Protein AF-0000000082934297 (afdb_homodimer)

Foldseek 3Di:
DDQALLLVVLVVLQPPQDFDQDCQQVDPVLSVVCLPCVPQVVLVLLLLLQPPPDDRNLSSCLLVQVCVVQVHRQLVSLLPQDLVVQLVSCVVVVSDPPSSQSSVLNNQSSVCCCPVVVRRPCVLQPDQAALVSNLVVSCPGPNDDNLSSLVSSLCCCRRVVRHHPFQQPNWARDDPQLLQQCCQQVLDPVPDDPVRSRVSLCVSPRRHSRSSNVVSNCQSVPAVDPPDGNLVPRSRNVRGPRNDD/DDQALLLVVLVVLQPPQDFDQDCQQVDPVLSVVCLPCVPQVLLVLLLLLQPPPDDRNLSSCLLVQVCVVQVHRQLVSLLPQDLVVQLVSCVVVVSDPPSSQSSVLNNQSSVCCCPVVVRRPCVLQPDQAALVSNLVVSCPGPNDDNLSSLVSSLCCCRNVVRHHPFQQPNWARDDPQLLQQCCQQVLDPVPDDPVRSRVSLCVSPRRHSRSSNVVSNCQSVPAVDPPDGNLVPRSRNVRGPRNDD

Sequence (490 aa):
MAEHLLVSIGKARFSDPDRHLIPFVNDIEQDKFLNDIENTPHAFVLACLMDRQIKAERAWSIPYRIKDIVGSFNIDDLASVSLEEYKNIFNRNILHRFNDIMAEVFYSAVQDIKVKYNGDASLIWSNNPSSAKVVYEFLQFKGSGKKIATMAANILARQFKIPFSDYYSIDISPDVHILRVMRRTGLVDSNADLDSIIYKARELNPEFPGIIDFSCWETGRTWCRPNNPNCNECIIRDDCKKVIFMAEHLLVSIGKARFSDPDRHLIPFVNDIEQDKFLNDIENTPHAFVLACLMDRQIKAERAWSIPYRIKDIVGSFNIDDLASVSLEEYKNIFNRNILHRFNDIMAEVFYSAVQDIKVKYNGDASLIWSNNPSSAKVVYEFLQFKGSGKKIATMAANILARQFKIPFSDYYSIDISPDVHILRVMRRTGLVDSNADLDSIIYKARELNPEFPGIIDFSCWETGRTWCRPNNPNCNECIIRDDCKKVIF

Organism: NCBI:txid1450156

InterPro domains:
  IPR011257 DNA glycosylase [SSF48150] (35-241)
  IPR023170 Helix-hairpin-helix, base-excision DNA repair, C-terminal [G3DSA:1.10.1670.10] (145-244)

pLDDT: mean 96.96, std 4.61, range [54.41, 98.94]

Radius of gyration: 24.57 Å; Cα contacts (8 Å, |Δi|>4): 806; chains: 2; bounding box: 64×70×59 Å

Solvent-accessible surface area (backbone atoms only — not comparable to full-atom values): 25697 Å² total; per-residue (Å²): 131,81,79,52,50,45,48,55,53,19,49,57,55,54,67,49,86,71,71,63,89,61,71,62,52,78,38,72,71,60,20,52,53,48,63,32,49,87,82,39,26,50,41,41,55,51,16,48,64,45,55,62,97,56,58,56,40,55,21,49,41,40,50,58,54,47,26,65,74,72,71,46,76,47,56,69,62,53,51,68,54,50,64,69,55,38,30,47,52,22,55,76,65,56,61,48,94,52,22,62,62,49,21,50,32,53,46,50,42,44,46,44,29,42,68,79,39,70,50,37,46,49,64,60,59,46,87,47,32,45,30,20,49,39,28,36,58,40,42,70,35,65,84,35,44,68,47,47,15,19,41,51,45,38,44,38,42,58,47,66,58,47,60,50,69,43,35,54,57,24,41,45,44,76,45,76,34,30,49,50,42,43,22,26,32,52,80,41,56,83,79,56,52,70,66,50,52,43,28,47,37,24,51,75,34,55,67,36,15,27,45,29,35,61,47,35,35,49,40,15,70,72,21,53,36,97,68,84,46,42,58,91,76,30,93,44,48,92,66,41,66,60,48,75,134,132,83,81,52,49,45,48,54,52,19,49,57,56,54,67,49,86,71,69,62,89,59,72,63,53,78,38,72,68,59,20,53,53,48,63,32,48,88,82,41,26,50,42,41,56,52,15,48,63,45,54,61,99,54,60,56,40,56,21,49,42,40,49,57,54,47,25,65,72,70,71,47,77,47,57,67,63,54,50,68,53,49,64,69,54,38,28,47,53,22,55,75,65,58,61,49,96,52,21,62,63,49,23,50,32,52,47,50,43,42,46,45,31,42,66,78,38,71,50,37,47,48,64,58,60,46,85,46,32,45,30,20,48,37,29,35,57,40,42,70,36,66,83,32,45,68,47,48,14,18,41,51,46,39,44,38,43,57,47,66,57,48,60,51,70,44,36,53,56,23,40,44,43,75,44,73,34,31,49,50,42,43,22,26,32,51,79,41,56,85,78,56,52,70,67,51,52,45,28,46,36,24,50,76,34,55,66,35,16,26,45,30,35,60,47,34,35,48,40,15,71,73,22,54,37,96,69,84,47,42,57,90,77,30,92,44,46,92,67,41,64,59,50,73,136

Secondary structure (DSSP, 8-state):
-PPPHHHHHHHHHHH--SPPPP-SSS-HHHHHHHH-TTT-HHHHHHHHHH-SSS-HHHHHHHHHHHHHHHS---HHHHHTS-HHHHHHHHHHHT-STTHHHHHHHHHHHHHHHHHHTTT-GGGGS-SS--HHHHHHHHHTSTT--HHHHHHHHHIIIIIS----S--TT------HHHHHHHHHTTSS-TT--HHHHHHHHHHH-TT-GGGGHHHHHHHHHHTS-SSS--GGG-TTGGG------/-PPPHHHHHHHHHHH--SPPPP-SSS-HHHHHHHH-TTT-HHHHHHHHHH-SSS-HHHHHHHHHHHHHHHS---HHHHHHS-HHHHHHHHHHHT-STTHHHHHHHHHHHHHHHHHHSTT-GGGGS-SS--HHHHHHHHHTSTT--HHHHHHHHHIIIIIS----S--TT------HHHHHHHHHTTSS-TT--HHHHHHHHHHH-TT-GGGGHHHHHHHHHHTS-SSS--GGG-TTGGG------

Nearest PDB structures (foldseek):
  3ih7-assembly1_A  TM=6.290E-01  e=4.963E-05  Homo sapiens
  2noh-assembly1_A  TM=6.387E-01  e=3.831E-04  Homo sapiens
  2noe-assembly1_A  TM=5.980E-01  e=1.731E-04  Homo sapiens
  1lwy-assembly1_A  TM=6.396E-01  e=5.089E-04  Homo sapiens
  8z2m-assembly1_A-2  TM=4.020E-01  e=2.341E-01  Pseudomonas phage PaMx11

Structure (mmCIF, N/CA/C/O backbone):
data_AF-0000000082934297-model_v1
#
loop_
_entity.id
_entity.type
_entity.pdbx_description
1 polymer 'Iron-sulfur cluster loop'
#
loop_
_atom_site.group_PDB
_atom_site.id
_atom_site.type_symbol
_atom_site.label_atom_id
_atom_site.label_alt_id
_atom_site.label_comp_id
_atom_site.label_asym_id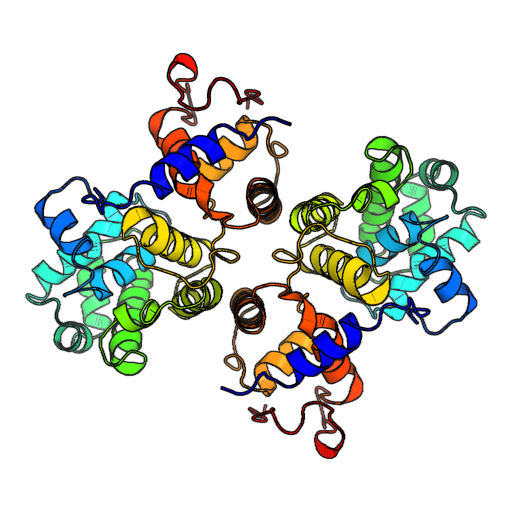
_atom_site.label_entity_id
_atom_site.label_seq_id
_atom_site.pdbx_PDB_ins_code
_atom_site.Cartn_x
_atom_site.Cartn_y
_atom_site.Cartn_z
_atom_site.occupancy
_atom_site.B_iso_or_equiv
_atom_site.auth_seq_id
_atom_site.auth_comp_id
_atom_site.auth_asym_id
_atom_site.auth_atom_id
_atom_site.pdbx_PDB_model_num
ATOM 1 N N . MET A 1 1 ? 16.812 14.477 -13.43 1 60.09 1 MET A N 1
ATOM 2 C CA . MET A 1 1 ? 17.75 13.445 -13.016 1 60.09 1 MET A CA 1
ATOM 3 C C . MET A 1 1 ? 17.625 12.211 -13.898 1 60.09 1 MET A C 1
ATOM 5 O O . MET A 1 1 ? 16.547 11.922 -14.43 1 60.09 1 MET A O 1
ATOM 9 N N . ALA A 1 2 ? 18.656 11.562 -14.273 1 76.75 2 ALA A N 1
ATOM 10 C CA . ALA A 1 2 ? 18.688 10.367 -15.109 1 76.75 2 ALA A CA 1
ATOM 11 C C . ALA A 1 2 ? 17.875 9.234 -14.5 1 76.75 2 ALA A C 1
ATOM 13 O O . ALA A 1 2 ? 17.812 9.094 -13.273 1 76.75 2 ALA A O 1
ATOM 14 N N . GLU A 1 3 ? 17.062 8.547 -15.258 1 94.44 3 GLU A N 1
ATOM 15 C CA . GLU A 1 3 ? 16.297 7.375 -14.852 1 94.44 3 GLU A CA 1
ATOM 16 C C . GLU A 1 3 ? 17.203 6.293 -14.273 1 94.44 3 GLU A C 1
ATOM 18 O O . GLU A 1 3 ? 18.266 5.996 -14.844 1 94.44 3 GLU A O 1
ATOM 23 N N . HIS A 1 4 ? 16.906 5.832 -13.164 1 97 4 HIS A N 1
ATOM 24 C CA . HIS A 1 4 ? 17.719 4.801 -12.516 1 97 4 HIS A CA 1
ATOM 25 C C . HIS A 1 4 ? 17.781 3.537 -13.367 1 97 4 HIS A C 1
ATOM 27 O O . HIS A 1 4 ? 16.797 3.148 -13.992 1 97 4 HIS A O 1
ATOM 33 N N . LEU A 1 5 ? 18.859 2.781 -13.32 1 97.88 5 LEU A N 1
ATOM 34 C CA . LEU A 1 5 ? 19.094 1.61 -14.164 1 97.88 5 LEU A CA 1
ATOM 35 C C . LEU A 1 5 ? 18.062 0.524 -13.875 1 97.88 5 LEU A C 1
ATOM 37 O O . LEU A 1 5 ? 17.672 -0.212 -14.781 1 97.88 5 LEU A O 1
ATOM 41 N N . LEU A 1 6 ? 17.609 0.399 -12.641 1 98.19 6 LEU A N 1
ATOM 42 C CA . LEU A 1 6 ? 16.562 -0.563 -12.312 1 98.19 6 LEU A CA 1
ATOM 43 C C . LEU A 1 6 ? 15.32 -0.33 -13.164 1 98.19 6 LEU A C 1
ATOM 45 O O . LEU A 1 6 ? 14.664 -1.285 -13.586 1 98.19 6 LEU A O 1
ATOM 49 N N . VAL A 1 7 ? 15 0.923 -13.375 1 98.44 7 VAL A N 1
ATOM 50 C CA . VAL A 1 7 ? 13.812 1.296 -14.141 1 98.44 7 VAL A CA 1
ATOM 51 C C . VAL A 1 7 ? 14.055 1.055 -15.625 1 98.44 7 VAL A C 1
ATOM 53 O O . VAL A 1 7 ? 13.234 0.433 -16.297 1 98.44 7 VAL A O 1
ATOM 56 N N . SER A 1 8 ? 15.25 1.498 -16.109 1 98.19 8 SER A N 1
ATOM 57 C CA . SER A 1 8 ? 15.57 1.349 -17.516 1 98.19 8 SER A CA 1
ATOM 58 C C . SER A 1 8 ? 15.602 -0.12 -17.922 1 98.19 8 SER A C 1
ATOM 60 O O . SER A 1 8 ? 15.086 -0.487 -18.984 1 98.19 8 SER A O 1
ATOM 62 N N . ILE A 1 9 ? 16.188 -0.926 -17.125 1 98 9 ILE A N 1
ATOM 63 C CA . ILE A 1 9 ? 16.266 -2.359 -17.375 1 98 9 ILE A CA 1
ATOM 64 C C . ILE A 1 9 ? 14.867 -2.963 -17.359 1 98 9 ILE A C 1
ATOM 66 O O . ILE A 1 9 ? 14.516 -3.748 -18.25 1 98 9 ILE A O 1
ATOM 70 N N . GLY A 1 10 ? 14.086 -2.621 -16.344 1 97.88 10 GLY A N 1
ATOM 71 C CA . GLY A 1 10 ? 12.711 -3.104 -16.234 1 97.88 10 GLY A CA 1
ATOM 72 C C . GLY A 1 10 ? 11.867 -2.73 -17.438 1 97.88 10 GLY A C 1
ATOM 73 O O . GLY A 1 10 ? 11.133 -3.568 -17.969 1 97.88 10 GLY A O 1
ATOM 74 N N . LYS A 1 11 ? 11.977 -1.476 -17.875 1 98 11 LYS A N 1
ATOM 75 C CA . LYS A 1 11 ? 11.211 -0.996 -19.016 1 98 11 LYS A CA 1
ATOM 76 C C . LYS A 1 11 ? 11.617 -1.725 -20.297 1 98 11 LYS A C 1
ATOM 78 O O . LYS A 1 11 ? 10.766 -2.08 -21.109 1 98 11 LYS A O 1
ATOM 83 N N . ALA A 1 12 ? 12.891 -1.892 -20.469 1 97.69 12 ALA A N 1
ATOM 84 C CA . ALA A 1 12 ? 13.383 -2.609 -21.641 1 97.69 12 ALA A CA 1
ATOM 85 C C . ALA A 1 12 ? 12.82 -4.027 -21.688 1 97.69 12 ALA A C 1
ATOM 87 O O . ALA A 1 12 ? 12.391 -4.496 -22.75 1 97.69 12 ALA A O 1
ATOM 88 N N . ARG A 1 13 ? 12.805 -4.656 -20.609 1 96.75 13 ARG A N 1
ATOM 89 C CA . ARG A 1 13 ? 12.289 -6.02 -20.531 1 96.75 13 ARG A CA 1
ATOM 90 C C . ARG A 1 13 ? 10.781 -6.051 -20.766 1 96.75 13 ARG A C 1
ATOM 92 O O . ARG A 1 13 ? 10.273 -6.949 -21.438 1 96.75 13 ARG A O 1
ATOM 99 N N . PHE A 1 14 ? 10.102 -5.113 -20.219 1 97.25 14 PHE A N 1
ATOM 100 C CA . PHE A 1 14 ? 8.648 -5.043 -20.344 1 97.25 14 PHE A CA 1
ATOM 101 C C . PHE A 1 14 ? 8.234 -4.758 -21.781 1 97.25 14 PHE A C 1
ATOM 103 O O . PHE A 1 14 ? 7.176 -5.203 -22.219 1 97.25 14 PHE A O 1
ATOM 110 N N . SER A 1 15 ? 9.07 -4.066 -22.516 1 96.56 15 SER A N 1
ATOM 111 C CA . SER A 1 15 ? 8.766 -3.666 -23.891 1 96.56 15 SER A CA 1
ATOM 112 C C . SER A 1 15 ? 8.844 -4.852 -24.844 1 96.56 15 SER A C 1
ATOM 114 O O . SER A 1 15 ? 8.328 -4.789 -25.953 1 96.56 15 SER A O 1
ATOM 116 N N . ASP A 1 16 ? 9.578 -5.883 -24.422 1 95.12 16 ASP A N 1
ATOM 117 C CA . ASP A 1 16 ? 9.578 -7.113 -25.203 1 95.12 16 ASP A CA 1
ATOM 118 C C . ASP A 1 16 ? 8.172 -7.703 -25.297 1 95.12 16 ASP A C 1
ATOM 120 O O . ASP A 1 16 ? 7.586 -8.094 -24.281 1 95.12 16 ASP A O 1
ATOM 124 N N . PRO A 1 17 ? 7.598 -7.82 -26.469 1 93.19 17 PRO A N 1
ATOM 125 C CA . PRO A 1 17 ? 6.207 -8.273 -26.594 1 93.19 17 PRO A CA 1
ATOM 126 C C . PRO A 1 17 ? 6.066 -9.789 -26.469 1 93.19 17 PRO A C 1
ATOM 128 O O . PRO A 1 17 ? 4.949 -10.297 -26.312 1 93.19 17 PRO A O 1
ATOM 131 N N . ASP A 1 18 ? 7.184 -10.484 -26.531 1 95.19 18 ASP A N 1
ATOM 132 C CA . ASP A 1 18 ? 7.129 -11.945 -26.562 1 95.19 18 ASP A CA 1
ATOM 133 C C . ASP A 1 18 ? 7.051 -12.539 -25.156 1 95.19 18 ASP A C 1
ATOM 135 O O . ASP A 1 18 ? 7.707 -12.039 -24.234 1 95.19 18 ASP A O 1
ATOM 139 N N . ARG A 1 19 ? 6.238 -13.531 -25.062 1 95.25 19 ARG A N 1
ATOM 140 C CA . ARG A 1 19 ? 6.203 -14.32 -23.828 1 95.25 19 ARG A CA 1
ATOM 141 C C . ARG A 1 19 ? 7.273 -15.414 -23.859 1 95.25 19 ARG A C 1
ATOM 143 O O . ARG A 1 19 ? 7.281 -16.266 -24.75 1 95.25 19 ARG A O 1
ATOM 150 N N . HIS A 1 20 ? 8.203 -15.414 -22.938 1 96.44 20 HIS A N 1
ATOM 151 C CA . HIS A 1 20 ? 9.234 -16.438 -22.781 1 96.44 20 HIS A CA 1
ATOM 152 C C . HIS A 1 20 ? 8.914 -17.391 -21.641 1 96.44 20 HIS A C 1
ATOM 154 O O . HIS A 1 20 ? 8.195 -17.016 -20.703 1 96.44 20 HIS A O 1
ATOM 160 N N . LEU A 1 21 ? 9.359 -18.609 -21.797 1 97.75 21 LEU A N 1
ATOM 161 C CA . LEU A 1 21 ? 9.18 -19.578 -20.703 1 97.75 21 LEU A CA 1
ATOM 162 C C . LEU A 1 21 ? 9.828 -19.062 -19.422 1 97.75 21 LEU A C 1
ATOM 164 O O . LEU A 1 21 ? 11.016 -18.734 -19.422 1 97.75 21 LEU A O 1
ATOM 168 N N . ILE A 1 22 ? 9.031 -18.938 -18.391 1 97.38 22 ILE A N 1
ATOM 169 C CA . ILE A 1 22 ? 9.555 -18.516 -17.094 1 97.38 22 ILE A CA 1
ATOM 170 C C . ILE A 1 22 ? 10.148 -19.719 -16.359 1 97.38 22 ILE A C 1
ATOM 172 O O . ILE A 1 22 ? 9.469 -20.734 -16.156 1 97.38 22 ILE A O 1
ATOM 176 N N . PRO A 1 23 ? 11.359 -19.703 -15.977 1 97.12 23 PRO A N 1
ATOM 177 C CA . PRO A 1 23 ? 11.984 -20.797 -15.242 1 97.12 23 PRO A CA 1
ATOM 178 C C . PRO A 1 23 ? 11.727 -20.719 -13.734 1 97.12 23 PRO A C 1
ATOM 180 O O . PRO A 1 23 ? 12.648 -20.422 -12.969 1 97.12 23 PRO A O 1
ATOM 183 N N . PHE A 1 24 ? 10.586 -21.109 -13.297 1 97.44 24 PHE A N 1
ATOM 184 C CA . PHE A 1 24 ? 10.188 -21 -11.898 1 97.44 24 PHE A CA 1
ATOM 185 C C . PHE A 1 24 ? 11.008 -21.953 -11.031 1 97.44 24 PHE A C 1
ATOM 187 O O . PHE A 1 24 ? 11.383 -21.594 -9.906 1 97.44 24 PHE A O 1
ATOM 194 N N . VAL A 1 25 ? 11.195 -23.156 -11.539 1 97.5 25 VAL A N 1
ATOM 195 C CA . VAL A 1 25 ? 11.789 -24.188 -10.688 1 97.5 25 VAL A CA 1
ATOM 196 C C . VAL A 1 25 ? 13.023 -24.766 -11.367 1 97.5 25 VAL A C 1
ATOM 198 O O . VAL A 1 25 ? 13.641 -25.703 -10.852 1 97.5 25 VAL A O 1
ATOM 201 N N . ASN A 1 26 ? 13.375 -24.328 -12.547 1 95.75 26 ASN A N 1
ATOM 202 C CA . ASN A 1 26 ? 14.523 -24.781 -13.328 1 95.75 26 ASN A CA 1
ATOM 203 C C . ASN A 1 26 ? 14.406 -26.266 -13.68 1 95.75 26 ASN A C 1
ATOM 205 O O . ASN A 1 26 ? 15.383 -27 -13.57 1 95.75 26 ASN A O 1
ATOM 209 N N . ASP A 1 27 ? 13.25 -26.75 -13.844 1 97.69 27 ASP A N 1
ATOM 210 C CA . ASP A 1 27 ? 12.859 -28.047 -14.398 1 97.69 27 ASP A CA 1
ATOM 211 C C . ASP A 1 27 ? 11.859 -27.859 -15.547 1 97.69 27 ASP A C 1
ATOM 213 O O . ASP A 1 27 ? 10.781 -27.297 -15.352 1 97.69 27 ASP A O 1
ATOM 217 N N . ILE A 1 28 ? 12.234 -28.312 -16.688 1 97.56 28 ILE A N 1
ATOM 218 C CA . ILE A 1 28 ? 11.523 -27.984 -17.922 1 97.56 28 ILE A CA 1
ATOM 219 C C . ILE A 1 28 ? 10.07 -28.453 -17.828 1 97.56 28 ILE A C 1
ATOM 221 O O . ILE A 1 28 ? 9.156 -27.734 -18.203 1 97.56 28 ILE A O 1
ATOM 225 N N . GLU A 1 29 ? 9.852 -29.641 -17.359 1 97.75 29 GLU A N 1
ATOM 226 C CA . GLU A 1 29 ? 8.5 -30.203 -17.281 1 97.75 29 GLU A CA 1
ATOM 227 C C . GLU A 1 29 ? 7.645 -29.406 -16.297 1 97.75 29 GLU A C 1
ATOM 229 O O . GLU A 1 29 ? 6.504 -29.047 -16.594 1 97.75 29 GLU A O 1
ATOM 234 N N . GLN A 1 30 ? 8.117 -29.109 -15.148 1 98.38 30 GLN A N 1
ATOM 235 C CA . GLN A 1 30 ? 7.398 -28.359 -14.125 1 98.38 30 GLN A CA 1
ATOM 236 C C . GLN A 1 30 ? 7.176 -26.922 -14.562 1 98.38 30 GLN A C 1
ATOM 238 O O . GLN A 1 30 ? 6.109 -26.344 -14.312 1 98.38 30 GLN A O 1
ATOM 243 N N . ASP A 1 31 ? 8.18 -26.359 -15.227 1 98.75 31 ASP A N 1
ATOM 244 C CA . ASP A 1 31 ? 8.062 -24.984 -15.711 1 98.75 31 ASP A CA 1
ATOM 245 C C . ASP A 1 31 ? 7.004 -24.875 -16.797 1 98.75 31 ASP A C 1
ATOM 247 O O . ASP A 1 31 ? 6.211 -23.922 -16.812 1 98.75 31 ASP A O 1
ATOM 251 N N . LYS A 1 32 ? 7.004 -25.828 -17.703 1 98.5 32 LYS A N 1
ATOM 252 C CA . LYS A 1 32 ? 5.969 -25.828 -18.734 1 98.5 32 LYS A CA 1
ATOM 253 C C . LYS A 1 32 ? 4.578 -25.906 -18.109 1 98.5 32 LYS A C 1
ATOM 255 O O . LYS A 1 32 ? 3.654 -25.219 -18.547 1 98.5 32 LYS A O 1
ATOM 260 N N . PHE A 1 33 ? 4.492 -26.75 -17.125 1 98.62 33 PHE A N 1
ATOM 261 C CA . PHE A 1 33 ? 3.24 -26.938 -16.406 1 98.62 33 PHE A CA 1
ATOM 262 C C . PHE A 1 33 ? 2.783 -25.625 -15.773 1 98.62 33 PHE A C 1
ATOM 264 O O . PHE A 1 33 ? 1.635 -25.203 -15.945 1 98.62 33 PHE A O 1
ATOM 271 N N . LEU A 1 34 ? 3.65 -24.875 -15.117 1 98.69 34 LEU A N 1
ATOM 272 C CA . LEU A 1 34 ? 3.344 -23.641 -14.414 1 98.69 34 LEU A CA 1
ATOM 273 C C . LEU A 1 34 ? 3.098 -22.5 -15.398 1 98.69 34 LEU A C 1
ATOM 275 O O . LEU A 1 34 ? 2.375 -21.547 -15.094 1 98.69 34 LEU A O 1
ATOM 279 N N . ASN A 1 35 ? 3.693 -22.594 -16.578 1 98.75 35 ASN A N 1
ATOM 280 C CA . ASN A 1 35 ? 3.562 -21.547 -17.594 1 98.75 35 ASN A CA 1
ATOM 281 C C . ASN A 1 35 ? 2.264 -21.688 -18.375 1 98.75 35 ASN A C 1
ATOM 283 O O . ASN A 1 35 ? 1.877 -20.781 -19.109 1 98.75 35 ASN A O 1
ATOM 287 N N . ASP A 1 36 ? 1.545 -22.828 -18.234 1 98.44 36 ASP A N 1
ATOM 288 C CA . ASP A 1 36 ? 0.333 -23.094 -19 1 98.44 36 ASP A CA 1
ATOM 289 C C . ASP A 1 36 ? -0.884 -22.438 -18.344 1 98.44 36 ASP A C 1
ATOM 291 O O . ASP A 1 36 ? -1.814 -23.141 -17.922 1 98.44 36 ASP A O 1
ATOM 295 N N . ILE A 1 37 ? -0.877 -21.094 -18.391 1 98.06 37 ILE A N 1
ATOM 296 C CA . ILE A 1 37 ? -1.932 -20.359 -17.703 1 98.06 37 ILE A CA 1
ATOM 297 C C . ILE A 1 37 ? -3.205 -20.359 -18.547 1 98.06 37 ILE A C 1
ATOM 299 O O . ILE A 1 37 ? -4.25 -19.875 -18.109 1 98.06 37 ILE A O 1
ATOM 303 N N . GLU A 1 38 ? -3.25 -20.906 -19.766 1 96.62 38 GLU A N 1
ATOM 304 C CA . GLU A 1 38 ? -4.43 -21.047 -20.609 1 96.62 38 GLU A CA 1
ATOM 305 C C . GLU A 1 38 ? -5.246 -22.281 -20.203 1 96.62 38 GLU A C 1
ATOM 307 O O . GLU A 1 38 ? -6.48 -22.234 -20.188 1 96.62 38 GLU A O 1
ATOM 312 N N . ASN A 1 39 ? -4.5 -23.344 -19.797 1 97.12 39 ASN A N 1
ATOM 313 C CA . ASN A 1 39 ? -5.207 -24.594 -19.531 1 97.12 39 ASN A CA 1
ATOM 314 C C . ASN A 1 39 ? -5.242 -24.891 -18.031 1 97.12 39 ASN A C 1
ATOM 316 O O . ASN A 1 39 ? -6.172 -25.547 -17.547 1 97.12 39 ASN A O 1
ATOM 320 N N . THR A 1 40 ? -4.219 -24.516 -17.328 1 97.88 40 THR A N 1
ATOM 321 C CA . THR A 1 40 ? -4.164 -24.781 -15.891 1 97.88 40 THR A CA 1
ATOM 322 C C . THR A 1 40 ? -3.783 -23.516 -15.125 1 97.88 40 THR A C 1
ATOM 324 O O . THR A 1 40 ? -2.816 -23.5 -14.359 1 97.88 40 THR A O 1
ATOM 327 N N . PRO A 1 41 ? -4.59 -22.453 -15.297 1 98.75 41 PRO A N 1
ATOM 328 C CA . PRO A 1 41 ? -4.254 -21.188 -14.648 1 98.75 41 PRO A CA 1
ATOM 329 C C . PRO A 1 41 ? -4.188 -21.297 -13.125 1 98.75 41 PRO A C 1
ATOM 331 O O . PRO A 1 41 ? -3.457 -20.547 -12.477 1 98.75 41 PRO A O 1
ATOM 334 N N . HIS A 1 42 ? -4.938 -22.281 -12.539 1 98.88 42 HIS A N 1
ATOM 335 C CA . HIS A 1 42 ? -4.941 -22.422 -11.094 1 98.88 42 HIS A CA 1
ATOM 336 C C . HIS A 1 42 ? -3.594 -22.938 -10.586 1 98.88 42 HIS A C 1
ATOM 338 O O . HIS A 1 42 ? -3.275 -22.797 -9.406 1 98.88 42 HIS A O 1
ATOM 344 N N . ALA A 1 43 ? -2.775 -23.547 -11.445 1 98.88 43 ALA A N 1
ATOM 345 C CA . ALA A 1 43 ? -1.432 -23.953 -11.047 1 98.88 43 ALA A CA 1
ATOM 346 C C . ALA A 1 43 ? -0.592 -22.734 -10.641 1 98.88 43 ALA A C 1
ATOM 348 O O . ALA A 1 43 ? 0.092 -22.766 -9.609 1 98.88 43 ALA A O 1
ATOM 349 N N . PHE A 1 44 ? -0.667 -21.703 -11.469 1 98.88 44 PHE A N 1
ATOM 350 C CA . PHE A 1 44 ? 0.056 -20.453 -11.195 1 98.88 44 PHE A CA 1
ATOM 351 C C . PHE A 1 44 ? -0.41 -19.844 -9.883 1 98.88 44 PHE A C 1
ATOM 353 O O . PHE A 1 44 ? 0.41 -19.469 -9.031 1 98.88 44 PHE A O 1
ATOM 360 N N . VAL A 1 45 ? -1.717 -19.734 -9.633 1 98.94 45 VAL A N 1
ATOM 361 C CA . VAL A 1 45 ? -2.291 -19.125 -8.438 1 98.94 45 VAL A CA 1
ATOM 362 C C . VAL A 1 45 ? -1.854 -19.906 -7.199 1 98.94 45 VAL A C 1
ATOM 364 O O . VAL A 1 45 ? -1.382 -19.328 -6.219 1 98.94 45 VAL A O 1
ATOM 367 N N . LEU A 1 46 ? -1.965 -21.219 -7.285 1 98.94 46 LEU A N 1
ATOM 368 C CA . LEU A 1 46 ? -1.623 -22.078 -6.152 1 98.94 46 LEU A CA 1
ATOM 369 C C . LEU A 1 46 ? -0.132 -22 -5.84 1 98.94 46 LEU A C 1
ATOM 371 O O . LEU A 1 46 ? 0.263 -21.984 -4.672 1 98.94 46 LEU A O 1
ATOM 375 N N . ALA A 1 47 ? 0.681 -21.953 -6.875 1 98.88 47 ALA A N 1
ATOM 376 C CA . ALA A 1 47 ? 2.121 -21.812 -6.672 1 98.88 47 ALA A CA 1
ATOM 377 C C . ALA A 1 47 ? 2.453 -20.5 -5.961 1 98.88 47 ALA A C 1
ATOM 379 O O . ALA A 1 47 ? 3.277 -20.484 -5.043 1 98.88 47 ALA A O 1
ATOM 380 N N . CYS A 1 48 ? 1.835 -19.406 -6.352 1 98.69 48 CYS A N 1
ATOM 381 C CA . CYS A 1 48 ? 2.023 -18.109 -5.688 1 98.69 48 CYS A CA 1
ATOM 382 C C . CYS A 1 48 ? 1.731 -18.219 -4.195 1 98.69 48 CYS A C 1
ATOM 384 O O . CYS A 1 48 ? 2.508 -17.734 -3.371 1 98.69 48 CYS A O 1
ATOM 386 N N . LEU A 1 49 ? 0.653 -18.891 -3.838 1 98.69 49 LEU A N 1
ATOM 387 C CA . LEU A 1 49 ? 0.181 -18.969 -2.459 1 98.69 49 LEU A CA 1
ATOM 388 C C . LEU A 1 49 ? 1.098 -19.844 -1.62 1 98.69 49 LEU A C 1
ATOM 390 O O . LEU A 1 49 ? 1.113 -19.75 -0.391 1 98.69 49 LEU A O 1
ATOM 394 N N . MET A 1 50 ? 1.879 -20.719 -2.285 1 98.56 50 MET A N 1
ATOM 395 C CA . MET A 1 50 ? 2.793 -21.609 -1.579 1 98.56 50 MET A CA 1
ATOM 396 C C . MET A 1 50 ? 4.113 -20.906 -1.278 1 98.56 50 MET A C 1
ATOM 398 O O . MET A 1 50 ? 4.918 -21.406 -0.49 1 98.56 50 MET A O 1
ATOM 402 N N . ASP A 1 51 ? 4.336 -19.734 -1.938 1 96.38 51 ASP A N 1
ATOM 403 C CA . ASP A 1 51 ? 5.629 -19.062 -1.86 1 96.38 51 ASP A CA 1
ATOM 404 C C . ASP A 1 51 ? 5.734 -18.219 -0.589 1 96.38 51 ASP A C 1
ATOM 406 O O . ASP A 1 51 ? 5.707 -17 -0.647 1 96.38 51 ASP A O 1
ATOM 410 N N . ARG A 1 52 ? 5.91 -18.922 0.528 1 92.62 52 ARG A N 1
ATOM 411 C CA . ARG A 1 52 ? 6 -18.281 1.839 1 92.62 52 ARG A CA 1
ATOM 412 C C . ARG A 1 52 ? 7.172 -18.844 2.639 1 92.62 52 ARG A C 1
ATOM 414 O O . ARG A 1 52 ? 7.121 -19.984 3.102 1 92.62 52 ARG A O 1
ATOM 421 N N . GLN A 1 53 ? 8.109 -18.062 2.84 1 91.94 53 GLN A N 1
ATOM 422 C CA . GLN A 1 53 ? 9.195 -18.281 3.791 1 91.94 53 GLN A CA 1
ATOM 423 C C . GLN A 1 53 ? 9.977 -19.547 3.453 1 91.94 53 GLN A C 1
ATOM 425 O O . GLN A 1 53 ? 10.453 -20.25 4.348 1 91.94 53 GLN A O 1
ATOM 430 N N . ILE A 1 54 ? 9.977 -20.016 2.264 1 94.12 54 ILE A N 1
ATOM 431 C CA . ILE A 1 54 ? 10.836 -21.078 1.747 1 94.12 54 ILE A CA 1
ATOM 432 C C . ILE A 1 54 ? 11.398 -20.672 0.389 1 94.12 54 ILE A C 1
ATOM 434 O O . ILE A 1 54 ? 11 -19.656 -0.172 1 94.12 54 ILE A O 1
ATOM 438 N N . LYS A 1 55 ? 12.359 -21.391 -0.052 1 91.56 55 LYS A N 1
ATOM 439 C CA . LYS A 1 55 ? 12.922 -21.094 -1.366 1 91.56 55 LYS A CA 1
ATOM 440 C C . LYS A 1 55 ? 11.844 -21.141 -2.445 1 91.56 55 LYS A C 1
ATOM 442 O O . LYS A 1 55 ? 10.992 -22.031 -2.451 1 91.56 55 LYS A O 1
ATOM 447 N N . ALA A 1 56 ? 11.922 -20.188 -3.354 1 92.5 56 ALA A N 1
ATOM 448 C CA . ALA A 1 56 ? 10.906 -20.031 -4.387 1 92.5 56 ALA A CA 1
ATOM 449 C C . ALA A 1 56 ? 10.758 -21.312 -5.207 1 92.5 56 ALA A C 1
ATOM 451 O O . ALA A 1 56 ? 9.648 -21.781 -5.457 1 92.5 56 ALA A O 1
ATOM 452 N N . GLU A 1 57 ? 11.875 -21.922 -5.566 1 95.94 57 GLU A N 1
ATOM 453 C CA . GLU A 1 57 ? 11.836 -23.109 -6.414 1 95.94 57 GLU A CA 1
ATOM 454 C C . GLU A 1 57 ? 11.078 -24.25 -5.738 1 95.94 57 GLU A C 1
ATOM 456 O O . GLU A 1 57 ? 10.328 -24.969 -6.395 1 95.94 57 GLU A O 1
ATOM 461 N N . ARG A 1 58 ? 11.266 -24.344 -4.477 1 96.69 58 ARG A N 1
ATOM 462 C CA . ARG A 1 58 ? 10.57 -25.391 -3.727 1 96.69 58 ARG A CA 1
ATOM 463 C C . ARG A 1 58 ? 9.078 -25.094 -3.646 1 96.69 58 ARG A C 1
ATOM 465 O O . ARG A 1 58 ? 8.258 -25.984 -3.875 1 96.69 58 ARG A O 1
ATOM 472 N N . ALA A 1 59 ? 8.75 -23.891 -3.328 1 97.88 59 ALA A N 1
ATOM 473 C CA . ALA A 1 59 ? 7.344 -23.5 -3.205 1 97.88 59 ALA A CA 1
ATOM 474 C C . ALA A 1 59 ? 6.602 -23.703 -4.523 1 97.88 59 ALA A C 1
ATOM 476 O O . ALA A 1 59 ? 5.504 -24.266 -4.551 1 97.88 59 ALA A O 1
ATOM 477 N N . TRP A 1 60 ? 7.254 -23.266 -5.617 1 98.44 60 TRP A N 1
ATOM 478 C CA . TRP A 1 60 ? 6.617 -23.25 -6.926 1 98.44 60 TRP A CA 1
ATOM 479 C C . TRP A 1 60 ? 6.496 -24.656 -7.496 1 98.44 60 TRP A C 1
ATOM 481 O O . TRP A 1 60 ? 5.742 -24.891 -8.445 1 98.44 60 TRP A O 1
ATOM 491 N N . SER A 1 61 ? 7.137 -25.656 -6.914 1 98.56 61 SER A N 1
ATOM 492 C CA . SER A 1 61 ? 7.066 -27.031 -7.363 1 98.56 61 SER A CA 1
ATOM 493 C C . SER A 1 61 ? 5.871 -27.75 -6.746 1 98.56 61 SER A C 1
ATOM 495 O O . SER A 1 61 ? 5.484 -28.828 -7.207 1 98.56 61 SER A O 1
ATOM 497 N N . ILE A 1 62 ? 5.301 -27.203 -5.797 1 98.81 62 ILE A N 1
ATOM 498 C CA . ILE A 1 62 ? 4.324 -27.891 -4.961 1 98.81 62 ILE A CA 1
ATOM 499 C C . ILE A 1 62 ? 3.102 -28.266 -5.797 1 98.81 62 ILE A C 1
ATOM 501 O O . ILE A 1 62 ? 2.627 -29.406 -5.734 1 98.81 62 ILE A O 1
ATOM 505 N N . PRO A 1 63 ? 2.527 -27.406 -6.609 1 98.81 63 PRO A N 1
ATOM 506 C CA . PRO A 1 63 ? 1.366 -27.812 -7.402 1 98.81 63 PRO A CA 1
ATOM 507 C C . PRO A 1 63 ? 1.653 -29.016 -8.289 1 98.81 63 PRO A C 1
ATOM 509 O O . PRO A 1 63 ? 0.815 -29.906 -8.414 1 98.81 63 PRO A O 1
ATOM 512 N N . TYR A 1 64 ? 2.809 -29.031 -8.875 1 98.62 64 TYR A N 1
ATOM 513 C CA . TYR A 1 64 ? 3.174 -30.156 -9.719 1 98.62 64 TYR A CA 1
ATOM 514 C C . TYR A 1 64 ? 3.271 -31.438 -8.906 1 98.62 64 TYR A C 1
ATOM 516 O O . TYR A 1 64 ? 2.818 -32.5 -9.344 1 98.62 64 TYR A O 1
ATOM 524 N N . ARG A 1 65 ? 3.891 -31.391 -7.73 1 98.5 65 ARG A N 1
ATOM 525 C CA . ARG A 1 65 ? 3.998 -32.531 -6.844 1 98.5 65 ARG A CA 1
ATOM 526 C C . ARG A 1 65 ? 2.621 -33.062 -6.449 1 98.5 65 ARG A C 1
ATOM 528 O O . ARG A 1 65 ? 2.391 -34.281 -6.418 1 98.5 65 ARG A O 1
ATOM 535 N N . ILE A 1 66 ? 1.784 -32.156 -6.184 1 98.75 66 ILE A N 1
ATOM 536 C CA . ILE A 1 66 ? 0.428 -32.531 -5.805 1 98.75 66 ILE A CA 1
ATOM 537 C C . ILE A 1 66 ? -0.272 -33.219 -6.988 1 98.75 66 ILE A C 1
ATOM 539 O O . ILE A 1 66 ? -0.994 -34.188 -6.816 1 98.75 66 ILE A O 1
ATOM 543 N N . LYS A 1 67 ? -0.119 -32.625 -8.133 1 98.56 67 LYS A N 1
ATOM 544 C CA . LYS A 1 67 ? -0.659 -33.25 -9.352 1 98.56 67 LYS A CA 1
ATOM 545 C C . LYS A 1 67 ? -0.237 -34.688 -9.469 1 98.56 67 LYS A C 1
ATOM 547 O O . LYS A 1 67 ? -1.062 -35.562 -9.766 1 98.56 67 LYS A O 1
ATOM 552 N N . ASP A 1 68 ? 1.037 -34.969 -9.188 1 98 68 ASP A N 1
ATOM 553 C CA . ASP A 1 68 ? 1.583 -36.312 -9.289 1 98 68 ASP A CA 1
ATOM 554 C C . ASP A 1 68 ? 0.956 -37.25 -8.242 1 98 68 ASP A C 1
ATOM 556 O O . ASP A 1 68 ? 0.657 -38.406 -8.539 1 98 68 ASP A O 1
ATOM 560 N N . ILE A 1 69 ? 0.779 -36.75 -7.113 1 98 69 ILE A N 1
ATOM 561 C CA . ILE A 1 69 ? 0.283 -37.562 -5.996 1 98 69 ILE A CA 1
ATOM 562 C C . ILE A 1 69 ? -1.202 -37.844 -6.191 1 98 69 ILE A C 1
ATOM 564 O O . ILE A 1 69 ? -1.645 -39 -6.016 1 98 69 ILE A O 1
ATOM 568 N N . VAL A 1 70 ? -1.991 -36.812 -6.574 1 97.5 70 VAL A N 1
ATOM 569 C CA . VAL A 1 70 ? -3.439 -36.906 -6.719 1 97.5 70 VAL A CA 1
ATOM 570 C C . VAL A 1 70 ? -3.775 -37.625 -8.039 1 97.5 70 VAL A C 1
ATOM 572 O O . VAL A 1 70 ? -4.82 -38.25 -8.164 1 97.5 70 VAL A O 1
ATOM 575 N N . GLY A 1 71 ? -2.945 -37.5 -9.023 1 97.31 71 GLY A N 1
ATOM 576 C CA . GLY A 1 71 ? -3.146 -38.125 -10.328 1 97.31 71 GLY A CA 1
ATOM 577 C C . GLY A 1 71 ? -3.934 -37.25 -11.289 1 97.31 71 GLY A C 1
ATOM 578 O O . GLY A 1 71 ? -4.25 -37.688 -12.398 1 97.31 71 GLY A O 1
ATOM 579 N N . SER A 1 72 ? -4.266 -36.062 -10.852 1 97.5 72 SER A N 1
ATOM 580 C CA . SER A 1 72 ? -5.023 -35.094 -11.641 1 97.5 72 SER A CA 1
ATOM 581 C C . SER A 1 72 ? -4.812 -33.688 -11.125 1 97.5 72 SER A C 1
ATOM 583 O O . SER A 1 72 ? -4.508 -33.469 -9.953 1 97.5 72 SER A O 1
ATOM 585 N N . PHE A 1 73 ? -4.922 -32.719 -12.055 1 97.81 73 PHE A N 1
ATOM 586 C CA . PHE A 1 73 ? -4.871 -31.328 -11.594 1 97.81 73 PHE A CA 1
ATOM 587 C C . PHE A 1 73 ? -6.094 -30.547 -12.07 1 97.81 73 PHE A C 1
ATOM 589 O O . PHE A 1 73 ? -6.082 -29.328 -12.086 1 97.81 73 PHE A O 1
ATOM 596 N N . ASN A 1 74 ? -7.035 -31.312 -12.43 1 97.44 74 ASN A N 1
ATOM 597 C CA . ASN A 1 74 ? -8.344 -30.703 -12.672 1 97.44 74 ASN A CA 1
ATOM 598 C C . ASN A 1 74 ? -8.93 -30.125 -11.391 1 97.44 74 ASN A C 1
ATOM 600 O O . ASN A 1 74 ? -8.836 -30.719 -10.32 1 97.44 74 ASN A O 1
ATOM 604 N N . ILE A 1 75 ? -9.516 -28.984 -11.562 1 98.5 75 ILE A N 1
ATOM 605 C CA . ILE A 1 75 ? -9.945 -28.25 -10.3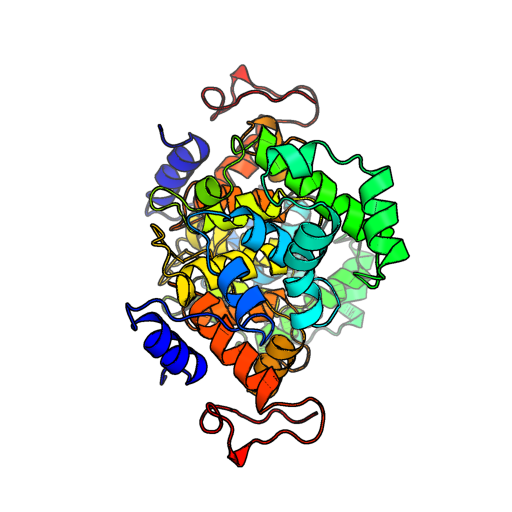75 1 98.5 75 ILE A CA 1
ATOM 606 C C . ILE A 1 75 ? -10.977 -29.078 -9.602 1 98.5 75 ILE A C 1
ATOM 608 O O . ILE A 1 75 ? -11 -29.047 -8.367 1 98.5 75 ILE A O 1
ATOM 612 N N . ASP A 1 76 ? -11.875 -29.828 -10.297 1 98.25 76 ASP A N 1
ATOM 613 C CA . ASP A 1 76 ? -12.891 -30.625 -9.633 1 98.25 76 ASP A CA 1
ATOM 614 C C . ASP A 1 76 ? -12.25 -31.781 -8.852 1 98.25 76 ASP A C 1
ATOM 616 O O . ASP A 1 76 ? -12.695 -32.125 -7.754 1 98.25 76 ASP A O 1
ATOM 620 N N . ASP A 1 77 ? -11.281 -32.438 -9.43 1 98.5 77 ASP A N 1
ATOM 621 C CA . ASP A 1 77 ? -10.57 -33.5 -8.758 1 98.5 77 ASP A CA 1
ATOM 622 C C . ASP A 1 77 ? -9.828 -33 -7.523 1 98.5 77 ASP A C 1
ATOM 624 O O . ASP A 1 77 ? -9.852 -33.625 -6.469 1 98.5 77 ASP A O 1
ATOM 628 N N . LEU A 1 78 ? -9.164 -31.875 -7.684 1 98.81 78 LEU A N 1
ATOM 629 C CA . LEU A 1 78 ? -8.469 -31.266 -6.551 1 98.81 78 LEU A CA 1
ATOM 630 C C . LEU A 1 78 ? -9.453 -30.906 -5.438 1 98.81 78 LEU A C 1
ATOM 632 O O . LEU A 1 78 ? -9.148 -31.078 -4.258 1 98.81 78 LEU A O 1
ATOM 636 N N . ALA A 1 79 ? -10.633 -30.359 -5.855 1 98.62 79 ALA A N 1
ATOM 637 C CA . ALA A 1 79 ? -11.633 -29.906 -4.895 1 98.62 79 ALA A CA 1
ATOM 638 C C . ALA A 1 79 ? -12.25 -31.078 -4.148 1 98.62 79 ALA A C 1
ATOM 640 O O . ALA A 1 79 ? -12.82 -30.906 -3.066 1 98.62 79 ALA A O 1
ATOM 641 N N . SER A 1 80 ? -12.18 -32.281 -4.676 1 98.31 80 SER A N 1
ATOM 642 C CA . SER A 1 80 ? -12.773 -33.469 -4.074 1 98.31 80 SER A CA 1
ATOM 643 C C . SER A 1 80 ? -11.883 -34.031 -2.98 1 98.31 80 SER A C 1
ATOM 645 O O . SER A 1 80 ? -12.312 -34.875 -2.189 1 98.31 80 SER A O 1
ATOM 647 N N . VAL A 1 81 ? -10.625 -33.594 -2.979 1 98.56 81 VAL A N 1
ATOM 648 C CA . VAL A 1 81 ? -9.703 -34.062 -1.934 1 98.56 81 VAL A CA 1
ATOM 649 C C . VAL A 1 81 ? -10.039 -33.344 -0.622 1 98.56 81 VAL A C 1
ATOM 651 O O . VAL A 1 81 ? -10.203 -32.125 -0.592 1 98.56 81 VAL A O 1
ATOM 654 N N . SER A 1 82 ? -10.125 -34.062 0.505 1 98.62 82 SER A N 1
ATOM 655 C CA . SER A 1 82 ? -10.477 -33.469 1.794 1 98.62 82 SER A CA 1
ATOM 656 C C . SER A 1 82 ? -9.305 -32.719 2.387 1 98.62 82 SER A C 1
ATOM 658 O O . SER A 1 82 ? -8.148 -32.938 2.014 1 98.62 82 SER A O 1
ATOM 660 N N . LEU A 1 83 ? -9.609 -31.781 3.271 1 98.75 83 LEU A N 1
ATOM 661 C CA . LEU A 1 83 ? -8.555 -31.047 3.963 1 98.75 83 LEU A CA 1
ATOM 662 C C . LEU A 1 83 ? -7.617 -32 4.695 1 98.75 83 LEU A C 1
ATOM 664 O O . LEU A 1 83 ? -6.398 -31.812 4.672 1 98.75 83 LEU A O 1
ATOM 668 N N . GLU A 1 84 ? -8.18 -33 5.359 1 98.69 84 GLU A N 1
ATOM 669 C CA . GLU A 1 84 ? -7.375 -33.969 6.082 1 98.69 84 GLU A CA 1
ATOM 670 C C . GLU A 1 84 ? -6.395 -34.688 5.145 1 98.69 84 GLU A C 1
ATOM 672 O O . GLU A 1 84 ? -5.234 -34.875 5.5 1 98.69 84 GLU A O 1
ATOM 677 N N . GLU A 1 85 ? -6.859 -35.031 4.012 1 98.69 85 GLU A N 1
ATOM 678 C CA . GLU A 1 85 ? -5.988 -35.719 3.049 1 98.69 85 GLU A CA 1
ATOM 679 C C . GLU A 1 85 ? -4.895 -34.75 2.557 1 98.69 85 GLU A C 1
ATOM 681 O O . GLU A 1 85 ? -3.752 -35.188 2.348 1 98.69 85 GLU A O 1
ATOM 686 N N . TYR A 1 86 ? -5.172 -33.469 2.291 1 98.81 86 TYR A N 1
ATOM 687 C CA . TYR A 1 86 ? -4.137 -32.531 1.922 1 98.81 86 TYR A CA 1
ATOM 688 C C . TYR A 1 86 ? -3.084 -32.406 3.018 1 98.81 86 TYR A C 1
ATOM 690 O O . TYR A 1 86 ? -1.886 -32.344 2.732 1 98.81 86 TYR A O 1
ATOM 698 N N . LYS A 1 87 ? -3.592 -32.312 4.234 1 98.81 87 LYS A N 1
ATOM 699 C CA . LYS A 1 87 ? -2.645 -32.281 5.344 1 98.81 87 LYS A CA 1
ATOM 700 C C . LYS A 1 87 ? -1.729 -33.5 5.332 1 98.81 87 LYS A C 1
ATOM 702 O O . LYS A 1 87 ? -0.519 -33.375 5.535 1 98.81 87 LYS A O 1
ATOM 707 N N . ASN A 1 88 ? -2.32 -34.656 5.105 1 98.75 88 ASN A N 1
ATOM 708 C CA . ASN A 1 88 ? -1.53 -35.875 5.008 1 98.75 88 ASN A CA 1
ATOM 709 C C . ASN A 1 88 ? -0.518 -35.781 3.867 1 98.75 88 ASN A C 1
ATOM 711 O O . ASN A 1 88 ? 0.638 -36.188 4.031 1 98.75 88 ASN A O 1
ATOM 715 N N . ILE A 1 89 ? -0.925 -35.344 2.721 1 98.62 89 ILE A N 1
ATOM 716 C CA . ILE A 1 89 ? -0.065 -35.219 1.549 1 98.62 89 ILE A CA 1
ATOM 717 C C . ILE A 1 89 ? 1.106 -34.312 1.86 1 98.62 89 ILE A C 1
ATOM 719 O O . ILE A 1 89 ? 2.264 -34.656 1.611 1 98.62 89 ILE A O 1
ATOM 723 N N . PHE A 1 90 ? 0.839 -33.094 2.445 1 98.81 90 PHE A N 1
ATOM 724 C CA . PHE A 1 90 ? 1.879 -32.125 2.748 1 98.81 90 PHE A CA 1
ATOM 725 C C . PHE A 1 90 ? 2.865 -32.688 3.768 1 98.81 90 PHE A C 1
ATOM 727 O O . PHE A 1 90 ? 4.078 -32.562 3.592 1 98.81 90 PHE A O 1
ATOM 734 N N . ASN A 1 91 ? 2.336 -33.344 4.828 1 98.62 91 ASN A N 1
ATOM 735 C CA . ASN A 1 91 ? 3.18 -33.875 5.902 1 98.62 91 ASN A CA 1
ATOM 736 C C . ASN A 1 91 ? 3.998 -35.062 5.449 1 98.62 91 ASN A C 1
ATOM 738 O O . ASN A 1 91 ? 5.203 -35.156 5.707 1 98.62 91 ASN A O 1
ATOM 742 N N . ARG A 1 92 ? 3.379 -35.969 4.777 1 98.31 92 ARG A N 1
ATOM 743 C CA . ARG A 1 92 ? 4.047 -37.219 4.348 1 98.31 92 ARG A CA 1
ATOM 744 C C . ARG A 1 92 ? 5.16 -36.906 3.352 1 98.31 92 ARG A C 1
ATOM 746 O O . ARG A 1 92 ? 6.184 -37.594 3.328 1 98.31 92 ARG A O 1
ATOM 753 N N . ASN A 1 93 ? 4.949 -35.938 2.506 1 98.19 93 ASN A N 1
ATOM 754 C CA . ASN A 1 93 ? 5.906 -35.625 1.446 1 98.19 93 ASN A CA 1
ATOM 755 C C . ASN A 1 93 ? 6.766 -34.406 1.798 1 98.19 93 ASN A C 1
ATOM 757 O O . ASN A 1 93 ? 7.594 -33.969 0.995 1 98.19 93 ASN A O 1
ATOM 761 N N . ILE A 1 94 ? 6.539 -33.781 2.943 1 98.06 94 ILE A N 1
ATOM 762 C CA . ILE A 1 94 ? 7.297 -32.625 3.443 1 98.06 94 ILE A CA 1
ATOM 763 C C . ILE A 1 94 ? 7.355 -31.531 2.373 1 98.06 94 ILE A C 1
ATOM 765 O O . ILE A 1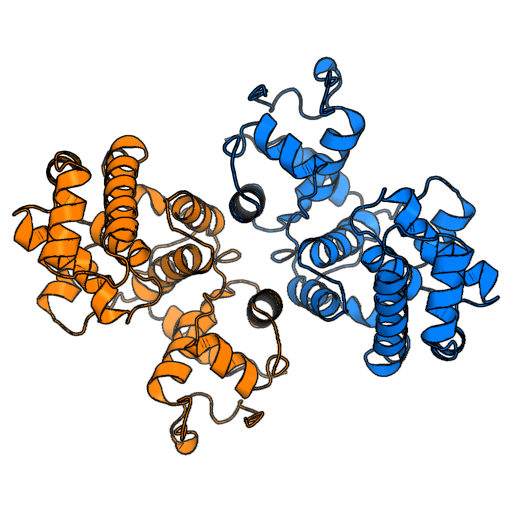 94 ? 8.438 -31.047 2.029 1 98.06 94 ILE A O 1
ATOM 769 N N . LEU A 1 95 ? 6.23 -31.172 1.865 1 98.12 95 LEU A N 1
ATOM 770 C CA . LEU A 1 95 ? 6.141 -30.25 0.731 1 98.12 95 LEU A CA 1
ATOM 771 C C . LEU A 1 95 ? 6.531 -28.844 1.141 1 98.12 95 LEU A C 1
ATOM 773 O O . LEU A 1 95 ? 6.973 -28.047 0.305 1 98.12 95 LEU A O 1
ATOM 777 N N . HIS A 1 96 ? 6.367 -28.469 2.402 1 98.12 96 HIS A N 1
ATOM 778 C CA . HIS A 1 96 ? 6.648 -27.141 2.934 1 98.12 96 HIS A CA 1
ATOM 779 C C . HIS A 1 96 ? 7.133 -27.219 4.379 1 98.12 96 HIS A C 1
ATOM 781 O O . HIS A 1 96 ? 7.023 -28.266 5.02 1 98.12 96 HIS A O 1
ATOM 787 N N . ARG A 1 97 ? 7.715 -26.109 4.867 1 96.69 97 ARG A N 1
ATOM 788 C CA . ARG A 1 97 ? 8.117 -26.047 6.27 1 96.69 97 ARG A CA 1
ATOM 789 C C . ARG A 1 97 ? 6.898 -25.953 7.184 1 96.69 97 ARG A C 1
ATOM 791 O O . ARG A 1 97 ? 6.922 -26.453 8.305 1 96.69 97 ARG A O 1
ATOM 798 N N . PHE A 1 98 ? 5.816 -25.328 6.719 1 97.81 98 PHE A N 1
ATOM 799 C CA . PHE A 1 98 ? 4.555 -25.188 7.438 1 97.81 98 PHE A CA 1
ATOM 800 C C . PHE A 1 98 ? 3.479 -26.062 6.812 1 97.81 98 PHE A C 1
ATOM 802 O O . PHE A 1 98 ? 2.449 -25.562 6.359 1 97.81 98 PHE A O 1
ATOM 809 N N . ASN A 1 99 ? 3.648 -27.344 6.953 1 98.31 99 ASN A N 1
ATOM 810 C CA . ASN A 1 99 ? 2.867 -28.312 6.18 1 98.31 99 ASN A CA 1
ATOM 811 C C . ASN A 1 99 ? 1.376 -28.188 6.484 1 98.31 99 ASN A C 1
ATOM 813 O O . ASN A 1 99 ? 0.559 -28.078 5.57 1 98.31 99 ASN A O 1
ATOM 817 N N . ASP A 1 100 ? 0.987 -28.109 7.746 1 98.44 100 ASP A N 1
ATOM 818 C CA . ASP A 1 100 ? -0.426 -28.062 8.109 1 98.44 100 ASP A CA 1
ATOM 819 C C . ASP A 1 100 ? -1.075 -26.766 7.629 1 98.44 100 ASP A C 1
ATOM 821 O O . ASP A 1 100 ? -2.152 -26.797 7.031 1 98.44 100 ASP A O 1
ATOM 825 N N . ILE A 1 101 ? -0.396 -25.672 7.844 1 98.5 101 ILE A N 1
ATOM 826 C CA . ILE A 1 101 ? -0.904 -24.359 7.48 1 98.5 101 ILE A CA 1
ATOM 827 C C . ILE A 1 101 ? -1.015 -24.25 5.961 1 98.5 101 ILE A C 1
ATOM 829 O O . ILE A 1 101 ? -2.033 -23.797 5.438 1 98.5 101 ILE A O 1
ATOM 833 N N . MET A 1 102 ? -0.017 -24.719 5.285 1 98.69 102 MET A N 1
ATOM 834 C CA . MET A 1 102 ? 0.012 -24.562 3.836 1 98.69 102 MET A CA 1
ATOM 835 C C . MET A 1 102 ? -0.966 -25.516 3.162 1 98.69 102 MET A C 1
ATOM 837 O O . MET A 1 102 ? -1.521 -25.203 2.107 1 98.69 102 MET A O 1
ATOM 841 N N . ALA A 1 103 ? -1.216 -26.672 3.777 1 98.88 103 ALA A N 1
ATOM 842 C CA . ALA A 1 103 ? -2.273 -27.547 3.295 1 98.88 103 ALA A CA 1
ATOM 843 C C . ALA A 1 103 ? -3.635 -26.859 3.359 1 98.88 103 ALA A C 1
ATOM 845 O O . ALA A 1 103 ? -4.445 -27 2.441 1 98.88 103 ALA A O 1
ATOM 846 N N . GLU A 1 104 ? -3.807 -26.172 4.426 1 98.88 104 GLU A N 1
ATOM 847 C CA . GLU A 1 104 ? -5.055 -25.438 4.574 1 98.88 104 GLU A CA 1
ATOM 848 C C . GLU A 1 104 ? -5.176 -24.344 3.523 1 98.88 104 GLU A C 1
ATOM 850 O O . GLU A 1 104 ? -6.254 -24.109 2.969 1 98.88 104 GLU A O 1
ATOM 855 N N . VAL A 1 105 ? -4.105 -23.625 3.312 1 98.81 105 VAL A N 1
ATOM 856 C CA . VAL A 1 105 ? -4.066 -22.562 2.307 1 98.81 105 VAL A CA 1
ATOM 857 C C . VAL A 1 105 ? -4.367 -23.156 0.929 1 98.81 105 VAL A C 1
ATOM 859 O O . VAL A 1 105 ? -5.188 -22.609 0.184 1 98.81 105 VAL A O 1
ATOM 862 N N . PHE A 1 106 ? -3.727 -24.234 0.617 1 98.88 106 PHE A N 1
ATOM 863 C CA . PHE A 1 106 ? -3.922 -24.891 -0.668 1 98.88 106 PHE A CA 1
ATOM 864 C C . PHE A 1 106 ? -5.375 -25.328 -0.837 1 98.88 106 PHE A C 1
ATOM 866 O O . PHE A 1 106 ? -6 -25.031 -1.856 1 98.88 106 PHE A O 1
ATOM 873 N N . TYR A 1 107 ? -5.902 -26 0.163 1 98.88 107 TYR A N 1
ATOM 874 C CA . TYR A 1 107 ? -7.277 -26.484 0.157 1 98.88 107 TYR A CA 1
ATOM 875 C C . TYR A 1 107 ? -8.258 -25.344 -0.045 1 98.88 107 TYR A C 1
ATOM 877 O O . TYR A 1 107 ? -9.141 -25.422 -0.908 1 98.88 107 TYR A O 1
ATOM 885 N N . SER A 1 108 ? -8.07 -24.328 0.749 1 98.88 108 SER A N 1
ATOM 886 C CA . SER A 1 108 ? -8.969 -23.188 0.687 1 98.88 108 SER A CA 1
ATOM 887 C C . SER A 1 108 ? -8.93 -22.516 -0.688 1 98.88 108 SER A C 1
ATOM 889 O O . SER A 1 108 ? -9.961 -22.094 -1.209 1 98.88 108 SER A O 1
ATOM 891 N N . ALA A 1 109 ? -7.754 -22.406 -1.248 1 98.88 109 ALA A N 1
ATO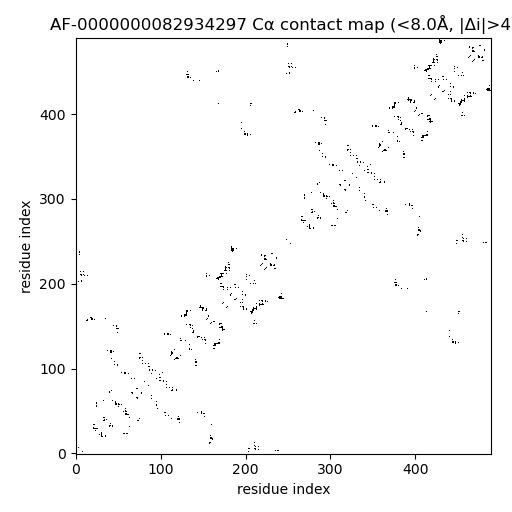M 892 C CA . ALA A 1 109 ? -7.594 -21.781 -2.562 1 98.88 109 ALA A CA 1
ATOM 893 C C . ALA A 1 109 ? -8.32 -22.594 -3.637 1 98.88 109 ALA A C 1
ATOM 895 O O . ALA A 1 109 ? -8.984 -22.016 -4.508 1 98.88 109 ALA A O 1
ATOM 896 N N . VAL A 1 110 ? -8.195 -23.891 -3.58 1 98.88 110 VAL A N 1
ATOM 897 C CA . VAL A 1 110 ? -8.867 -24.766 -4.535 1 98.88 110 VAL A CA 1
ATOM 898 C C . VAL A 1 110 ? -10.375 -24.578 -4.445 1 98.88 110 VAL A C 1
ATOM 900 O O . VAL A 1 110 ? -11.055 -24.438 -5.465 1 98.88 110 VAL A O 1
ATOM 903 N N . GLN A 1 111 ? -10.859 -24.578 -3.215 1 98.81 111 GLN A N 1
ATOM 904 C CA . GLN A 1 111 ? -12.289 -24.391 -3.006 1 98.81 111 GLN A CA 1
ATOM 905 C C . GLN A 1 111 ? -12.742 -23.031 -3.521 1 98.81 111 GLN A C 1
ATOM 907 O O . GLN A 1 111 ? -13.781 -22.922 -4.176 1 98.81 111 GLN A O 1
ATOM 912 N N . ASP A 1 112 ? -11.992 -21.969 -3.225 1 98.62 112 ASP A N 1
ATOM 913 C CA . ASP A 1 112 ? -12.312 -20.625 -3.67 1 98.62 112 ASP A CA 1
ATOM 914 C C . ASP A 1 112 ? -12.359 -20.547 -5.195 1 98.62 112 ASP A C 1
ATOM 916 O O . ASP A 1 112 ? -13.273 -19.953 -5.762 1 98.62 112 ASP A O 1
ATOM 920 N N . ILE A 1 113 ? -11.367 -21.141 -5.852 1 98.75 113 ILE A N 1
ATOM 921 C CA . ILE A 1 113 ? -11.297 -21.109 -7.309 1 98.75 113 ILE A CA 1
ATOM 922 C C . ILE A 1 113 ? -12.516 -21.812 -7.902 1 98.75 113 ILE A C 1
ATOM 924 O O . ILE A 1 113 ? -13.117 -21.328 -8.859 1 98.75 113 ILE A O 1
ATOM 928 N N . LYS A 1 114 ? -12.844 -22.953 -7.359 1 98.62 114 LYS A N 1
ATOM 929 C CA . LYS A 1 114 ? -14 -23.719 -7.84 1 98.62 114 LYS A CA 1
ATOM 930 C C . LYS A 1 114 ? -15.281 -22.906 -7.703 1 98.62 114 LYS A C 1
ATOM 932 O O . LYS A 1 114 ? -16.078 -22.828 -8.648 1 98.62 114 LYS A O 1
ATOM 937 N N . VAL A 1 115 ? -15.477 -22.219 -6.598 1 98.19 115 VAL A N 1
ATOM 938 C CA . VAL A 1 115 ? -16.75 -21.609 -6.258 1 98.19 115 VAL A CA 1
ATOM 939 C C . VAL A 1 115 ? -16.797 -20.172 -6.805 1 98.19 115 VAL A C 1
ATOM 941 O O . VAL A 1 115 ? -17.734 -19.812 -7.516 1 98.19 115 VAL A O 1
ATOM 944 N N . LYS A 1 116 ? -15.773 -19.375 -6.57 1 97 116 LYS A N 1
ATOM 945 C CA . LYS A 1 116 ? -15.797 -17.953 -6.863 1 97 116 LYS A CA 1
ATOM 946 C C . LYS A 1 116 ? -15.453 -17.688 -8.328 1 97 116 LYS A C 1
ATOM 948 O O . LYS A 1 116 ? -15.883 -16.672 -8.898 1 97 116 LYS A O 1
ATOM 953 N N . TYR A 1 117 ? -14.703 -18.562 -8.914 1 97.75 117 TYR A N 1
ATOM 954 C CA . TYR A 1 117 ? -14.25 -18.328 -10.281 1 97.75 117 TYR A CA 1
ATOM 955 C C . TYR A 1 117 ? -14.727 -19.438 -11.211 1 97.75 117 TYR A C 1
ATOM 957 O O . TYR A 1 117 ? -14.117 -19.688 -12.258 1 97.75 117 TYR A O 1
ATOM 965 N N . ASN A 1 118 ? -15.688 -20.203 -10.734 1 97.5 118 ASN A N 1
ATOM 966 C CA . ASN A 1 118 ? -16.297 -21.266 -11.523 1 97.5 118 ASN A CA 1
ATOM 967 C C . ASN A 1 118 ? -15.266 -22.25 -12.023 1 97.5 118 ASN A C 1
ATOM 969 O O . ASN A 1 118 ? -15.297 -22.656 -13.188 1 97.5 118 ASN A O 1
ATOM 973 N N . GLY A 1 119 ? -14.258 -22.422 -11.273 1 98.31 119 GLY A N 1
ATOM 974 C CA . GLY A 1 119 ? -13.234 -23.422 -11.562 1 98.31 119 GLY A CA 1
ATOM 975 C C . GLY A 1 119 ? -12.148 -22.906 -12.492 1 98.31 119 GLY A C 1
ATOM 976 O O . GLY A 1 119 ? -11.242 -23.641 -12.867 1 98.31 119 GLY A O 1
ATOM 977 N N . ASP A 1 120 ? -12.258 -21.656 -12.914 1 98.5 120 ASP A N 1
ATOM 978 C CA . ASP A 1 120 ? -11.312 -21.078 -13.859 1 98.5 120 ASP A CA 1
ATOM 979 C C . ASP A 1 120 ? -10.602 -19.875 -13.266 1 98.5 120 ASP A C 1
ATOM 981 O O . ASP A 1 120 ? -11.086 -18.734 -13.375 1 98.5 120 ASP A O 1
ATOM 985 N N . ALA A 1 121 ? -9.383 -20.062 -12.812 1 98.69 121 ALA A N 1
ATOM 986 C CA . ALA A 1 121 ? -8.609 -19.031 -12.125 1 98.69 121 ALA A CA 1
ATOM 987 C C . ALA A 1 121 ? -8.234 -17.906 -13.086 1 98.69 121 ALA A C 1
ATOM 989 O O . ALA A 1 121 ? -7.887 -16.812 -12.656 1 98.69 121 ALA A O 1
ATOM 990 N N . SER A 1 122 ? -8.25 -18.125 -14.414 1 98.62 122 SER A N 1
ATOM 991 C CA . SER A 1 122 ? -7.883 -17.094 -15.383 1 98.62 122 SER A CA 1
ATOM 992 C C . SER A 1 122 ? -8.867 -15.938 -15.352 1 98.62 122 SER A C 1
ATOM 994 O O . SER A 1 122 ? -8.57 -14.844 -15.844 1 98.62 122 SER A O 1
ATOM 996 N N . LEU A 1 123 ? -10.023 -16.125 -14.766 1 98.5 123 LEU A N 1
ATOM 997 C CA . LEU A 1 123 ? -11.023 -15.062 -14.641 1 98.5 123 LEU A CA 1
ATOM 998 C C . LEU A 1 123 ? -10.516 -13.93 -13.758 1 98.5 123 LEU A C 1
ATOM 1000 O O . LEU A 1 123 ? -11.031 -12.812 -13.812 1 98.5 123 LEU A O 1
ATOM 1004 N N . ILE A 1 124 ? -9.523 -14.211 -12.977 1 98.62 124 ILE A N 1
ATOM 1005 C CA . ILE A 1 124 ? -8.914 -13.203 -12.109 1 98.62 124 ILE A CA 1
ATOM 1006 C C . ILE A 1 124 ? -8.266 -12.117 -12.961 1 98.62 124 ILE A C 1
ATOM 1008 O O . ILE A 1 124 ? -8.258 -10.945 -12.578 1 98.62 124 ILE A O 1
ATOM 1012 N N . TRP A 1 125 ? -7.758 -12.484 -14.109 1 98.69 125 TRP A N 1
ATOM 1013 C CA . TRP A 1 125 ? -7.008 -11.523 -14.914 1 98.69 125 TRP A CA 1
ATOM 1014 C C . TRP A 1 125 ? -7.555 -11.453 -16.328 1 98.69 125 TRP A C 1
ATOM 1016 O O . TRP A 1 125 ? -6.848 -11.039 -17.25 1 98.69 125 TRP A O 1
ATOM 1026 N N . SER A 1 126 ? -8.805 -11.859 -16.562 1 97.94 126 SER A N 1
ATOM 1027 C CA . SER A 1 126 ? -9.414 -11.836 -17.891 1 97.94 126 SER A CA 1
ATOM 1028 C C . SER A 1 126 ? -10.031 -10.477 -18.188 1 97.94 126 SER A C 1
ATOM 1030 O O . SER A 1 126 ? -10.32 -9.703 -17.266 1 97.94 126 SER A O 1
ATOM 1032 N N . ASN A 1 127 ? -10.148 -10.102 -19.469 1 97.38 127 ASN A N 1
ATOM 1033 C CA . ASN A 1 127 ? -10.891 -8.953 -19.969 1 97.38 127 ASN A CA 1
ATOM 1034 C C . ASN A 1 127 ? -10.227 -7.637 -19.562 1 97.38 127 ASN A C 1
ATOM 1036 O O . ASN A 1 127 ? -10.898 -6.715 -19.109 1 97.38 127 ASN A O 1
ATOM 1040 N N . ASN A 1 128 ? -8.961 -7.527 -19.641 1 97.88 128 ASN A N 1
ATOM 1041 C CA . ASN A 1 128 ? -8.172 -6.32 -19.406 1 97.88 128 ASN A CA 1
ATOM 1042 C C . ASN A 1 128 ? -8.539 -5.656 -18.094 1 97.88 128 ASN A C 1
ATOM 1044 O O . ASN A 1 128 ? -8.914 -4.484 -18.062 1 97.88 128 ASN A O 1
ATOM 1048 N N . PRO A 1 129 ? -8.398 -6.441 -17 1 98.12 129 PRO A N 1
ATOM 1049 C CA . PRO A 1 129 ? -8.773 -5.883 -15.695 1 98.12 129 PRO A CA 1
ATOM 1050 C C . PRO A 1 129 ? -7.859 -4.742 -15.258 1 98.12 129 PRO A C 1
ATOM 1052 O O . PRO A 1 129 ? -6.754 -4.598 -15.781 1 98.12 129 PRO A O 1
ATOM 1055 N N . SER A 1 130 ? -8.367 -3.904 -14.312 1 98.38 130 SER A N 1
ATOM 1056 C CA . SER A 1 130 ? -7.453 -2.967 -13.664 1 98.38 130 SER A CA 1
ATOM 1057 C C . SER A 1 130 ? -6.426 -3.697 -12.805 1 98.38 130 SER A C 1
ATOM 1059 O O . SER A 1 130 ? -6.684 -4.801 -12.328 1 98.38 130 SER A O 1
ATOM 1061 N N . SER A 1 131 ? -5.27 -3.102 -12.695 1 98.75 131 SER A N 1
ATOM 1062 C CA . SER A 1 131 ? -4.23 -3.688 -11.852 1 98.75 131 SER A CA 1
ATOM 1063 C C . SER A 1 131 ? -4.711 -3.859 -10.414 1 98.75 131 SER A C 1
ATOM 1065 O O . SER A 1 131 ? -4.406 -4.863 -9.766 1 98.75 131 SER A O 1
ATOM 1067 N N . ALA A 1 132 ? -5.523 -2.949 -9.93 1 98.75 132 ALA A N 1
ATOM 1068 C CA . ALA A 1 132 ? -6.047 -3.012 -8.57 1 98.75 132 ALA A CA 1
ATOM 1069 C C . ALA A 1 132 ? -6.973 -4.211 -8.391 1 98.75 132 ALA A C 1
ATOM 1071 O O . ALA A 1 132 ? -6.961 -4.867 -7.348 1 98.75 132 ALA A O 1
ATOM 1072 N N . LYS A 1 133 ? -7.742 -4.504 -9.414 1 98.31 133 LYS A N 1
ATOM 1073 C CA . LYS A 1 133 ? -8.664 -5.629 -9.328 1 98.31 133 LYS A CA 1
ATOM 1074 C C . LYS A 1 133 ? -7.918 -6.953 -9.18 1 98.31 133 LYS A C 1
ATOM 1076 O O . LYS A 1 133 ? -8.281 -7.789 -8.352 1 98.31 133 LYS A O 1
ATOM 1081 N N . VAL A 1 134 ? -6.914 -7.109 -9.953 1 98.81 134 VAL A N 1
ATOM 1082 C CA . VAL A 1 134 ? -6.152 -8.352 -9.922 1 98.81 134 VAL A CA 1
ATOM 1083 C C . VAL A 1 134 ? -5.492 -8.523 -8.555 1 98.81 134 VAL A C 1
ATOM 1085 O O . VAL A 1 134 ? -5.582 -9.586 -7.941 1 98.81 134 VAL A O 1
ATOM 1088 N N . VAL A 1 135 ? -4.836 -7.441 -8.055 1 98.81 135 VAL A N 1
ATOM 1089 C CA . VAL A 1 135 ? -4.199 -7.516 -6.742 1 98.81 135 VAL A CA 1
ATOM 1090 C C . VAL A 1 135 ? -5.254 -7.809 -5.676 1 98.81 135 VAL A C 1
ATOM 1092 O O . VAL A 1 135 ? -5.039 -8.648 -4.801 1 98.81 135 VAL A O 1
ATOM 1095 N N . TYR A 1 136 ? -6.375 -7.156 -5.773 1 98.5 136 TYR A N 1
ATOM 1096 C CA . TYR A 1 136 ? -7.461 -7.352 -4.824 1 98.5 136 TYR A CA 1
ATOM 1097 C C . TYR A 1 136 ? -7.914 -8.805 -4.805 1 98.5 136 TYR A C 1
ATOM 1099 O O . TYR A 1 136 ? -8.094 -9.391 -3.734 1 98.5 136 TYR A O 1
ATOM 1107 N N . GLU A 1 137 ? -8.102 -9.391 -5.977 1 98.44 137 GLU A N 1
ATOM 1108 C CA . GLU A 1 137 ? -8.555 -10.781 -6.059 1 98.44 137 GLU A CA 1
ATOM 1109 C C . GLU A 1 137 ? -7.555 -11.719 -5.391 1 98.44 137 GLU A C 1
ATOM 1111 O O . GLU A 1 137 ? -7.949 -12.633 -4.66 1 98.44 137 GLU A O 1
ATOM 1116 N N . PHE A 1 138 ? -6.297 -11.508 -5.602 1 98.69 138 PHE A N 1
ATOM 1117 C CA . PHE A 1 138 ? -5.289 -12.352 -4.977 1 98.69 138 PHE A CA 1
ATOM 1118 C C . PHE A 1 138 ? -5.293 -12.172 -3.463 1 98.69 138 PHE A C 1
ATOM 1120 O O . PHE A 1 138 ? -5.051 -13.133 -2.721 1 98.69 138 PHE A O 1
ATOM 1127 N N . LEU A 1 139 ? -5.578 -10.961 -2.984 1 98.19 139 LEU A N 1
ATOM 1128 C CA . LEU A 1 139 ? -5.617 -10.672 -1.554 1 98.19 139 LEU A CA 1
ATOM 1129 C C . LEU A 1 139 ? -6.727 -11.469 -0.871 1 98.19 139 LEU A C 1
ATOM 1131 O O . LEU A 1 139 ? -6.691 -11.672 0.344 1 98.19 139 LEU A O 1
ATOM 1135 N N . GLN A 1 140 ? -7.699 -11.93 -1.659 1 97.25 140 GLN A N 1
ATOM 1136 C CA . GLN A 1 140 ? -8.867 -12.586 -1.076 1 97.25 140 GLN A CA 1
ATOM 1137 C C . GLN A 1 140 ? -8.562 -14.047 -0.737 1 97.25 140 GLN A C 1
ATOM 1139 O O . GLN A 1 140 ? -9.336 -14.695 -0.027 1 97.25 140 GLN A O 1
ATOM 1144 N N . PHE A 1 141 ? -7.453 -14.562 -1.263 1 98.19 141 PHE A N 1
ATOM 1145 C CA . PHE A 1 141 ? -7.094 -15.938 -0.942 1 98.19 141 PHE A CA 1
ATOM 1146 C C . PHE A 1 141 ? -6.508 -16.031 0.462 1 98.19 141 PHE A C 1
ATOM 1148 O O . PHE A 1 141 ? -5.73 -15.164 0.874 1 98.19 141 PHE A O 1
ATOM 1155 N N . LYS A 1 142 ? -6.891 -17.078 1.184 1 97.5 142 LYS A N 1
ATOM 1156 C CA . LYS A 1 142 ? -6.273 -17.359 2.475 1 97.5 142 LYS A CA 1
ATOM 1157 C C . LYS A 1 142 ? -4.758 -17.469 2.346 1 97.5 142 LYS A C 1
ATOM 1159 O O . LYS A 1 142 ? -4.246 -18.125 1.438 1 97.5 142 LYS A O 1
ATOM 1164 N N . GLY A 1 143 ? -4.113 -16.719 3.211 1 96.38 143 GLY A N 1
ATOM 1165 C CA . GLY A 1 143 ? -2.662 -16.812 3.221 1 96.38 143 GLY A CA 1
ATOM 1166 C C . GLY A 1 143 ? -1.992 -15.805 2.316 1 96.38 143 GLY A C 1
ATOM 1167 O O . GLY A 1 143 ? -0.768 -15.664 2.33 1 96.38 143 GLY A O 1
ATOM 1168 N N . SER A 1 144 ? -2.809 -15.133 1.55 1 97.5 144 SER A N 1
ATOM 1169 C CA . SER A 1 144 ? -2.256 -14.141 0.637 1 97.5 144 SER A CA 1
ATOM 1170 C C . SER A 1 144 ? -2.131 -12.781 1.312 1 97.5 144 SER A C 1
ATOM 1172 O O . SER A 1 144 ? -3.117 -12.242 1.819 1 97.5 144 SER A O 1
ATOM 1174 N N . GLY A 1 145 ? -0.962 -12.258 1.399 1 96.62 145 GLY A N 1
ATOM 1175 C CA . GLY A 1 145 ? -0.712 -10.875 1.771 1 96.62 145 GLY A CA 1
ATOM 1176 C C . GLY A 1 145 ? -0.316 -10 0.595 1 96.62 145 GLY A C 1
ATOM 1177 O O . GLY A 1 145 ? -0.334 -10.453 -0.553 1 96.62 145 GLY A O 1
ATOM 1178 N N . LYS A 1 146 ? 0.055 -8.844 0.872 1 96.06 146 LYS A N 1
ATOM 1179 C CA . LYS A 1 146 ? 0.396 -7.871 -0.159 1 96.06 146 LYS A CA 1
ATOM 1180 C C . LYS A 1 146 ? 1.552 -8.367 -1.023 1 96.06 146 LYS A C 1
ATOM 1182 O O . LYS A 1 146 ? 1.547 -8.172 -2.242 1 96.06 146 LYS A O 1
ATOM 1187 N N . LYS A 1 147 ? 2.52 -8.938 -0.44 1 96.19 147 LYS A N 1
ATOM 1188 C CA . LYS A 1 147 ? 3.693 -9.398 -1.175 1 96.19 147 LYS A CA 1
ATOM 1189 C C . LYS A 1 147 ? 3.305 -10.414 -2.248 1 96.19 147 LYS A C 1
ATOM 1191 O O . LYS A 1 147 ? 3.682 -10.266 -3.412 1 96.19 147 LYS A O 1
ATOM 1196 N N . ILE A 1 148 ? 2.562 -11.422 -1.843 1 97.94 148 ILE A N 1
ATOM 1197 C CA . ILE A 1 148 ? 2.162 -12.477 -2.766 1 97.94 148 ILE A CA 1
ATOM 1198 C C . ILE A 1 148 ? 1.251 -11.898 -3.846 1 97.94 148 ILE A C 1
ATOM 1200 O O . ILE A 1 148 ? 1.402 -12.219 -5.027 1 97.94 148 ILE A O 1
ATOM 1204 N N . ALA A 1 149 ? 0.322 -11.039 -3.438 1 98.62 149 ALA A N 1
ATOM 1205 C CA . ALA A 1 149 ? -0.649 -10.484 -4.375 1 98.62 149 ALA A CA 1
ATOM 1206 C C . ALA A 1 149 ? 0.04 -9.625 -5.434 1 98.62 149 ALA A C 1
ATOM 1208 O O . ALA A 1 149 ? -0.257 -9.742 -6.625 1 98.62 149 ALA A O 1
ATOM 1209 N N . THR A 1 150 ? 0.958 -8.781 -4.996 1 98.62 150 THR A N 1
ATOM 1210 C CA . THR A 1 150 ? 1.646 -7.922 -5.953 1 98.62 150 THR A CA 1
ATOM 1211 C C . THR A 1 150 ? 2.648 -8.719 -6.777 1 98.62 150 THR A C 1
ATOM 1213 O O . THR A 1 150 ? 2.861 -8.43 -7.957 1 98.62 150 THR A O 1
ATOM 1216 N N . MET A 1 151 ? 3.271 -9.727 -6.184 1 98.25 151 MET A N 1
ATOM 1217 C CA . MET A 1 151 ? 4.156 -10.609 -6.934 1 98.25 151 MET A CA 1
ATOM 1218 C C . MET A 1 151 ? 3.402 -11.289 -8.07 1 98.25 151 MET A C 1
ATOM 1220 O O . MET A 1 151 ? 3.883 -11.328 -9.203 1 98.25 151 MET A O 1
ATOM 1224 N N . ALA A 1 152 ? 2.24 -11.797 -7.758 1 98.75 152 ALA A N 1
ATOM 1225 C CA . ALA A 1 152 ? 1.419 -12.453 -8.773 1 98.75 152 ALA A CA 1
ATOM 1226 C C . ALA A 1 152 ? 1.087 -11.492 -9.914 1 98.75 152 ALA A C 1
ATOM 1228 O O . ALA A 1 152 ? 1.245 -11.836 -11.086 1 98.75 152 ALA A O 1
ATOM 1229 N N . ALA A 1 153 ? 0.654 -10.289 -9.562 1 98.88 153 ALA A N 1
ATOM 1230 C CA . ALA A 1 153 ? 0.297 -9.297 -10.57 1 98.88 153 ALA A CA 1
ATOM 1231 C C . ALA A 1 153 ? 1.507 -8.914 -11.422 1 98.88 153 ALA A C 1
ATOM 1233 O O . ALA A 1 153 ? 1.39 -8.719 -12.633 1 98.88 153 ALA A O 1
ATOM 1234 N N . ASN A 1 154 ? 2.652 -8.773 -10.797 1 98.75 154 ASN A N 1
ATOM 1235 C CA . ASN A 1 154 ? 3.887 -8.469 -11.516 1 98.75 154 ASN A CA 1
ATOM 1236 C C . ASN A 1 154 ? 4.203 -9.539 -12.555 1 98.75 154 ASN A C 1
ATOM 1238 O O . ASN A 1 154 ? 4.48 -9.227 -13.711 1 98.75 154 ASN A O 1
ATOM 1242 N N . ILE A 1 155 ? 4.16 -10.758 -12.148 1 98.56 155 ILE A N 1
ATOM 1243 C CA . ILE A 1 155 ? 4.5 -11.867 -13.031 1 98.56 155 ILE A CA 1
ATOM 1244 C C . ILE A 1 155 ? 3.494 -11.938 -14.18 1 98.56 155 ILE A C 1
ATOM 1246 O O . ILE A 1 155 ? 3.877 -12.109 -15.344 1 98.56 155 ILE A O 1
ATOM 1250 N N . LEU A 1 156 ? 2.23 -11.773 -13.914 1 98.75 156 LEU A N 1
ATOM 1251 C CA . LEU A 1 156 ? 1.191 -11.789 -14.938 1 98.75 156 LEU A CA 1
ATOM 1252 C C . LEU A 1 156 ? 1.425 -10.688 -15.961 1 98.75 156 LEU A C 1
ATOM 1254 O O . LEU A 1 156 ? 1.358 -10.93 -17.172 1 98.75 156 LEU A O 1
ATOM 1258 N N . ALA A 1 157 ? 1.755 -9.5 -15.461 1 98.38 157 ALA A N 1
ATOM 1259 C CA . ALA A 1 157 ? 1.919 -8.344 -16.344 1 98.38 157 ALA A CA 1
ATOM 1260 C C . ALA A 1 157 ? 3.221 -8.438 -17.125 1 98.38 157 ALA A C 1
ATOM 1262 O O . ALA A 1 157 ? 3.219 -8.32 -18.359 1 98.38 157 ALA A O 1
ATOM 1263 N N . ARG A 1 158 ? 4.273 -8.742 -16.5 1 97.44 158 ARG A N 1
ATOM 1264 C CA . ARG A 1 158 ? 5.602 -8.562 -17.078 1 97.44 158 ARG A CA 1
ATOM 1265 C C . ARG A 1 158 ? 6.035 -9.805 -17.844 1 97.44 158 ARG A C 1
ATOM 1267 O O . ARG A 1 158 ? 6.633 -9.703 -18.922 1 97.44 158 ARG A O 1
ATOM 1274 N N . GLN A 1 159 ? 5.781 -10.922 -17.281 1 97.31 159 GLN A N 1
ATOM 1275 C CA . GLN A 1 159 ? 6.309 -12.148 -17.859 1 97.31 159 GLN A CA 1
ATOM 1276 C C . GLN A 1 159 ? 5.242 -12.875 -18.672 1 97.31 159 GLN A C 1
ATOM 1278 O O . GLN A 1 159 ? 5.496 -13.297 -19.812 1 97.31 159 GLN A O 1
ATOM 1283 N N . PHE A 1 160 ? 4.031 -13.031 -18.141 1 98.25 160 PHE A N 1
ATOM 1284 C CA . PHE A 1 160 ? 2.961 -13.703 -18.859 1 98.25 160 PHE A CA 1
ATOM 1285 C C . PHE A 1 160 ? 2.332 -12.773 -19.891 1 98.25 160 PHE A C 1
ATOM 1287 O O . PHE A 1 160 ? 1.519 -13.203 -20.719 1 98.25 160 PHE A O 1
ATOM 1294 N N . LYS A 1 161 ? 2.609 -11.453 -19.844 1 97.69 161 LYS A N 1
ATOM 1295 C CA . LYS A 1 161 ? 2.195 -10.438 -20.812 1 97.69 161 LYS A CA 1
ATOM 1296 C C . LYS A 1 161 ? 0.676 -10.297 -20.844 1 97.69 161 LYS A C 1
ATOM 1298 O O . LYS A 1 161 ? 0.089 -10.062 -21.891 1 97.69 161 LYS A O 1
ATOM 1303 N N . ILE A 1 162 ? 0.05 -10.531 -19.672 1 97.94 162 ILE A N 1
ATOM 1304 C CA . ILE A 1 162 ? -1.383 -10.289 -19.562 1 97.94 162 ILE A CA 1
ATOM 1305 C C . ILE A 1 162 ? -1.658 -8.789 -19.672 1 97.94 162 ILE A C 1
ATOM 1307 O O . ILE A 1 162 ? -1.048 -7.98 -18.969 1 97.94 162 ILE A O 1
ATOM 1311 N N . PRO A 1 163 ? -2.555 -8.383 -20.531 1 97 163 PRO A N 1
ATOM 1312 C CA . PRO A 1 163 ? -2.857 -6.957 -20.656 1 97 163 PRO A CA 1
ATOM 1313 C C . PRO A 1 163 ? -3.754 -6.445 -19.531 1 97 163 PRO A C 1
ATOM 1315 O O . PRO A 1 163 ? -4.812 -7.023 -19.281 1 97 163 PRO A O 1
ATOM 1318 N N . PHE A 1 164 ? -3.342 -5.43 -18.875 1 98.19 164 PHE A N 1
ATOM 1319 C CA . PHE A 1 164 ? -4.117 -4.727 -17.859 1 98.19 164 PHE A CA 1
ATOM 1320 C C . PHE A 1 164 ? -4.574 -3.367 -18.375 1 98.19 164 PHE A C 1
ATOM 1322 O O . PHE A 1 164 ? -3.99 -2.828 -19.312 1 98.19 164 PHE A O 1
ATOM 1329 N N . SER A 1 165 ? -5.695 -2.828 -17.828 1 98.44 165 SER A N 1
ATOM 1330 C CA . SER A 1 165 ? -6.156 -1.507 -18.25 1 98.44 165 SER A CA 1
ATOM 1331 C C . SER A 1 165 ? -5.273 -0.406 -17.672 1 98.44 165 SER A C 1
ATOM 1333 O O . SER A 1 165 ? -5.262 0.717 -18.172 1 98.44 165 SER A O 1
ATOM 1335 N N . ASP A 1 166 ? -4.535 -0.671 -16.641 1 98.5 166 ASP A N 1
ATOM 1336 C CA . ASP A 1 166 ? -3.541 0.195 -16.016 1 98.5 166 ASP A CA 1
ATOM 1337 C C . ASP A 1 166 ? -2.529 -0.621 -15.219 1 98.5 166 ASP A C 1
ATOM 1339 O O . ASP A 1 166 ? -2.695 -1.83 -15.047 1 98.5 166 ASP A O 1
ATOM 1343 N N . TYR A 1 167 ? -1.505 -0.044 -14.727 1 98.62 167 TYR A N 1
ATOM 1344 C CA . TYR A 1 1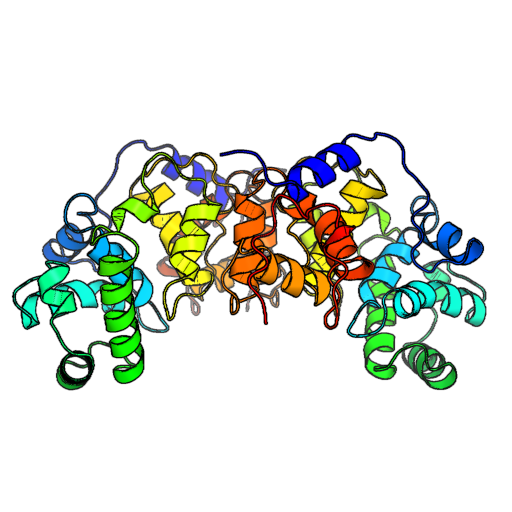67 ? -0.493 -0.764 -13.961 1 98.62 167 TYR A CA 1
ATOM 1345 C C . TYR A 1 167 ? -0.162 -0.03 -12.672 1 98.62 167 TYR A C 1
ATOM 1347 O O . TYR A 1 167 ? 0.799 -0.378 -11.977 1 98.62 167 TYR A O 1
ATOM 1355 N N . TYR A 1 168 ? -0.984 0.971 -12.266 1 98.38 168 TYR A N 1
ATOM 1356 C CA . TYR A 1 168 ? -0.699 1.88 -11.156 1 98.38 168 TYR A CA 1
ATOM 1357 C C . TYR A 1 168 ? -0.608 1.123 -9.836 1 98.38 168 TYR A C 1
ATOM 1359 O O . TYR A 1 168 ? 0.104 1.542 -8.922 1 98.38 168 TYR A O 1
ATOM 1367 N N . SER A 1 169 ? -1.342 0.016 -9.766 1 98.56 169 SER A N 1
ATOM 1368 C CA . SER A 1 169 ? -1.531 -0.63 -8.469 1 98.56 169 SER A CA 1
ATOM 1369 C C . SER A 1 169 ? -0.644 -1.862 -8.328 1 98.56 169 SER A C 1
ATOM 1371 O O . SER A 1 169 ? -0.755 -2.607 -7.352 1 98.56 169 SER A O 1
ATOM 1373 N N . ILE A 1 170 ? 0.223 -2.094 -9.289 1 98.75 170 ILE A N 1
ATOM 1374 C CA . ILE A 1 170 ? 1.179 -3.193 -9.195 1 98.75 170 ILE A CA 1
ATOM 1375 C C . ILE A 1 170 ? 2.469 -2.699 -8.547 1 98.75 170 ILE A C 1
ATOM 1377 O O . ILE A 1 170 ? 3.375 -2.225 -9.234 1 98.75 170 ILE A O 1
ATOM 1381 N N . ASP A 1 171 ? 2.545 -2.859 -7.277 1 98.69 171 ASP A N 1
ATOM 1382 C CA . ASP A 1 171 ? 3.707 -2.438 -6.5 1 98.69 171 ASP A CA 1
ATOM 1383 C C . ASP A 1 171 ? 4.848 -3.445 -6.625 1 98.69 171 ASP A C 1
ATOM 1385 O O . ASP A 1 171 ? 4.633 -4.582 -7.051 1 98.69 171 ASP A O 1
ATOM 1389 N N . ILE A 1 172 ? 6.016 -3.045 -6.289 1 98.5 172 ILE A N 1
ATOM 1390 C CA . ILE A 1 172 ? 7.07 -4.023 -6.059 1 98.5 172 ILE A CA 1
ATOM 1391 C C . ILE A 1 172 ? 6.672 -4.957 -4.918 1 98.5 172 ILE A C 1
ATOM 1393 O O . ILE A 1 172 ? 5.832 -4.605 -4.086 1 98.5 172 ILE A O 1
ATOM 1397 N N . SER A 1 173 ? 7.199 -6.105 -4.906 1 97.5 173 SER A N 1
ATOM 1398 C CA . SER A 1 173 ? 6.941 -7.125 -3.896 1 97.5 173 SER A CA 1
ATOM 1399 C C . SER A 1 173 ? 8.18 -7.387 -3.047 1 97.5 173 SER A C 1
ATOM 1401 O O . SER A 1 173 ? 8.891 -8.367 -3.268 1 97.5 173 SER A O 1
ATOM 1403 N N . PRO A 1 174 ? 8.359 -6.551 -2.035 1 95.31 174 PRO A N 1
ATOM 1404 C CA . PRO A 1 174 ? 9.648 -6.578 -1.345 1 95.31 174 PRO A CA 1
ATOM 1405 C C . PRO A 1 174 ? 9.883 -7.875 -0.576 1 95.31 174 PRO A C 1
ATOM 1407 O O . PRO A 1 174 ? 9.18 -8.156 0.398 1 95.31 174 PRO A O 1
ATOM 1410 N N . ASP A 1 175 ? 10.75 -8.672 -1.016 1 93.94 175 ASP A N 1
ATOM 1411 C CA . ASP A 1 175 ? 11.328 -9.773 -0.249 1 93.94 175 ASP A CA 1
ATOM 1412 C C . ASP A 1 175 ? 12.734 -9.43 0.236 1 93.94 175 ASP A C 1
ATOM 1414 O O . ASP A 1 175 ? 13.133 -8.266 0.211 1 93.94 175 ASP A O 1
ATOM 1418 N N . VAL A 1 176 ? 13.453 -10.391 0.687 1 93.81 176 VAL A N 1
ATOM 1419 C CA . VAL A 1 176 ? 14.75 -10.133 1.308 1 93.81 176 VAL A CA 1
ATOM 1420 C C . VAL A 1 176 ? 15.719 -9.562 0.272 1 93.81 176 VAL A C 1
ATOM 1422 O O . VAL A 1 176 ? 16.531 -8.688 0.589 1 93.81 176 VAL A O 1
ATOM 1425 N N . HIS A 1 177 ? 15.617 -10 -0.984 1 95.5 177 HIS A N 1
ATOM 1426 C CA . HIS A 1 177 ? 16.5 -9.523 -2.051 1 95.5 177 HIS A CA 1
ATOM 1427 C C . HIS A 1 177 ? 16.188 -8.07 -2.398 1 95.5 177 HIS A C 1
ATOM 1429 O O . HIS A 1 177 ? 17.109 -7.25 -2.484 1 95.5 177 HIS A O 1
ATOM 1435 N N . ILE A 1 178 ? 14.977 -7.773 -2.541 1 97.12 178 ILE A N 1
ATOM 1436 C CA . ILE A 1 178 ? 14.555 -6.43 -2.93 1 97.12 178 ILE A CA 1
ATOM 1437 C C . ILE A 1 178 ? 14.859 -5.445 -1.802 1 97.12 178 ILE A C 1
ATOM 1439 O O . ILE A 1 178 ? 15.367 -4.352 -2.047 1 97.12 178 ILE A O 1
ATOM 1443 N N . LEU A 1 179 ? 14.594 -5.863 -0.573 1 97 179 LEU A N 1
ATOM 1444 C CA . LEU A 1 179 ? 14.898 -5.016 0.574 1 97 179 LEU A CA 1
ATOM 1445 C C . LEU A 1 179 ? 16.375 -4.656 0.608 1 97 179 LEU A C 1
ATOM 1447 O O . LEU A 1 179 ? 16.734 -3.484 0.755 1 97 179 LEU A O 1
ATOM 1451 N N . ARG A 1 180 ? 17.188 -5.648 0.426 1 96.94 180 ARG A N 1
ATOM 1452 C CA . ARG A 1 180 ? 18.625 -5.453 0.478 1 96.94 180 ARG A CA 1
ATOM 1453 C C . ARG A 1 180 ? 19.094 -4.535 -0.643 1 96.94 180 ARG A C 1
ATOM 1455 O O . ARG A 1 180 ? 19.875 -3.605 -0.406 1 96.94 180 ARG A O 1
ATOM 1462 N N . VAL A 1 181 ? 18.625 -4.746 -1.839 1 97.94 181 VAL A N 1
ATOM 1463 C CA . VAL A 1 181 ? 19.062 -3.975 -3 1 97.94 181 VAL A CA 1
ATOM 1464 C C . VAL A 1 181 ? 18.609 -2.525 -2.855 1 97.94 181 VAL A C 1
ATOM 1466 O O . VAL A 1 181 ? 19.391 -1.596 -3.064 1 97.94 181 VAL A O 1
ATOM 1469 N N . MET A 1 182 ? 17.375 -2.324 -2.434 1 98 182 MET A N 1
ATOM 1470 C CA . MET A 1 182 ? 16.828 -0.977 -2.299 1 98 182 MET A CA 1
ATOM 1471 C C . MET A 1 182 ? 17.609 -0.181 -1.25 1 98 182 MET A C 1
ATOM 1473 O O . MET A 1 182 ? 17.859 1.012 -1.431 1 98 182 MET A O 1
ATOM 1477 N N . ARG A 1 183 ? 17.969 -0.799 -0.185 1 97.44 183 ARG A N 1
ATOM 1478 C CA . ARG A 1 183 ? 18.703 -0.134 0.89 1 97.44 183 ARG A CA 1
ATOM 1479 C C . ARG A 1 183 ? 20.156 0.108 0.498 1 97.44 183 ARG A C 1
ATOM 1481 O O . ARG A 1 183 ? 20.672 1.211 0.675 1 97.44 183 ARG A O 1
ATOM 1488 N N . ARG A 1 184 ? 20.781 -0.864 -0.165 1 97.44 184 ARG A N 1
ATOM 1489 C CA . ARG A 1 184 ? 22.203 -0.776 -0.482 1 97.44 184 ARG A CA 1
ATOM 1490 C C . ARG A 1 184 ? 22.453 0.196 -1.632 1 97.44 184 ARG A C 1
ATOM 1492 O O . ARG A 1 184 ? 23.516 0.82 -1.708 1 97.44 184 ARG A O 1
ATOM 1499 N N . THR A 1 185 ? 21.5 0.343 -2.57 1 97.44 185 THR A N 1
ATOM 1500 C CA . THR A 1 185 ? 21.641 1.274 -3.686 1 97.44 185 THR A CA 1
ATOM 1501 C C . THR A 1 185 ? 21.609 2.717 -3.191 1 97.44 185 THR A C 1
ATOM 1503 O O . THR A 1 185 ? 21.984 3.637 -3.918 1 97.44 185 THR A O 1
ATOM 1506 N N . GLY A 1 186 ? 20.984 2.936 -1.948 1 97 186 GLY A N 1
ATOM 1507 C CA . GLY A 1 186 ? 20.844 4.281 -1.418 1 97 186 GLY A CA 1
ATOM 1508 C C . GLY A 1 186 ? 19.562 4.965 -1.868 1 97 186 GLY A C 1
ATOM 1509 O O . GLY A 1 186 ? 19.359 6.148 -1.594 1 97 186 GLY A O 1
ATOM 1510 N N . LEU A 1 187 ? 18.734 4.18 -2.58 1 96.94 187 LEU A N 1
ATOM 1511 C CA . LEU A 1 187 ? 17.438 4.727 -2.984 1 96.94 187 LEU A CA 1
ATOM 1512 C C . LEU A 1 187 ? 16.594 5.062 -1.765 1 96.94 187 LEU A C 1
ATOM 1514 O O . LEU A 1 187 ? 15.773 5.988 -1.805 1 96.94 187 LEU A O 1
ATOM 1518 N N . VAL A 1 188 ? 16.734 4.281 -0.704 1 96.81 188 VAL A N 1
ATOM 1519 C CA . VAL A 1 188 ? 16.094 4.512 0.586 1 96.81 188 VAL A CA 1
ATOM 1520 C C . VAL A 1 188 ? 17.141 4.434 1.702 1 96.81 188 VAL A C 1
ATOM 1522 O O . VAL A 1 188 ? 18.281 4.008 1.473 1 96.81 188 VAL A O 1
ATOM 1525 N N . ASP A 1 189 ? 16.734 4.863 2.879 1 94 189 ASP A N 1
ATOM 1526 C CA . ASP A 1 189 ? 17.609 4.742 4.043 1 94 189 ASP A CA 1
ATOM 1527 C C . ASP A 1 189 ? 17.875 3.275 4.371 1 94 189 ASP A C 1
ATOM 1529 O O . ASP A 1 189 ? 17.078 2.398 4.047 1 94 189 ASP A O 1
ATOM 1533 N N . SER A 1 190 ? 19 2.979 5.113 1 93.88 190 SER A N 1
ATOM 1534 C CA . SER A 1 190 ? 19.438 1.623 5.438 1 93.88 190 SER A CA 1
ATOM 1535 C C . SER A 1 190 ? 18.422 0.924 6.348 1 93.88 190 SER A C 1
ATOM 1537 O O . SER A 1 190 ? 18.375 -0.307 6.395 1 93.88 190 SER A O 1
ATOM 1539 N N . ASN A 1 191 ? 17.641 1.696 7.004 1 93.38 191 ASN A N 1
ATOM 1540 C CA . ASN A 1 191 ? 16.656 1.116 7.918 1 93.38 191 ASN A CA 1
ATOM 1541 C C . ASN A 1 191 ? 15.227 1.364 7.441 1 93.38 191 ASN A C 1
ATOM 1543 O O . ASN A 1 191 ? 14.281 1.267 8.227 1 93.38 191 ASN A O 1
ATOM 1547 N N . ALA A 1 192 ? 15.102 1.643 6.145 1 95.12 192 ALA A N 1
ATOM 1548 C CA . ALA A 1 192 ? 13.789 1.957 5.602 1 95.12 192 ALA A CA 1
ATOM 1549 C C . ALA A 1 192 ? 12.828 0.782 5.773 1 95.12 192 ALA A C 1
ATOM 1551 O O . ALA A 1 192 ? 13.211 -0.373 5.566 1 95.12 192 ALA A O 1
ATOM 1552 N N . ASP A 1 193 ? 11.617 1.091 6.176 1 95.25 193 ASP A N 1
ATOM 1553 C CA . ASP A 1 193 ? 10.609 0.05 6.344 1 95.25 193 ASP A CA 1
ATOM 1554 C C . ASP A 1 193 ? 9.961 -0.311 5.012 1 95.25 193 ASP A C 1
ATOM 1556 O O . ASP A 1 193 ? 10.312 0.248 3.971 1 95.25 193 ASP A O 1
ATOM 1560 N N . LEU A 1 194 ? 9.062 -1.218 4.973 1 96.19 194 LEU A N 1
ATOM 1561 C CA . LEU A 1 194 ? 8.445 -1.784 3.779 1 96.19 194 LEU A CA 1
ATOM 1562 C C . LEU A 1 194 ? 7.676 -0.717 3.008 1 96.19 194 LEU A C 1
ATOM 1564 O O . LEU A 1 194 ? 7.785 -0.63 1.782 1 96.19 194 LEU A O 1
ATOM 1568 N N . ASP A 1 195 ? 6.879 0.1 3.674 1 97 195 ASP A N 1
ATOM 1569 C CA . ASP A 1 195 ? 6.086 1.134 3.018 1 97 195 ASP A CA 1
ATOM 1570 C C . ASP A 1 195 ? 6.98 2.15 2.314 1 97 195 ASP A C 1
ATOM 1572 O O . ASP A 1 195 ? 6.699 2.557 1.185 1 97 195 ASP A O 1
ATOM 1576 N N . SER A 1 196 ? 8.062 2.533 3.01 1 97.5 196 SER A N 1
ATOM 1577 C CA . SER A 1 196 ? 8.992 3.473 2.4 1 97.5 196 SER A CA 1
ATOM 1578 C C . SER A 1 196 ? 9.578 2.914 1.106 1 97.5 196 SER A C 1
ATOM 1580 O O . SER A 1 196 ? 9.711 3.639 0.117 1 97.5 196 SER A O 1
ATOM 1582 N N . ILE A 1 197 ? 9.898 1.663 1.127 1 98.06 197 ILE A N 1
ATOM 1583 C CA . ILE A 1 197 ? 10.484 1.015 -0.042 1 98.06 197 ILE A CA 1
ATOM 1584 C C . ILE A 1 197 ? 9.461 0.982 -1.177 1 98.06 197 ILE A C 1
ATOM 1586 O O . ILE A 1 197 ? 9.789 1.297 -2.324 1 98.06 197 ILE A O 1
ATOM 1590 N N . ILE A 1 198 ? 8.227 0.646 -0.888 1 98.44 198 ILE A N 1
ATOM 1591 C CA . ILE A 1 198 ? 7.16 0.568 -1.876 1 98.44 198 ILE A CA 1
ATOM 1592 C C . ILE A 1 198 ? 6.91 1.95 -2.477 1 98.44 198 ILE A C 1
ATOM 1594 O O . ILE A 1 198 ? 6.848 2.1 -3.699 1 98.44 198 ILE A O 1
ATOM 1598 N N . TYR A 1 199 ? 6.836 2.982 -1.658 1 98.5 199 TYR A N 1
ATOM 1599 C CA . TYR A 1 199 ? 6.535 4.316 -2.164 1 98.5 199 TYR A CA 1
ATOM 1600 C C . TYR A 1 199 ? 7.73 4.902 -2.906 1 98.5 199 TYR A C 1
ATOM 1602 O O . TYR A 1 199 ? 7.562 5.727 -3.811 1 98.5 199 TYR A O 1
ATOM 1610 N N . LYS A 1 200 ? 8.953 4.484 -2.521 1 98.38 200 LYS A N 1
ATOM 1611 C CA . LYS A 1 200 ? 10.094 4.895 -3.332 1 98.38 200 LYS A CA 1
ATOM 1612 C C . LYS A 1 200 ? 10.016 4.297 -4.734 1 98.38 200 LYS A C 1
ATOM 1614 O O . LYS A 1 200 ? 10.297 4.977 -5.723 1 98.38 200 LYS A O 1
ATOM 1619 N N . ALA A 1 201 ? 9.648 3.023 -4.805 1 98.62 201 ALA A N 1
ATOM 1620 C CA . ALA A 1 201 ? 9.477 2.391 -6.109 1 98.62 201 ALA A CA 1
ATOM 1621 C C . ALA A 1 201 ? 8.391 3.1 -6.922 1 98.62 201 ALA A C 1
ATOM 1623 O O . ALA A 1 201 ? 8.539 3.293 -8.133 1 98.62 201 ALA A O 1
ATOM 1624 N N . ARG A 1 202 ? 7.301 3.482 -6.258 1 98.62 202 ARG A N 1
ATOM 1625 C CA . ARG A 1 202 ? 6.238 4.242 -6.906 1 98.62 202 ARG A CA 1
ATOM 1626 C C . ARG A 1 202 ? 6.766 5.566 -7.449 1 98.62 202 ARG A C 1
ATOM 1628 O O . ARG A 1 202 ? 6.375 5.996 -8.539 1 98.62 202 ARG A O 1
ATOM 1635 N N . GLU A 1 203 ? 7.629 6.191 -6.688 1 98.12 203 GLU A N 1
ATOM 1636 C CA . GLU A 1 203 ? 8.219 7.461 -7.105 1 98.12 203 GLU A CA 1
ATOM 1637 C C . GLU A 1 203 ? 9.102 7.277 -8.336 1 98.12 203 GLU A C 1
ATOM 1639 O O . GLU A 1 203 ? 9.117 8.133 -9.227 1 98.12 203 GLU A O 1
ATOM 1644 N N . LEU A 1 204 ? 9.828 6.172 -8.398 1 98 204 LEU A N 1
ATOM 1645 C CA . LEU A 1 204 ? 10.758 5.902 -9.492 1 98 204 LEU A CA 1
ATOM 1646 C C . LEU A 1 204 ? 10.008 5.73 -10.805 1 98 204 LEU A C 1
ATOM 1648 O O . LEU A 1 204 ? 10.492 6.141 -11.859 1 98 204 LEU A O 1
ATOM 1652 N N . ASN A 1 205 ? 8.852 5.121 -10.742 1 98.12 205 ASN A N 1
ATOM 1653 C CA . ASN A 1 205 ? 8.023 4.918 -11.922 1 98.12 205 ASN A CA 1
ATOM 1654 C C . ASN A 1 205 ? 6.539 4.855 -11.555 1 98.12 205 ASN A C 1
ATOM 1656 O O . ASN A 1 205 ? 5.965 3.77 -11.453 1 98.12 205 ASN A O 1
ATOM 1660 N N . PRO A 1 206 ? 5.898 5.965 -11.453 1 97.88 206 PRO A N 1
ATOM 1661 C CA . PRO A 1 206 ? 4.531 6.066 -10.938 1 97.88 206 PRO A CA 1
ATOM 1662 C C . PRO A 1 206 ? 3.52 5.289 -11.773 1 97.88 206 PRO A C 1
ATOM 1664 O O . PRO A 1 206 ? 2.553 4.746 -11.234 1 97.88 206 PRO A O 1
ATOM 1667 N N . GLU A 1 207 ? 3.727 5.117 -13.07 1 97.81 207 GLU A N 1
ATOM 1668 C CA . GLU A 1 207 ? 2.754 4.508 -13.969 1 97.81 207 GLU A CA 1
ATOM 1669 C C . GLU A 1 207 ? 2.76 2.986 -13.844 1 97.81 207 GLU A C 1
ATOM 1671 O O . GLU A 1 207 ? 1.784 2.326 -14.211 1 97.81 207 GLU A O 1
ATOM 1676 N N . PHE A 1 208 ? 3.83 2.494 -13.406 1 98.5 208 PHE A N 1
ATOM 1677 C CA . PHE A 1 208 ? 4.004 1.064 -13.188 1 98.5 208 PHE A CA 1
ATOM 1678 C C . PHE A 1 208 ? 5.07 0.806 -12.125 1 98.5 208 PHE A C 1
ATOM 1680 O O . PHE A 1 208 ? 6.191 0.406 -12.453 1 98.5 208 PHE A O 1
ATOM 1687 N N . PRO A 1 209 ? 4.695 0.896 -10.844 1 98.56 209 PRO A N 1
ATOM 1688 C CA . PRO A 1 209 ? 5.664 0.79 -9.75 1 98.56 209 PRO A CA 1
ATOM 1689 C C . PRO A 1 209 ? 6.398 -0.548 -9.742 1 98.56 209 PRO A C 1
ATOM 1691 O O . PRO A 1 209 ? 7.562 -0.616 -9.328 1 98.56 209 PRO A O 1
ATOM 1694 N N . GLY A 1 210 ? 5.77 -1.563 -10.219 1 98.69 210 GLY A N 1
ATOM 1695 C CA . GLY A 1 210 ? 6.336 -2.902 -10.211 1 98.69 210 GLY A CA 1
ATOM 1696 C C . GLY A 1 210 ? 7.344 -3.129 -11.32 1 98.69 210 GLY A C 1
ATOM 1697 O O . GLY A 1 210 ? 7.938 -4.203 -11.422 1 98.69 210 GLY A O 1
ATOM 1698 N N . ILE A 1 211 ? 7.641 -2.121 -12.133 1 98.5 211 ILE A N 1
ATOM 1699 C CA . ILE A 1 211 ? 8.5 -2.264 -13.305 1 98.5 211 ILE A CA 1
ATOM 1700 C C . ILE A 1 211 ? 9.898 -2.689 -12.867 1 98.5 211 ILE A C 1
ATOM 1702 O O . ILE A 1 211 ? 10.602 -3.381 -13.609 1 98.5 211 ILE A O 1
ATOM 1706 N N . ILE A 1 212 ? 10.281 -2.34 -11.633 1 98.38 212 ILE A N 1
ATOM 1707 C CA . ILE A 1 212 ? 11.641 -2.621 -11.188 1 98.38 212 ILE A CA 1
ATOM 1708 C C . ILE A 1 212 ? 11.656 -3.91 -10.367 1 98.38 212 ILE A C 1
ATOM 1710 O O . ILE A 1 212 ? 12.711 -4.32 -9.867 1 98.38 212 ILE A O 1
ATOM 1714 N N . ASP A 1 213 ? 10.484 -4.559 -10.148 1 98.31 213 ASP A N 1
ATOM 1715 C CA . ASP A 1 213 ? 10.391 -5.707 -9.258 1 98.31 213 ASP A CA 1
ATOM 1716 C C . ASP A 1 213 ? 11.383 -6.797 -9.656 1 98.31 213 ASP A C 1
ATOM 1718 O O . ASP A 1 213 ? 12.25 -7.18 -8.867 1 98.31 213 ASP A O 1
ATOM 1722 N N . PHE A 1 214 ? 11.352 -7.219 -10.914 1 96.5 214 PHE A N 1
ATOM 1723 C CA . PHE A 1 214 ? 12.195 -8.32 -11.352 1 96.5 214 PHE A CA 1
ATOM 1724 C C . PHE A 1 214 ? 13.656 -7.898 -11.414 1 96.5 214 PHE A C 1
ATOM 1726 O O . PHE A 1 214 ? 14.539 -8.648 -11.008 1 96.5 214 PHE A O 1
ATOM 1733 N N . SER A 1 215 ? 13.938 -6.742 -11.953 1 96.75 215 SER A N 1
ATOM 1734 C CA . SER A 1 215 ? 15.32 -6.273 -12.031 1 96.75 215 SER A CA 1
ATOM 1735 C C . SER A 1 215 ? 15.938 -6.148 -10.641 1 96.75 215 SER A C 1
ATOM 1737 O O . SER A 1 215 ? 17.109 -6.496 -10.445 1 96.75 215 SER A O 1
ATOM 1739 N N . CYS A 1 216 ? 15.172 -5.688 -9.711 1 97.88 216 CYS A N 1
ATOM 1740 C CA . CYS A 1 216 ? 15.641 -5.551 -8.336 1 97.88 216 CYS A CA 1
ATOM 1741 C C . CYS A 1 216 ? 15.867 -6.914 -7.699 1 97.88 216 CYS A C 1
ATOM 1743 O O . CYS A 1 216 ? 16.906 -7.156 -7.082 1 97.88 216 CYS A O 1
ATOM 1745 N N . TRP A 1 217 ? 14.898 -7.801 -7.867 1 96.69 217 TRP A N 1
ATOM 1746 C CA . TRP A 1 217 ? 14.977 -9.148 -7.316 1 96.69 217 TRP A CA 1
ATOM 1747 C C . TRP A 1 217 ? 16.172 -9.898 -7.891 1 96.69 217 TRP A C 1
ATOM 1749 O O . TRP A 1 217 ? 16.953 -10.5 -7.145 1 96.69 217 TRP A O 1
ATOM 1759 N N . GLU A 1 218 ? 16.297 -9.844 -9.227 1 96.19 218 GLU A N 1
ATOM 1760 C CA . GLU A 1 218 ? 17.406 -10.516 -9.898 1 96.19 218 GLU A CA 1
ATOM 1761 C C . GLU A 1 218 ? 18.75 -9.984 -9.422 1 96.19 218 GLU A C 1
ATOM 1763 O O . GLU A 1 218 ? 19.703 -10.758 -9.227 1 96.19 218 GLU A O 1
ATOM 1768 N N . THR A 1 219 ? 18.859 -8.68 -9.297 1 98 219 THR A N 1
ATOM 1769 C CA . THR A 1 219 ? 20.078 -8.055 -8.789 1 98 219 THR A CA 1
ATOM 1770 C C . THR A 1 219 ? 20.438 -8.617 -7.418 1 98 219 THR A C 1
ATOM 1772 O O . THR A 1 219 ? 21.594 -9.008 -7.184 1 98 219 THR A O 1
ATOM 1775 N N . GLY A 1 220 ? 19.469 -8.68 -6.551 1 96.81 220 GLY A N 1
ATOM 1776 C CA . GLY A 1 220 ? 19.703 -9.203 -5.215 1 96.81 220 GLY A CA 1
ATOM 1777 C C . GLY A 1 220 ? 20.062 -10.68 -5.207 1 96.81 220 GLY A C 1
ATOM 1778 O O . GLY A 1 220 ? 20.875 -11.125 -4.406 1 96.81 220 GLY A O 1
ATOM 1779 N N . ARG A 1 221 ? 19.438 -11.398 -6.09 1 93.94 221 ARG A N 1
ATOM 1780 C CA . ARG A 1 221 ? 19.578 -12.852 -6.141 1 93.94 221 ARG A CA 1
ATOM 1781 C C . ARG A 1 221 ? 20.922 -13.234 -6.75 1 93.94 221 ARG A C 1
ATOM 1783 O O . ARG A 1 221 ? 21.562 -14.203 -6.32 1 93.94 221 ARG A O 1
ATOM 1790 N N . THR A 1 222 ? 21.359 -12.477 -7.703 1 96 222 THR A N 1
ATOM 1791 C CA . THR A 1 222 ? 22.469 -12.922 -8.539 1 96 222 THR A CA 1
ATOM 1792 C C . THR A 1 222 ? 23.75 -12.211 -8.148 1 96 222 THR A C 1
ATOM 1794 O O . THR A 1 222 ? 24.812 -12.844 -8.047 1 96 222 THR A O 1
ATOM 1797 N N . TRP A 1 223 ? 23.688 -10.93 -7.883 1 97.81 223 TRP A N 1
ATOM 1798 C CA . TRP A 1 223 ? 24.922 -10.164 -7.738 1 97.81 223 TRP A CA 1
ATOM 1799 C C . TRP A 1 223 ? 25.047 -9.586 -6.332 1 97.81 223 TRP A C 1
ATOM 1801 O O . TRP A 1 223 ? 26.109 -9.656 -5.719 1 97.81 223 TRP A O 1
ATOM 1811 N N . CYS A 1 224 ? 23.984 -9.008 -5.801 1 97.5 224 CYS A N 1
ATOM 1812 C CA . CYS A 1 224 ? 24.016 -8.297 -4.527 1 97.5 224 CYS A CA 1
ATOM 1813 C C . CYS A 1 224 ? 23.734 -9.25 -3.371 1 97.5 224 CYS A C 1
ATOM 1815 O O . CYS A 1 224 ? 22.797 -9.031 -2.602 1 97.5 224 CYS A O 1
ATOM 1817 N N . ARG A 1 225 ? 24.625 -10.148 -3.156 1 95.81 225 ARG A N 1
ATOM 1818 C CA . ARG A 1 225 ? 24.469 -11.164 -2.125 1 95.81 225 ARG A CA 1
ATOM 1819 C C . ARG A 1 225 ? 24.719 -10.586 -0.739 1 95.81 225 ARG A C 1
ATOM 1821 O O . ARG A 1 225 ? 25.422 -9.578 -0.602 1 95.81 225 ARG A O 1
ATOM 1828 N N . PRO A 1 226 ? 24.062 -11.242 0.277 1 94.81 226 PRO A N 1
ATOM 1829 C CA . PRO A 1 226 ? 24.234 -10.711 1.633 1 94.81 226 PRO A CA 1
ATOM 1830 C C . PRO A 1 226 ? 25.703 -10.586 2.039 1 94.81 226 PRO A C 1
ATOM 1832 O O . PRO A 1 226 ? 26.094 -9.586 2.641 1 94.81 226 PRO A O 1
ATOM 1835 N N . ASN A 1 227 ? 26.406 -11.648 1.662 1 93.94 227 ASN A N 1
ATOM 1836 C CA . ASN A 1 227 ? 27.844 -11.641 1.936 1 93.94 227 ASN A CA 1
ATOM 1837 C C . ASN A 1 227 ? 28.656 -11.656 0.646 1 93.94 227 ASN A C 1
ATOM 1839 O O . ASN A 1 227 ? 28.328 -12.391 -0.292 1 93.94 227 ASN A O 1
ATOM 1843 N N . ASN A 1 2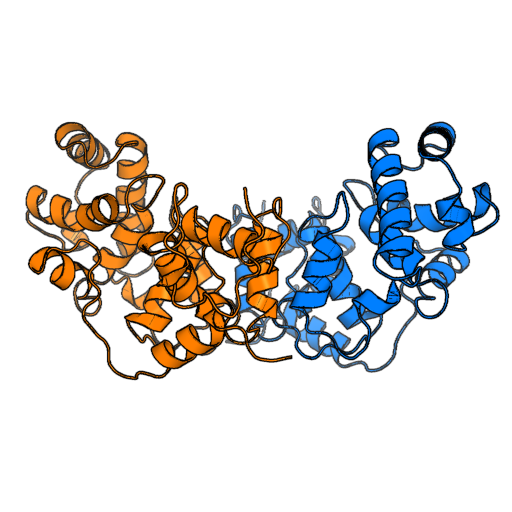28 ? 29.609 -10.844 0.533 1 93.12 228 ASN A N 1
ATOM 1844 C CA . ASN A 1 228 ? 30.516 -10.789 -0.608 1 93.12 228 ASN A CA 1
ATOM 1845 C C . ASN A 1 228 ? 29.75 -10.57 -1.915 1 93.12 228 ASN A C 1
ATOM 1847 O O . ASN A 1 228 ? 29.828 -11.398 -2.824 1 93.12 228 ASN A O 1
ATOM 1851 N N . PRO A 1 229 ? 29.094 -9.477 -2.041 1 96.19 229 PRO A N 1
ATOM 1852 C CA . PRO A 1 229 ? 28.375 -9.18 -3.283 1 96.19 229 PRO A CA 1
ATOM 1853 C C . PRO A 1 229 ? 29.312 -9.023 -4.48 1 96.19 229 PRO A C 1
ATOM 1855 O O . PRO A 1 229 ? 30.484 -8.68 -4.312 1 96.19 229 PRO A O 1
ATOM 1858 N N . ASN A 1 230 ? 28.828 -9.398 -5.617 1 96.56 230 ASN A N 1
ATOM 1859 C CA . ASN A 1 230 ? 29.594 -9.234 -6.855 1 96.56 230 ASN A CA 1
ATOM 1860 C C . ASN A 1 230 ? 29.266 -7.914 -7.543 1 96.56 230 ASN A C 1
ATOM 1862 O O . ASN A 1 230 ? 28.719 -7.902 -8.648 1 96.56 230 ASN A O 1
ATOM 1866 N N . CYS A 1 231 ? 29.75 -6.867 -7.051 1 96.12 231 CYS A N 1
ATOM 1867 C CA . CYS A 1 231 ? 29.406 -5.52 -7.484 1 96.12 231 CYS A CA 1
ATOM 1868 C C . CYS A 1 231 ? 29.969 -5.23 -8.867 1 96.12 231 CYS A C 1
ATOM 1870 O O . CYS A 1 231 ? 29.375 -4.465 -9.633 1 96.12 231 CYS A O 1
ATOM 1872 N N . ASN A 1 232 ? 31.078 -5.805 -9.219 1 96 232 ASN A N 1
ATOM 1873 C CA . ASN A 1 232 ? 31.734 -5.531 -10.492 1 96 232 ASN A CA 1
ATOM 1874 C C . ASN A 1 232 ? 30.891 -6.008 -11.672 1 96 232 ASN A C 1
ATOM 1876 O O . ASN A 1 232 ? 30.938 -5.414 -12.75 1 96 232 ASN A O 1
ATOM 1880 N N . GLU A 1 233 ? 30.141 -7.035 -11.461 1 97.5 233 GLU A N 1
ATOM 1881 C CA . GLU A 1 233 ? 29.344 -7.613 -12.539 1 97.5 233 GLU A CA 1
ATOM 1882 C C . GLU A 1 233 ? 27.891 -7.195 -12.43 1 97.5 233 GLU A C 1
ATOM 1884 O O . GLU A 1 233 ? 27.062 -7.559 -13.273 1 97.5 233 GLU A O 1
ATOM 1889 N N . CYS A 1 234 ? 27.578 -6.453 -11.461 1 97.56 234 CYS A N 1
ATOM 1890 C CA . CYS A 1 234 ? 26.203 -6.086 -11.164 1 97.56 234 CYS A CA 1
ATOM 1891 C C . CYS A 1 234 ? 25.609 -5.207 -12.266 1 97.56 234 CYS A C 1
ATOM 1893 O O . CYS A 1 234 ? 26.25 -4.246 -12.695 1 97.56 234 CYS A O 1
ATOM 1895 N N . ILE A 1 235 ? 24.391 -5.422 -12.68 1 96.94 235 ILE A N 1
ATOM 1896 C CA . ILE A 1 235 ? 23.766 -4.789 -13.836 1 96.94 235 ILE A CA 1
ATOM 1897 C C . ILE A 1 235 ? 23.375 -3.352 -13.492 1 96.94 235 ILE A C 1
ATOM 1899 O O . ILE A 1 235 ? 23.062 -2.557 -14.383 1 96.94 235 ILE A O 1
ATOM 1903 N N . ILE A 1 236 ? 23.438 -3.025 -12.172 1 97.75 236 ILE A N 1
ATOM 1904 C CA . ILE A 1 236 ? 23.062 -1.661 -11.805 1 97.75 236 ILE A CA 1
ATOM 1905 C C . ILE A 1 236 ? 24.25 -0.981 -11.109 1 97.75 236 ILE A C 1
ATOM 1907 O O . ILE A 1 236 ? 24.047 -0.033 -10.344 1 97.75 236 ILE A O 1
ATOM 1911 N N . ARG A 1 237 ? 25.406 -1.451 -11.328 1 96.5 237 ARG A N 1
ATOM 1912 C CA . ARG A 1 237 ? 26.625 -1.008 -10.648 1 96.5 237 ARG A CA 1
ATOM 1913 C C . ARG A 1 237 ? 26.766 0.508 -10.727 1 96.5 237 ARG A C 1
ATOM 1915 O O . ARG A 1 237 ? 27.109 1.156 -9.734 1 96.5 237 ARG A O 1
ATOM 1922 N N . ASP A 1 238 ? 26.438 1.129 -11.828 1 96.31 238 ASP A N 1
ATOM 1923 C CA . ASP A 1 238 ? 26.719 2.535 -12.094 1 96.31 238 ASP A CA 1
ATOM 1924 C C . ASP A 1 238 ? 25.766 3.445 -11.336 1 96.31 238 ASP A C 1
ATOM 1926 O O . ASP A 1 238 ? 26.031 4.641 -11.172 1 96.31 238 ASP A O 1
ATOM 1930 N N . ASP A 1 239 ? 24.641 2.867 -10.852 1 96.62 239 ASP A N 1
ATOM 1931 C CA . ASP A 1 239 ? 23.656 3.689 -10.156 1 96.62 239 ASP A CA 1
ATOM 1932 C C . ASP A 1 239 ? 23.562 3.305 -8.68 1 96.62 239 ASP A C 1
ATOM 1934 O O . ASP A 1 239 ? 22.609 3.688 -7.988 1 96.62 239 ASP A O 1
ATOM 1938 N N . CYS A 1 240 ? 24.484 2.527 -8.219 1 97 240 CYS A N 1
ATOM 1939 C CA . CYS A 1 240 ? 24.438 2.051 -6.844 1 97 240 CYS A CA 1
ATOM 1940 C C . CYS A 1 240 ? 25.422 2.826 -5.969 1 97 240 CYS A C 1
ATOM 1942 O O . CYS A 1 240 ? 26.609 2.896 -6.273 1 97 240 CYS A O 1
ATOM 1944 N N . LYS A 1 241 ? 24.969 3.393 -4.848 1 95.31 241 LYS A N 1
ATOM 1945 C CA . LYS A 1 241 ? 25.812 4.145 -3.92 1 95.31 241 LYS A CA 1
ATOM 1946 C C . LYS A 1 241 ? 26.547 3.211 -2.969 1 95.31 241 LYS A C 1
ATOM 1948 O O . LYS A 1 241 ? 27.438 3.648 -2.221 1 95.31 241 LYS A O 1
ATOM 1953 N N . LYS A 1 242 ? 26.234 1.968 -3.084 1 93.75 242 LYS A N 1
ATOM 1954 C CA . LYS A 1 242 ? 26.891 0.953 -2.264 1 93.75 242 LYS A CA 1
ATOM 1955 C C . LYS A 1 242 ? 26.875 1.347 -0.789 1 93.75 242 LYS A C 1
ATOM 1957 O O . LYS A 1 242 ? 27.906 1.345 -0.131 1 93.75 242 LYS A O 1
ATOM 1962 N N . VAL A 1 243 ? 25.609 1.79 -0.347 1 83.56 243 VAL A N 1
ATOM 1963 C CA . VAL A 1 243 ? 25.469 2.172 1.055 1 83.56 243 VAL A CA 1
ATOM 1964 C C . VAL A 1 243 ? 25.797 0.977 1.949 1 83.56 243 VAL A C 1
ATOM 1966 O O . VAL A 1 243 ? 25.234 -0.11 1.767 1 83.56 243 VAL A O 1
ATOM 1969 N N . ILE A 1 244 ? 27.031 0.555 2.244 1 67.12 244 ILE A N 1
ATOM 1970 C CA . ILE A 1 244 ? 27.656 -0.615 2.859 1 67.12 244 ILE A CA 1
ATOM 1971 C C . ILE A 1 244 ? 27 -0.895 4.211 1 67.12 244 ILE A C 1
ATOM 1973 O O . ILE A 1 244 ? 26.578 0.031 4.906 1 67.12 244 ILE A O 1
ATOM 1977 N N . PHE A 1 245 ? 26.547 -2.301 4.52 1 55.22 245 PHE A N 1
ATOM 1978 C CA . PHE A 1 245 ? 26.344 -2.871 5.848 1 55.22 245 PHE A CA 1
ATOM 1979 C C . PHE A 1 245 ? 27.672 -3.059 6.562 1 55.22 245 PHE A C 1
ATOM 1981 O O . PHE A 1 245 ? 28.719 -3.191 5.918 1 55.22 245 PHE A O 1
ATOM 1988 N N . MET B 1 1 ? -20.75 -0.74 -15.406 1 60.22 1 MET B N 1
ATOM 1989 C CA . MET B 1 1 ? -21.438 -0.524 -14.141 1 60.22 1 MET B CA 1
ATOM 1990 C C . MET B 1 1 ? -21.391 0.945 -13.734 1 60.22 1 MET B C 1
ATOM 1992 O O . MET B 1 1 ? -20.438 1.655 -14.078 1 60.22 1 MET B O 1
ATOM 1996 N N . ALA B 1 2 ? -22.391 1.539 -13.211 1 77.56 2 ALA B N 1
ATOM 1997 C CA . ALA B 1 2 ? -22.484 2.932 -12.773 1 77.56 2 ALA B CA 1
ATOM 1998 C C . ALA B 1 2 ? -21.422 3.256 -11.727 1 77.56 2 ALA B C 1
ATOM 2000 O O . ALA B 1 2 ? -21.062 2.402 -10.914 1 77.56 2 ALA B O 1
ATOM 2001 N N . GLU B 1 3 ? -20.734 4.367 -11.844 1 94.38 3 GLU B N 1
ATOM 2002 C CA . GLU B 1 3 ? -19.766 4.871 -10.875 1 94.38 3 GLU B CA 1
ATOM 2003 C C . GLU B 1 3 ? -20.391 5 -9.484 1 94.38 3 GLU B C 1
ATOM 2005 O O . GLU B 1 3 ? -21.516 5.508 -9.352 1 94.38 3 GLU B O 1
ATOM 2010 N N . HIS B 1 4 ? -19.797 4.461 -8.539 1 97 4 HIS B N 1
ATOM 2011 C CA . HIS B 1 4 ? -20.312 4.52 -7.168 1 97 4 HIS B CA 1
ATOM 2012 C C . HIS B 1 4 ? -20.422 5.961 -6.684 1 97 4 HIS B C 1
ATOM 2014 O O . HIS B 1 4 ? -19.562 6.793 -6.98 1 97 4 HIS B O 1
ATOM 2020 N N . LEU B 1 5 ? -21.375 6.277 -5.824 1 97.88 5 LEU B N 1
ATOM 2021 C CA . LEU B 1 5 ? -21.672 7.633 -5.367 1 97.88 5 LEU B CA 1
ATOM 2022 C C . LEU B 1 5 ? -20.484 8.211 -4.594 1 97.88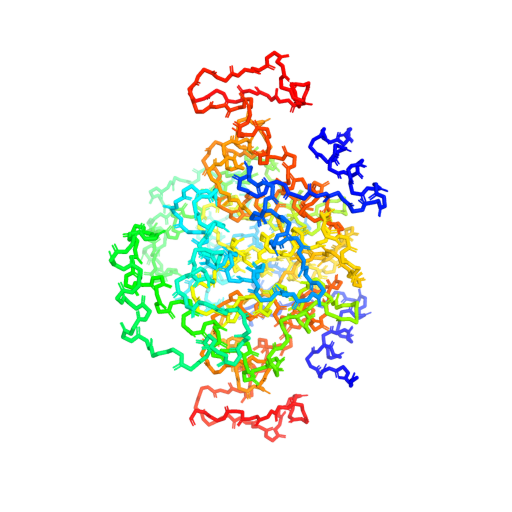 5 LEU B C 1
ATOM 2024 O O . LEU B 1 5 ? -20.219 9.414 -4.652 1 97.88 5 LEU B O 1
ATOM 2028 N N . LEU B 1 6 ? -19.734 7.383 -3.881 1 98.19 6 LEU B N 1
ATOM 2029 C CA . LEU B 1 6 ? -18.547 7.848 -3.184 1 98.19 6 LEU B CA 1
ATOM 2030 C C . LEU B 1 6 ? -17.562 8.5 -4.156 1 98.19 6 LEU B C 1
ATOM 2032 O O . LEU B 1 6 ? -16.922 9.492 -3.818 1 98.19 6 LEU B O 1
ATOM 2036 N N . VAL B 1 7 ? -17.453 7.91 -5.32 1 98.44 7 VAL B N 1
ATOM 2037 C CA . VAL B 1 7 ? -16.516 8.398 -6.332 1 98.44 7 VAL B CA 1
ATOM 2038 C C . VAL B 1 7 ? -17.062 9.672 -6.973 1 98.44 7 VAL B C 1
ATOM 2040 O O . VAL B 1 7 ? -16.359 10.672 -7.086 1 98.44 7 VAL B O 1
ATOM 2043 N N . SER B 1 8 ? -18.375 9.633 -7.328 1 98.12 8 SER B N 1
ATOM 2044 C CA . SER B 1 8 ? -19 10.781 -7.977 1 98.12 8 SER B CA 1
ATOM 2045 C C . SER B 1 8 ? -18.953 12.016 -7.078 1 98.12 8 SER B C 1
ATOM 2047 O O . SER B 1 8 ? -18.656 13.117 -7.543 1 98.12 8 SER B O 1
ATOM 2049 N N . ILE B 1 9 ? -19.25 11.836 -5.84 1 98 9 ILE B N 1
ATOM 2050 C CA . ILE B 1 9 ? -19.219 12.922 -4.871 1 98 9 ILE B CA 1
ATOM 2051 C C . ILE B 1 9 ? -17.797 13.445 -4.719 1 98 9 ILE B C 1
ATOM 2053 O O . ILE B 1 9 ? -17.562 14.656 -4.719 1 98 9 ILE B O 1
ATOM 2057 N N . GLY B 1 10 ? -16.828 12.516 -4.562 1 97.88 10 GLY B N 1
ATOM 2058 C CA . GLY B 1 10 ? -15.438 12.891 -4.449 1 97.88 10 GLY B CA 1
ATOM 2059 C C . GLY B 1 10 ? -14.93 13.68 -5.645 1 97.88 10 GLY B C 1
ATOM 2060 O O . GLY B 1 10 ? -14.25 14.695 -5.48 1 97.88 10 GLY B O 1
ATOM 2061 N N . LYS B 1 11 ? -15.281 13.219 -6.844 1 98 11 LYS B N 1
ATOM 2062 C CA . LYS B 1 11 ? -14.859 13.891 -8.07 1 98 11 LYS B CA 1
ATOM 2063 C C . LYS B 1 11 ? -15.461 15.289 -8.164 1 98 11 LYS B C 1
ATOM 2065 O O . LYS B 1 11 ? -14.789 16.234 -8.57 1 98 11 LYS B O 1
ATOM 2070 N N . ALA B 1 12 ? -16.703 15.383 -7.836 1 97.69 12 ALA B N 1
ATOM 2071 C CA . ALA B 1 12 ? -17.375 16.688 -7.859 1 97.69 12 ALA B CA 1
ATOM 2072 C C . ALA B 1 12 ? -16.688 17.672 -6.922 1 97.69 12 ALA B C 1
ATOM 2074 O O . ALA B 1 12 ? -16.453 18.828 -7.281 1 97.69 12 ALA B O 1
ATOM 2075 N N . ARG B 1 13 ? -16.344 17.234 -5.805 1 96.75 13 ARG B N 1
ATOM 2076 C CA . ARG B 1 13 ? -15.68 18.078 -4.824 1 96.75 13 ARG B CA 1
ATOM 2077 C C . ARG B 1 13 ? -14.273 18.453 -5.281 1 96.75 13 ARG B C 1
ATOM 2079 O O . ARG B 1 13 ? -13.828 19.578 -5.102 1 96.75 13 ARG B O 1
ATOM 2086 N N . PHE B 1 14 ? -13.586 17.516 -5.848 1 97.19 14 PHE B N 1
ATOM 2087 C CA . PHE B 1 14 ? -12.219 17.719 -6.305 1 97.19 14 PHE B CA 1
ATOM 2088 C C . PHE B 1 14 ? -12.188 18.703 -7.473 1 97.19 14 PHE B C 1
ATOM 2090 O O . PHE B 1 14 ? -11.211 19.438 -7.641 1 97.19 14 PHE B O 1
ATOM 2097 N N . SER B 1 15 ? -13.25 18.75 -8.25 1 96.56 15 SER B N 1
ATOM 2098 C CA . SER B 1 15 ? -13.305 19.594 -9.445 1 96.56 15 SER B CA 1
ATOM 2099 C C . SER B 1 15 ? -13.461 21.062 -9.078 1 96.56 15 SER B C 1
ATOM 2101 O O . SER B 1 15 ? -13.234 21.938 -9.906 1 96.56 15 SER B O 1
ATOM 2103 N N . ASP B 1 16 ? -13.953 21.297 -7.863 1 95.06 16 ASP B N 1
ATOM 2104 C CA . ASP B 1 16 ? -13.984 22.672 -7.383 1 95.06 16 ASP B CA 1
ATOM 2105 C C . ASP B 1 16 ? -12.586 23.266 -7.305 1 95.06 16 ASP B C 1
ATOM 2107 O O . ASP B 1 16 ? -11.742 22.797 -6.535 1 95.06 16 ASP B O 1
ATOM 2111 N N . PRO B 1 17 ? -12.273 24.297 -8.039 1 93.25 17 PRO B N 1
ATOM 2112 C CA . PRO B 1 17 ? -10.906 24.828 -8.086 1 93.25 17 PRO B CA 1
ATOM 2113 C C . PRO B 1 17 ? -10.57 25.703 -6.879 1 93.25 17 PRO B C 1
ATOM 2115 O O . PRO B 1 17 ? -9.398 26.016 -6.648 1 93.25 17 PRO B O 1
ATOM 2118 N N . ASP B 1 18 ? -11.586 26.062 -6.117 1 95.31 18 ASP B N 1
ATOM 2119 C CA . ASP B 1 18 ? -11.375 27.016 -5.031 1 95.31 18 ASP B CA 1
ATOM 2120 C C . ASP B 1 18 ? -10.922 26.312 -3.758 1 95.31 18 ASP B C 1
ATOM 2122 O O . ASP B 1 18 ? -11.398 25.219 -3.441 1 95.31 18 ASP B O 1
ATOM 2126 N N . ARG B 1 19 ? -10 26.938 -3.113 1 95.5 19 ARG B N 1
ATOM 2127 C CA . ARG B 1 19 ? -9.602 26.484 -1.781 1 95.5 19 ARG B CA 1
ATOM 2128 C C . ARG B 1 19 ? -10.516 27.062 -0.711 1 95.5 19 ARG B C 1
ATOM 2130 O O . ARG B 1 19 ? -10.625 28.297 -0.581 1 95.5 19 ARG B O 1
ATOM 2137 N N . HIS B 1 20 ? -11.219 26.266 0.047 1 96.56 20 HIS B N 1
ATOM 2138 C CA . HIS B 1 20 ? -12.07 26.688 1.156 1 96.56 20 HIS B CA 1
ATOM 2139 C C . HIS B 1 20 ? -11.391 26.438 2.496 1 96.56 20 HIS B C 1
ATOM 2141 O O . HIS B 1 20 ? -10.523 25.578 2.605 1 96.56 20 HIS B O 1
ATOM 2147 N N . LEU B 1 21 ? -11.727 27.281 3.463 1 97.81 21 LEU B N 1
ATOM 2148 C CA . LEU B 1 21 ? -11.195 27.047 4.805 1 97.81 21 LEU B CA 1
ATOM 2149 C C . LEU B 1 21 ? -11.602 25.672 5.324 1 97.81 21 LEU B C 1
ATOM 2151 O O . LEU B 1 21 ? -12.781 25.328 5.336 1 97.81 21 LEU B O 1
ATOM 2155 N N . ILE B 1 22 ? -10.602 24.891 5.664 1 97.5 22 ILE B N 1
ATOM 2156 C CA . ILE B 1 22 ? -10.859 23.562 6.23 1 97.5 22 ILE B CA 1
ATOM 2157 C C . ILE B 1 22 ? -11.133 23.688 7.727 1 97.5 22 ILE B C 1
ATOM 2159 O O . ILE B 1 22 ? -10.312 24.234 8.469 1 97.5 22 ILE B O 1
ATOM 2163 N N . PRO B 1 23 ? -12.219 23.25 8.211 1 97.19 23 PRO B N 1
ATOM 2164 C CA . PRO B 1 23 ? -12.531 23.297 9.641 1 97.19 23 PRO B CA 1
ATOM 2165 C C . PRO B 1 23 ? -11.953 22.109 10.414 1 97.19 23 PRO B C 1
ATOM 2167 O O . PRO B 1 23 ? -12.703 21.234 10.844 1 97.19 23 PRO B O 1
ATOM 2170 N N . PHE B 1 24 ? -10.711 22.141 10.719 1 97.44 24 PHE B N 1
ATOM 2171 C CA . PHE B 1 24 ? -10.023 21.031 11.375 1 97.44 24 PHE B CA 1
ATOM 2172 C C . PHE B 1 24 ? -10.516 20.859 12.805 1 97.44 24 PHE B C 1
ATOM 2174 O O . PHE B 1 24 ? -10.656 19.734 13.281 1 97.44 24 PHE B O 1
ATOM 2181 N N . VAL B 1 25 ? -10.672 21.984 13.477 1 97.5 25 VAL B N 1
ATOM 2182 C CA . VAL B 1 25 ? -10.93 21.906 14.914 1 97.5 25 VAL B CA 1
ATOM 2183 C C . VAL B 1 25 ? -12.211 22.672 15.242 1 97.5 25 VAL B C 1
ATOM 2185 O O . VAL B 1 25 ? -12.594 22.766 16.406 1 97.5 25 VAL B O 1
ATOM 2188 N N . ASN B 1 26 ? -12.875 23.25 14.289 1 95.75 26 ASN B N 1
ATOM 2189 C CA . ASN B 1 26 ? -14.109 24.016 14.438 1 95.75 26 ASN B CA 1
ATOM 2190 C C . ASN B 1 26 ? -13.914 25.219 15.344 1 95.75 26 ASN B C 1
ATOM 2192 O O . ASN B 1 26 ? -14.75 25.5 16.203 1 95.75 26 ASN B O 1
ATOM 2196 N N . ASP B 1 27 ? -12.781 25.797 15.359 1 97.75 27 ASP B N 1
ATOM 2197 C CA . ASP B 1 27 ? -12.383 27.078 15.93 1 97.75 27 ASP B CA 1
ATOM 2198 C C . ASP B 1 27 ? -11.703 27.953 14.891 1 97.75 27 ASP B C 1
ATOM 2200 O O . ASP B 1 27 ? -10.68 27.578 14.32 1 97.75 27 ASP B O 1
ATOM 2204 N N . ILE B 1 28 ? -12.281 29.078 14.633 1 97.56 28 ILE B N 1
ATOM 2205 C CA . ILE B 1 28 ? -11.914 29.906 13.492 1 97.56 28 ILE B CA 1
ATOM 2206 C C . ILE B 1 28 ? -10.438 30.281 13.578 1 97.56 28 ILE B C 1
ATOM 2208 O O . ILE B 1 28 ? -9.719 30.219 12.578 1 97.56 28 ILE B O 1
ATOM 2212 N N . GLU B 1 29 ? -9.977 30.688 14.719 1 97.75 29 GLU B N 1
ATOM 2213 C CA . GLU B 1 29 ? -8.586 31.109 14.883 1 97.75 29 GLU B CA 1
ATOM 2214 C C . GLU B 1 29 ? -7.625 29.953 14.664 1 97.75 29 GLU B C 1
ATOM 2216 O O . GLU B 1 29 ? -6.629 30.094 13.953 1 97.75 29 GLU B O 1
ATOM 2221 N N . GLN B 1 30 ? -7.859 28.844 15.227 1 98.38 30 GLN B N 1
ATOM 2222 C CA . GLN B 1 30 ? -7.008 27.656 15.094 1 98.38 30 GLN B CA 1
ATOM 2223 C C . GLN B 1 30 ? -7.051 27.109 13.672 1 98.38 30 GLN B C 1
ATOM 2225 O O . GLN B 1 30 ? -6.027 26.688 13.133 1 98.38 30 GLN B O 1
ATOM 2230 N N . ASP B 1 31 ? -8.234 27.172 13.062 1 98.75 31 ASP B N 1
ATOM 2231 C CA . ASP B 1 31 ? -8.383 26.703 11.695 1 98.75 31 ASP B CA 1
ATOM 2232 C C . ASP B 1 31 ? -7.621 27.594 10.719 1 98.75 31 ASP B C 1
ATOM 2234 O O . ASP B 1 31 ? -6.961 27.094 9.797 1 98.75 31 ASP B O 1
ATOM 2238 N N . LYS B 1 32 ? -7.719 28.891 10.922 1 98.5 32 LYS B N 1
ATOM 2239 C CA . LYS B 1 32 ? -6.949 29.797 10.078 1 98.5 32 LYS B CA 1
ATOM 2240 C C . LYS B 1 32 ? -5.453 29.516 10.195 1 98.5 32 LYS B C 1
ATOM 2242 O O . LYS B 1 32 ? -4.734 29.531 9.188 1 98.5 32 LYS B O 1
ATOM 2247 N N . PHE B 1 33 ? -5.047 29.297 11.406 1 98.69 33 PHE B N 1
ATOM 2248 C CA . PHE B 1 33 ? -3.65 28.984 11.688 1 98.69 33 PHE B CA 1
ATOM 2249 C C . PHE B 1 33 ? -3.209 27.734 10.945 1 98.69 33 PHE B C 1
ATOM 2251 O O . PHE B 1 33 ? -2.186 27.734 10.258 1 98.69 33 PHE B O 1
ATOM 2258 N N . LEU B 1 34 ? -3.996 26.672 10.961 1 98.69 34 LEU B N 1
ATOM 2259 C CA . LEU B 1 34 ? -3.678 25.375 10.352 1 98.69 34 LEU B CA 1
ATOM 2260 C C . LEU B 1 34 ? -3.789 25.453 8.836 1 98.69 34 LEU B C 1
ATOM 2262 O O . LEU B 1 34 ? -3.127 24.703 8.125 1 98.69 34 LEU B O 1
ATOM 2266 N N . ASN B 1 35 ? -4.621 26.359 8.344 1 98.75 35 ASN B N 1
ATOM 2267 C CA . ASN B 1 35 ? -4.844 26.5 6.906 1 98.75 35 ASN B CA 1
ATOM 2268 C C . ASN B 1 35 ? -3.75 27.344 6.25 1 98.75 35 ASN B C 1
ATOM 2270 O O . ASN B 1 35 ? -3.643 27.375 5.023 1 98.75 35 ASN B O 1
ATOM 2274 N N . ASP B 1 36 ? -2.891 28.016 7.055 1 98.44 36 ASP B N 1
ATOM 2275 C CA . ASP B 1 36 ? -1.865 28.906 6.52 1 98.44 36 ASP B CA 1
ATOM 2276 C C . ASP B 1 36 ? -0.613 28.125 6.125 1 98.44 36 ASP B C 1
ATOM 2278 O O . ASP B 1 36 ? 0.459 28.328 6.699 1 98.44 36 ASP B O 1
ATOM 2282 N N . ILE B 1 37 ? -0.782 27.312 5.051 1 98.12 37 ILE B N 1
ATOM 2283 C CA . ILE B 1 37 ? 0.313 26.438 4.656 1 98.12 37 ILE B CA 1
ATOM 2284 C C . ILE B 1 37 ? 1.355 27.234 3.873 1 98.12 37 ILE B C 1
ATOM 2286 O O . ILE B 1 37 ? 2.414 26.703 3.523 1 98.12 37 ILE B O 1
ATOM 2290 N N . GLU B 1 38 ? 1.175 28.516 3.555 1 96.75 38 GLU B N 1
ATOM 2291 C CA . GLU B 1 38 ? 2.141 29.391 2.9 1 96.75 38 GLU B CA 1
ATOM 2292 C C . GLU B 1 38 ? 3.158 29.922 3.9 1 96.75 38 GLU B C 1
ATOM 2294 O O . GLU B 1 38 ? 4.348 30.031 3.588 1 96.75 38 GLU B O 1
ATOM 2299 N N . ASN B 1 39 ? 2.656 30.203 5.137 1 97.25 39 ASN B N 1
ATOM 2300 C CA . ASN B 1 39 ? 3.539 30.844 6.102 1 97.25 39 ASN B CA 1
ATOM 2301 C C . ASN B 1 39 ? 3.949 29.891 7.215 1 97.25 39 ASN B C 1
ATOM 2303 O O . ASN B 1 39 ? 5.031 30.031 7.789 1 97.25 39 ASN B O 1
ATOM 2307 N N . THR B 1 40 ? 3.078 29.016 7.586 1 97.88 40 THR B N 1
ATOM 2308 C CA . THR B 1 40 ? 3.381 28.062 8.648 1 97.88 40 THR B CA 1
ATOM 2309 C C . THR B 1 40 ? 3.045 26.641 8.211 1 97.88 40 THR B C 1
ATOM 2311 O O . THR B 1 40 ? 2.285 25.938 8.883 1 97.88 40 THR B O 1
ATOM 2314 N N . PRO B 1 41 ? 3.666 26.188 7.113 1 98.75 41 PRO B N 1
ATOM 2315 C CA . PRO B 1 41 ? 3.348 24.859 6.594 1 98.75 41 PRO B CA 1
ATOM 2316 C C . PRO B 1 41 ? 3.645 23.75 7.598 1 98.75 41 PRO B C 1
ATOM 2318 O O . PRO B 1 41 ? 3.002 22.703 7.566 1 98.75 41 PRO B O 1
ATOM 2321 N N . HIS B 1 42 ? 4.617 23.984 8.523 1 98.88 42 HIS B N 1
ATOM 2322 C CA . HIS B 1 42 ? 4.965 22.969 9.5 1 98.88 42 HIS B CA 1
ATOM 2323 C C . HIS B 1 42 ? 3.832 22.75 10.5 1 98.88 42 HIS B C 1
ATOM 2325 O O . HIS B 1 42 ? 3.777 21.703 11.164 1 98.88 42 HIS B O 1
ATOM 2331 N N . ALA B 1 43 ? 2.908 23.688 10.641 1 98.88 43 ALA B N 1
ATOM 2332 C CA . ALA B 1 43 ? 1.744 23.484 11.5 1 98.88 43 ALA B CA 1
ATOM 2333 C C . ALA B 1 43 ? 0.89 22.328 11 1 98.88 43 ALA B C 1
ATOM 2335 O O . ALA B 1 43 ? 0.463 21.484 11.789 1 98.88 43 ALA B O 1
ATOM 2336 N N . PHE B 1 44 ? 0.667 22.328 9.68 1 98.88 44 PHE B N 1
ATOM 2337 C CA . PHE B 1 44 ? -0.107 21.266 9.055 1 98.88 44 PHE B CA 1
ATOM 2338 C C . PHE B 1 44 ? 0.575 19.906 9.25 1 98.88 44 PHE B C 1
ATOM 2340 O O . PHE B 1 44 ? -0.065 18.938 9.656 1 98.88 44 PHE B O 1
ATOM 2347 N N . VAL B 1 45 ? 1.875 19.797 9.023 1 98.94 45 VAL B N 1
ATOM 2348 C CA . VAL B 1 45 ? 2.635 18.562 9.133 1 98.94 45 VAL B CA 1
ATOM 2349 C C . VAL B 1 45 ? 2.58 18.047 10.57 1 98.94 45 VAL B C 1
ATOM 2351 O O . VAL B 1 45 ? 2.281 16.875 10.805 1 98.94 45 VAL B O 1
ATOM 2354 N N . LEU B 1 46 ? 2.82 18.953 11.508 1 98.94 46 LEU B N 1
ATOM 2355 C CA . LEU B 1 46 ? 2.84 18.562 12.914 1 98.94 46 LEU B CA 1
ATOM 2356 C C . LEU B 1 46 ? 1.46 18.109 13.375 1 98.94 46 LEU B C 1
ATOM 2358 O O . LEU B 1 46 ? 1.343 17.172 14.156 1 98.94 46 LEU B O 1
ATOM 2362 N N . ALA B 1 47 ? 0.434 18.797 12.914 1 98.88 47 ALA B N 1
ATOM 2363 C CA . ALA B 1 47 ? -0.928 18.391 13.258 1 98.88 47 ALA B CA 1
ATOM 2364 C C . ALA B 1 47 ? -1.231 16.984 12.742 1 98.88 47 ALA B C 1
ATOM 2366 O O . ALA B 1 47 ? -1.825 16.172 13.461 1 98.88 47 ALA B O 1
ATOM 2367 N N . CYS B 1 48 ? -0.852 16.672 11.523 1 98.69 48 CYS B N 1
ATOM 2368 C CA . CYS B 1 48 ? -1.025 15.328 10.961 1 98.69 48 CYS B CA 1
ATOM 2369 C C . CYS B 1 48 ? -0.391 14.273 11.867 1 98.69 48 CYS B C 1
ATOM 2371 O O . CYS B 1 48 ? -1.008 13.25 12.156 1 98.69 48 CYS B O 1
ATOM 2373 N N . LEU B 1 49 ? 0.812 14.539 12.336 1 98.69 49 LEU B N 1
ATOM 2374 C CA . LEU B 1 49 ? 1.591 13.57 13.102 1 98.69 49 LEU B CA 1
ATOM 2375 C C . LEU B 1 49 ? 0.991 13.375 14.492 1 98.69 49 LEU B C 1
ATOM 2377 O O . LEU B 1 49 ? 1.241 12.352 15.141 1 98.69 49 LEU B O 1
ATOM 2381 N N . MET B 1 50 ? 0.187 14.344 14.953 1 98.56 50 MET B N 1
ATOM 2382 C CA . MET B 1 50 ? -0.438 14.258 16.266 1 98.56 50 MET B CA 1
ATOM 2383 C C . MET B 1 50 ? -1.724 13.438 16.203 1 98.56 50 MET B C 1
ATOM 2385 O O . MET B 1 50 ? -2.268 13.047 17.234 1 98.56 50 MET B O 1
ATOM 2389 N N . ASP B 1 51 ? -2.223 13.195 14.961 1 96.38 51 ASP B N 1
ATOM 2390 C CA . ASP B 1 51 ? -3.531 12.57 14.781 1 96.38 51 ASP B CA 1
ATOM 2391 C C . ASP B 1 51 ? -3.438 11.055 14.914 1 96.38 51 ASP B C 1
ATOM 2393 O O . ASP B 1 51 ? -3.562 10.336 13.922 1 96.38 51 ASP B O 1
ATOM 2397 N N . ARG B 1 52 ? -3.273 10.602 16.156 1 92.62 52 ARG B N 1
ATOM 2398 C CA . ARG B 1 52 ? -3.133 9.188 16.453 1 92.62 52 ARG B CA 1
ATOM 2399 C C . ARG B 1 52 ? -4.02 8.789 17.641 1 92.62 52 ARG B C 1
ATOM 2401 O O . ARG B 1 52 ? -3.727 9.125 18.781 1 92.62 52 ARG B O 1
ATOM 2408 N N . GLN B 1 53 ? -4.973 8.039 17.359 1 91.88 53 GLN B N 1
ATOM 2409 C CA . GLN B 1 53 ? -5.781 7.316 18.344 1 91.88 53 GLN B CA 1
ATOM 2410 C C . GLN B 1 53 ? -6.48 8.281 19.297 1 91.88 53 GLN B C 1
ATOM 2412 O O . GLN B 1 53 ? -6.68 7.965 20.469 1 91.88 53 GLN B O 1
ATOM 2417 N N . ILE B 1 54 ? -6.68 9.508 18.969 1 94.06 54 ILE B N 1
ATOM 2418 C CA . ILE B 1 54 ? -7.512 10.477 19.672 1 94.06 54 ILE B CA 1
ATOM 2419 C C . ILE B 1 54 ? -8.414 11.203 18.672 1 94.06 54 ILE B C 1
ATOM 2421 O O . ILE B 1 54 ? -8.273 11.039 17.469 1 94.06 54 ILE B O 1
ATOM 2425 N N . LYS B 1 55 ? -9.367 11.891 19.188 1 91.62 55 LYS B N 1
ATOM 2426 C CA . LYS B 1 55 ? -10.242 12.656 18.312 1 91.62 55 LYS B CA 1
ATOM 2427 C C . LYS B 1 55 ? -9.438 13.633 17.453 1 91.62 55 LYS B C 1
ATOM 2429 O O . LYS B 1 55 ? -8.523 14.297 17.953 1 91.62 55 LYS B O 1
ATOM 2434 N N . ALA B 1 56 ? -9.836 13.734 16.203 1 92.69 56 ALA B N 1
ATOM 2435 C CA . ALA B 1 56 ? -9.102 14.555 15.242 1 92.69 56 ALA B CA 1
ATOM 2436 C C . ALA B 1 56 ? -9.008 16 15.711 1 92.69 56 ALA B C 1
ATOM 2438 O O . ALA B 1 56 ? -7.934 16.609 15.664 1 92.69 56 ALA B O 1
ATOM 2439 N N . GLU B 1 57 ? -10.102 16.531 16.219 1 96 57 GLU B N 1
ATOM 2440 C CA . GLU B 1 57 ? -10.125 17.938 16.625 1 96 57 GLU B CA 1
ATOM 2441 C C . GLU B 1 57 ? -9.109 18.203 17.734 1 96 57 GLU B C 1
ATOM 2443 O O . GLU B 1 57 ? -8.453 19.25 17.734 1 96 57 GLU B O 1
ATOM 2448 N N . ARG B 1 58 ? -8.984 17.281 18.609 1 96.75 58 ARG B N 1
ATOM 2449 C CA . ARG B 1 58 ? -8.031 17.422 19.688 1 96.75 58 ARG B CA 1
ATOM 2450 C C . ARG B 1 58 ? -6.594 17.344 19.172 1 96.75 58 ARG B C 1
ATOM 2452 O O . ARG B 1 58 ? -5.754 18.172 19.547 1 96.75 58 ARG B O 1
ATOM 2459 N N . ALA B 1 59 ? -6.34 16.391 18.359 1 97.88 59 ALA B N 1
ATOM 2460 C CA . ALA B 1 59 ? -5 16.203 17.812 1 97.88 59 ALA B CA 1
ATOM 2461 C C . ALA B 1 59 ? -4.562 17.422 17 1 97.88 59 ALA B C 1
ATOM 2463 O O . ALA B 1 59 ? -3.445 17.922 17.172 1 97.88 59 ALA B O 1
ATOM 2464 N N . TRP B 1 60 ? -5.492 17.922 16.172 1 98.5 60 TRP B N 1
ATOM 2465 C CA . TRP B 1 60 ? -5.18 19 15.234 1 98.5 60 TRP B CA 1
ATOM 2466 C C . TRP B 1 60 ? -5.031 20.328 15.961 1 98.5 60 TRP B C 1
ATOM 2468 O O . TRP B 1 60 ? -4.492 21.297 15.406 1 98.5 60 TRP B O 1
ATOM 2478 N N . SER B 1 61 ? -5.402 20.438 17.219 1 98.56 61 SER B N 1
ATOM 2479 C CA . SER B 1 61 ? -5.281 21.656 18.016 1 98.56 61 SER B CA 1
ATOM 2480 C C . SER B 1 61 ? -3.902 21.766 18.656 1 98.56 61 SER B C 1
ATOM 2482 O O . SER B 1 61 ? -3.51 22.828 19.125 1 98.56 61 SER B O 1
ATOM 2484 N N . ILE B 1 62 ? -3.203 20.734 18.656 1 98.81 62 ILE B N 1
ATOM 2485 C CA . ILE B 1 62 ? -1.991 20.625 19.453 1 98.81 62 ILE B CA 1
ATOM 2486 C C . ILE B 1 62 ? -0.958 21.641 18.969 1 98.81 62 ILE B C 1
ATOM 2488 O O . ILE B 1 62 ? -0.359 22.359 19.781 1 98.81 62 ILE B O 1
ATOM 2492 N N . PRO B 1 63 ? -0.69 21.797 17.688 1 98.81 63 PRO B N 1
ATOM 2493 C CA . PRO B 1 63 ? 0.297 22.797 17.266 1 98.81 63 PRO B CA 1
ATOM 2494 C C . PRO B 1 63 ? -0.051 24.203 17.734 1 98.81 63 PRO B C 1
ATOM 2496 O O . PRO B 1 63 ? 0.832 24.953 18.172 1 98.81 63 PRO B O 1
ATOM 2499 N N . TYR B 1 64 ? -1.297 24.531 17.656 1 98.62 64 TYR B N 1
ATOM 2500 C CA . TYR B 1 64 ? -1.72 25.844 18.109 1 98.62 64 TYR B CA 1
ATOM 2501 C C . TYR B 1 64 ? -1.485 26 19.609 1 98.62 64 TYR B C 1
ATOM 2503 O O . TYR B 1 64 ? -1.028 27.062 20.062 1 98.62 64 TYR B O 1
ATOM 2511 N N . ARG B 1 65 ? -1.813 25.016 20.406 1 98.5 65 ARG B N 1
ATOM 2512 C CA . ARG B 1 65 ? -1.59 25.031 21.859 1 98.5 65 ARG B CA 1
ATOM 2513 C C . ARG B 1 65 ? -0.108 25.203 22.172 1 98.5 65 ARG B C 1
ATOM 2515 O O . ARG B 1 65 ? 0.254 25.953 23.078 1 98.5 65 ARG B O 1
ATOM 2522 N N . ILE B 1 66 ? 0.655 24.531 21.453 1 98.75 66 ILE B N 1
ATOM 2523 C CA . ILE B 1 66 ? 2.096 24.625 21.656 1 98.75 66 ILE B CA 1
ATOM 2524 C C . ILE B 1 66 ? 2.576 26.031 21.312 1 98.75 66 ILE B C 1
ATOM 2526 O O . ILE B 1 66 ? 3.426 26.594 22 1 98.75 66 ILE B O 1
ATOM 2530 N N . LYS B 1 67 ? 2.102 26.547 20.219 1 98.56 67 LYS B N 1
ATOM 2531 C CA . LYS B 1 67 ? 2.414 27.922 19.844 1 98.56 67 LYS B CA 1
ATOM 2532 C C . LYS B 1 67 ? 2.143 28.875 21 1 98.56 67 LYS B C 1
ATOM 2534 O O . LYS B 1 67 ? 2.971 29.734 21.297 1 98.56 67 LYS B O 1
ATOM 2539 N N . ASP B 1 68 ? 1.014 28.688 21.656 1 98 68 ASP B N 1
ATOM 2540 C CA . ASP B 1 68 ? 0.614 29.547 22.766 1 98 68 ASP B CA 1
ATOM 2541 C C . ASP B 1 68 ? 1.561 29.391 23.953 1 98 68 ASP B C 1
ATOM 2543 O O . ASP B 1 68 ? 1.916 30.375 24.609 1 98 68 ASP B O 1
ATOM 2547 N N . ILE B 1 69 ? 1.932 28.234 24.219 1 98 69 ILE B N 1
ATOM 2548 C CA . ILE B 1 69 ? 2.756 27.922 25.375 1 98 69 ILE B CA 1
ATOM 2549 C C . ILE B 1 69 ? 4.18 28.422 25.156 1 98 69 ILE B C 1
ATOM 2551 O O . ILE B 1 69 ? 4.777 29.047 26.031 1 98 69 ILE B O 1
ATOM 2555 N N . VAL B 1 70 ? 4.734 28.156 23.938 1 97.56 70 VAL B N 1
ATOM 2556 C CA . VAL B 1 70 ? 6.113 28.5 23.609 1 97.56 70 VAL B CA 1
ATOM 2557 C C . VAL B 1 70 ? 6.215 29.984 23.281 1 97.56 70 VAL B C 1
ATOM 2559 O O . VAL B 1 70 ? 7.27 30.594 23.469 1 97.56 70 VAL B O 1
ATOM 2562 N N . GLY B 1 71 ? 5.191 30.594 22.812 1 97.38 71 GLY B N 1
ATOM 2563 C CA . GLY B 1 71 ? 5.152 32 22.484 1 97.38 71 GLY B CA 1
ATOM 2564 C C . GLY B 1 71 ? 5.594 32.281 21.062 1 97.38 71 GLY B C 1
ATOM 2565 O O . GLY B 1 71 ? 5.691 33.438 20.656 1 97.38 71 GLY B O 1
ATOM 2566 N N . SER B 1 72 ? 5.879 31.25 20.312 1 97.5 72 SER B N 1
ATOM 2567 C CA . SER B 1 72 ? 6.32 31.328 18.922 1 97.5 72 SER B CA 1
ATOM 2568 C C . SER B 1 72 ? 6.078 30.031 18.188 1 97.5 72 SER B C 1
ATOM 2570 O O . SER B 1 72 ? 6.035 28.953 18.797 1 97.5 72 SER B O 1
ATOM 2572 N N . PHE B 1 73 ? 5.859 30.141 16.859 1 97.88 73 PHE B N 1
ATOM 2573 C CA . PHE B 1 73 ? 5.766 28.922 16.078 1 97.88 73 PHE B CA 1
ATOM 2574 C C . PHE B 1 73 ? 6.754 28.938 14.922 1 97.88 73 PHE B C 1
ATOM 2576 O O . PHE B 1 73 ? 6.605 28.172 13.961 1 97.88 73 PHE B O 1
ATOM 2583 N N . ASN B 1 74 ? 7.668 29.797 15.086 1 97.5 74 ASN B N 1
ATOM 2584 C CA . ASN B 1 74 ? 8.812 29.75 14.18 1 97.5 74 ASN B CA 1
ATOM 2585 C C . ASN B 1 74 ? 9.602 28.453 14.352 1 97.5 74 ASN B C 1
ATOM 2587 O O . ASN B 1 74 ? 9.82 28 15.469 1 97.5 74 ASN B O 1
ATOM 2591 N N . ILE B 1 75 ? 10 27.938 13.242 1 98.5 75 ILE B N 1
ATOM 2592 C CA . ILE B 1 75 ? 10.602 26.609 13.281 1 98.5 75 ILE B CA 1
ATOM 2593 C C . ILE B 1 75 ? 11.867 26.641 14.133 1 98.5 75 ILE B C 1
ATOM 2595 O O . ILE B 1 75 ? 12.18 25.672 14.836 1 98.5 75 ILE B O 1
ATOM 2599 N N . ASP B 1 76 ? 12.672 27.734 14.102 1 98.25 76 ASP B N 1
ATOM 2600 C CA . ASP B 1 76 ? 13.898 27.844 14.891 1 98.25 76 ASP B CA 1
ATOM 2601 C C . ASP B 1 76 ? 13.586 27.891 16.391 1 98.25 76 ASP B C 1
ATOM 2603 O O . ASP B 1 76 ? 14.305 27.297 17.203 1 98.25 76 ASP B O 1
ATOM 2607 N N . ASP B 1 77 ? 12.586 28.641 16.75 1 98.5 77 ASP B N 1
ATOM 2608 C CA . ASP B 1 77 ? 12.172 28.719 18.156 1 98.5 77 ASP B CA 1
ATOM 2609 C C . ASP B 1 77 ? 11.68 27.359 18.656 1 98.5 77 ASP B C 1
ATOM 2611 O O . ASP B 1 77 ? 12.016 26.953 19.781 1 98.5 77 ASP B O 1
ATOM 2615 N N . LEU B 1 78 ? 10.875 26.703 17.844 1 98.81 78 LEU B N 1
ATOM 2616 C CA . LEU B 1 78 ? 10.398 25.375 18.219 1 98.81 78 LEU B CA 1
ATOM 2617 C C . LEU B 1 78 ? 11.562 24.406 18.375 1 98.81 78 LEU B C 1
ATOM 2619 O O . LEU B 1 78 ? 11.555 23.562 19.266 1 98.81 78 LEU B O 1
ATOM 2623 N N . ALA B 1 79 ? 12.531 24.5 17.422 1 98.62 79 ALA B N 1
ATOM 2624 C CA . ALA B 1 79 ? 13.672 23.578 17.422 1 98.62 79 ALA B CA 1
ATOM 2625 C C . ALA B 1 79 ? 14.57 23.812 18.625 1 98.62 79 ALA B C 1
ATOM 2627 O O . ALA B 1 79 ? 15.344 22.938 19.016 1 98.62 79 ALA B O 1
ATOM 2628 N N . SER B 1 80 ? 14.523 24.969 19.25 1 98.31 80 SER B N 1
ATOM 2629 C CA . SER B 1 80 ? 15.367 25.312 20.391 1 98.31 80 SER B CA 1
ATOM 2630 C C . SER B 1 80 ? 14.805 24.734 21.688 1 98.31 80 SER B C 1
ATOM 2632 O O . SER B 1 80 ? 15.5 24.688 22.703 1 98.31 80 SER B O 1
ATOM 2634 N N . VAL B 1 81 ? 13.547 24.328 21.641 1 98.56 81 VAL B N 1
ATOM 2635 C CA . VAL B 1 81 ? 12.945 23.688 22.812 1 98.56 81 VAL B CA 1
ATOM 2636 C C . VAL B 1 81 ? 13.484 22.266 22.969 1 98.56 81 VAL B C 1
ATOM 2638 O O . VAL B 1 81 ? 13.523 21.5 22 1 98.56 81 VAL B O 1
ATOM 2641 N N . SER B 1 82 ? 13.914 21.859 24.172 1 98.62 82 SER B N 1
ATOM 2642 C CA . SER B 1 82 ? 14.477 20.531 24.406 1 98.62 82 SER B CA 1
ATOM 2643 C C . SER B 1 82 ? 13.391 19.469 24.438 1 98.62 82 SER B C 1
ATOM 2645 O O . SER B 1 82 ? 12.219 19.781 24.656 1 98.62 82 SER B O 1
ATOM 2647 N N . LEU B 1 83 ? 13.789 18.234 24.172 1 98.75 83 LEU B N 1
ATOM 2648 C CA . LEU B 1 83 ? 12.844 17.125 24.25 1 98.75 83 LEU B CA 1
ATOM 2649 C C . LEU B 1 83 ? 12.211 17.047 25.641 1 98.75 83 LEU B C 1
ATOM 2651 O O . LEU B 1 83 ? 11 16.828 25.75 1 98.75 83 LEU B O 1
ATOM 2655 N N . GLU B 1 84 ? 13.008 17.234 26.672 1 98.75 84 GLU B N 1
ATOM 2656 C CA . GLU B 1 84 ? 12.508 17.203 28.047 1 98.75 84 GLU B CA 1
ATOM 2657 C C . GLU B 1 84 ? 11.422 18.25 28.25 1 98.75 84 GLU B C 1
ATOM 2659 O O . GLU B 1 84 ? 10.406 17.984 28.891 1 98.75 84 GLU B O 1
ATOM 2664 N N . GLU B 1 85 ? 11.664 19.406 27.75 1 98.69 85 GLU B N 1
ATOM 2665 C CA . GLU B 1 85 ? 10.672 20.469 27.891 1 98.69 85 GLU B CA 1
ATOM 2666 C C . GLU B 1 85 ? 9.398 20.141 27.125 1 98.69 85 GLU B C 1
ATOM 2668 O O . GLU B 1 85 ? 8.297 20.438 27.578 1 98.69 85 GLU B O 1
ATOM 2673 N N . TYR B 1 86 ? 9.469 19.578 25.906 1 98.81 86 TYR B N 1
ATOM 2674 C CA . TYR B 1 86 ? 8.273 19.141 25.188 1 98.81 86 TYR B CA 1
ATOM 2675 C C . TYR B 1 86 ? 7.492 18.109 25.984 1 98.81 86 TYR B C 1
ATOM 2677 O O . TYR B 1 86 ? 6.258 18.156 26.031 1 98.81 86 TYR B O 1
ATOM 2685 N N . LYS B 1 87 ? 8.25 17.172 26.531 1 98.81 87 LYS B N 1
ATOM 2686 C CA . LYS B 1 87 ? 7.578 16.188 27.375 1 98.81 87 LYS B CA 1
ATOM 2687 C C . LYS B 1 87 ? 6.824 16.859 28.516 1 98.81 87 LYS B C 1
ATOM 2689 O O . LYS B 1 87 ? 5.688 16.5 28.828 1 98.81 87 LYS B O 1
ATOM 2694 N N . ASN B 1 88 ? 7.473 17.812 29.125 1 98.75 88 ASN B N 1
ATOM 2695 C CA . ASN B 1 88 ? 6.824 18.578 30.203 1 98.75 88 ASN B CA 1
ATOM 2696 C C . ASN B 1 88 ? 5.574 19.297 29.688 1 98.75 88 ASN B C 1
ATOM 2698 O O . ASN B 1 88 ? 4.539 19.281 30.359 1 98.75 88 ASN B O 1
ATOM 2702 N N . ILE B 1 89 ? 5.656 19.953 28.578 1 98.69 89 ILE B N 1
ATOM 2703 C CA . ILE B 1 89 ? 4.543 20.688 27.984 1 98.69 89 ILE B CA 1
ATOM 2704 C C . ILE B 1 89 ? 3.379 19.75 27.719 1 98.69 89 ILE B C 1
ATOM 2706 O O . ILE B 1 89 ? 2.24 20.031 28.109 1 98.69 89 ILE B O 1
ATOM 2710 N N . PHE B 1 90 ? 3.645 18.562 27.078 1 98.81 90 PHE B N 1
ATOM 2711 C CA . PHE B 1 90 ? 2.602 17.594 26.75 1 98.81 90 PHE B CA 1
ATOM 2712 C C . PHE B 1 90 ? 1.94 17.047 28 1 98.81 90 PHE B C 1
ATOM 2714 O O . PHE B 1 90 ? 0.712 16.984 28.078 1 98.81 90 PHE B O 1
ATOM 2721 N N . ASN B 1 91 ? 2.768 16.719 29.031 1 98.62 91 ASN B N 1
ATOM 2722 C CA . ASN B 1 91 ? 2.252 16.109 30.266 1 98.62 91 ASN B CA 1
ATOM 2723 C C . ASN B 1 91 ? 1.49 17.125 31.109 1 98.62 91 ASN B C 1
ATOM 2725 O O . ASN B 1 91 ? 0.393 16.844 31.594 1 98.62 91 ASN B O 1
ATOM 2729 N N . ARG B 1 92 ? 2.041 18.281 31.266 1 98.31 92 ARG B N 1
ATOM 2730 C CA . ARG B 1 92 ? 1.432 19.312 32.125 1 98.31 92 ARG B CA 1
ATOM 2731 C C . ARG B 1 92 ? 0.095 19.766 31.531 1 98.31 92 ARG B C 1
ATOM 2733 O O . ARG B 1 92 ? -0.825 20.094 32.281 1 98.31 92 ARG B O 1
ATOM 2740 N N . ASN B 1 93 ? -0.012 19.828 30.234 1 98.19 93 ASN B N 1
ATOM 2741 C CA . ASN B 1 93 ? -1.211 20.359 29.594 1 98.19 93 ASN B CA 1
ATOM 2742 C C . ASN B 1 93 ? -2.098 19.234 29.062 1 98.19 93 ASN B C 1
ATOM 2744 O O . ASN B 1 93 ? -3.129 19.484 28.438 1 98.19 93 ASN B O 1
ATOM 2748 N N . ILE B 1 94 ? -1.691 17.969 29.203 1 98 94 ILE B N 1
ATOM 2749 C CA . ILE B 1 94 ? -2.436 16.781 28.781 1 98 94 ILE B CA 1
ATOM 2750 C C . ILE B 1 94 ? -2.855 16.922 27.312 1 98 94 ILE B C 1
ATOM 2752 O O . ILE B 1 94 ? -4.031 16.766 26.984 1 98 94 ILE B O 1
ATOM 2756 N N . LEU B 1 95 ? -1.922 17.203 26.484 1 98.12 95 LEU B N 1
ATOM 2757 C CA . LEU B 1 95 ? -2.191 17.516 25.078 1 98.12 95 LEU B CA 1
ATOM 2758 C C . LEU B 1 95 ? -2.635 16.281 24.328 1 98.12 95 LEU B C 1
ATOM 2760 O O . LEU B 1 95 ? -3.344 16.375 23.328 1 98.12 95 LEU B O 1
ATOM 2764 N N . HIS B 1 96 ? -2.232 15.086 24.734 1 98.12 96 HIS B N 1
ATOM 2765 C CA . HIS B 1 96 ? -2.533 13.812 24.094 1 98.12 96 HIS B CA 1
ATOM 2766 C C . HIS B 1 96 ? -2.664 12.688 25.125 1 98.12 96 HIS B C 1
ATOM 2768 O O . HIS B 1 96 ? -2.305 12.867 26.297 1 98.12 96 HIS B O 1
ATOM 2774 N N . ARG B 1 97 ? -3.24 11.562 24.672 1 96.69 97 ARG B N 1
ATOM 2775 C CA . ARG B 1 97 ? -3.314 10.391 25.547 1 96.69 97 ARG B CA 1
ATOM 2776 C C . ARG B 1 97 ? -1.937 9.766 25.75 1 96.69 97 ARG B C 1
ATOM 2778 O O . ARG B 1 97 ? -1.646 9.219 26.812 1 96.69 97 ARG B O 1
ATOM 2785 N N . PHE B 1 98 ? -1.07 9.844 24.75 1 97.81 98 PHE B N 1
ATOM 2786 C CA . PHE B 1 98 ? 0.298 9.344 24.781 1 97.81 98 PHE B CA 1
ATOM 2787 C C . PHE B 1 98 ? 1.295 10.492 24.844 1 97.81 98 PHE B C 1
ATOM 2789 O O . PHE B 1 98 ? 2.125 10.648 23.938 1 97.81 98 PHE B O 1
ATOM 2796 N N . ASN B 1 99 ? 1.308 11.156 25.953 1 98.31 99 ASN B N 1
ATOM 2797 C CA . ASN B 1 99 ? 1.992 12.445 26.062 1 98.31 99 ASN B CA 1
ATOM 2798 C C . ASN B 1 99 ? 3.49 12.305 25.812 1 98.31 99 ASN B C 1
ATOM 2800 O O . ASN B 1 99 ? 4.059 13.023 24.984 1 98.31 99 ASN B O 1
ATOM 2804 N N . ASP B 1 100 ? 4.145 11.32 26.406 1 98.44 100 ASP B N 1
ATOM 2805 C CA . ASP B 1 100 ? 5.586 11.172 26.266 1 98.44 100 ASP B CA 1
ATOM 2806 C C . ASP B 1 100 ? 5.965 10.805 24.828 1 98.44 100 ASP B C 1
ATOM 2808 O O . ASP B 1 100 ? 6.871 11.398 24.25 1 98.44 100 ASP B O 1
ATOM 2812 N N . ILE B 1 101 ? 5.238 9.883 24.266 1 98.5 101 ILE B N 1
ATOM 2813 C CA . ILE B 1 101 ? 5.504 9.391 22.922 1 98.5 101 ILE B CA 1
ATOM 2814 C C . ILE B 1 101 ? 5.254 10.516 21.906 1 98.5 101 ILE B C 1
ATOM 2816 O O . ILE B 1 101 ? 6.07 10.742 21.016 1 98.5 101 ILE B O 1
ATOM 2820 N N . MET B 1 102 ? 4.184 11.211 22.094 1 98.69 102 MET B N 1
ATOM 2821 C CA . MET B 1 102 ? 3.809 12.227 21.125 1 98.69 102 MET B CA 1
ATOM 2822 C C . MET B 1 102 ? 4.707 13.453 21.234 1 98.69 102 MET B C 1
ATOM 2824 O O . MET B 1 102 ? 4.969 14.133 20.25 1 98.69 102 MET B O 1
ATOM 2828 N N . ALA B 1 103 ? 5.211 13.727 22.438 1 98.88 103 ALA B N 1
ATOM 2829 C CA . ALA B 1 103 ? 6.223 14.773 22.594 1 98.88 103 ALA B CA 1
ATOM 2830 C C . ALA B 1 103 ? 7.477 14.438 21.781 1 98.88 103 ALA B C 1
ATOM 2832 O O . ALA B 1 103 ? 8.07 15.32 21.156 1 98.88 103 ALA B O 1
ATOM 2833 N N . GLU B 1 104 ? 7.816 13.195 21.859 1 98.88 104 GLU B N 1
ATOM 2834 C CA . GLU B 1 104 ? 8.977 12.758 21.094 1 98.88 104 GLU B CA 1
ATOM 2835 C C . GLU B 1 104 ? 8.734 12.898 19.594 1 98.88 104 GLU B C 1
ATOM 2837 O O . GLU B 1 104 ? 9.625 13.305 18.844 1 98.88 104 GLU B O 1
ATOM 2842 N N . VAL B 1 105 ? 7.574 12.5 19.141 1 98.81 105 VAL B N 1
ATOM 2843 C CA . VAL B 1 105 ? 7.188 12.609 17.75 1 98.81 105 VAL B CA 1
ATOM 2844 C C . VAL B 1 105 ? 7.234 14.078 17.312 1 98.81 105 VAL B C 1
ATOM 2846 O O . VAL B 1 105 ? 7.801 14.406 16.266 1 98.81 105 VAL B O 1
ATOM 2849 N N . PHE B 1 106 ? 6.656 14.93 18.125 1 98.88 106 PHE B N 1
ATOM 2850 C CA . PHE B 1 106 ? 6.625 16.359 17.828 1 98.88 106 PHE B CA 1
ATOM 2851 C C . PHE B 1 106 ? 8.039 16.922 17.734 1 98.88 106 PHE B C 1
ATOM 2853 O O . PHE B 1 106 ? 8.383 17.594 16.75 1 98.88 106 PHE B O 1
ATOM 2860 N N . TYR B 1 107 ? 8.852 16.625 18.719 1 98.88 107 TYR B N 1
ATOM 2861 C CA . TYR B 1 107 ? 10.234 17.078 18.781 1 98.88 107 TYR B CA 1
ATOM 2862 C C . TYR B 1 107 ? 11.016 16.625 17.547 1 98.88 107 TYR B C 1
ATOM 2864 O O . TYR B 1 107 ? 11.672 17.438 16.891 1 98.88 107 TYR B O 1
ATOM 2872 N N . SER B 1 108 ? 10.906 15.359 17.281 1 98.88 108 SER B N 1
ATOM 2873 C CA . SER B 1 108 ? 11.625 14.789 16.156 1 98.88 108 SER B CA 1
ATOM 2874 C C . SER B 1 108 ? 11.203 15.438 14.836 1 98.88 108 SER B C 1
ATOM 2876 O O . SER B 1 108 ? 12.031 15.68 13.961 1 98.88 108 SER B O 1
ATOM 2878 N N . ALA B 1 109 ? 9.922 15.664 14.68 1 98.88 109 ALA B N 1
ATOM 2879 C CA . ALA B 1 109 ? 9.398 16.281 13.453 1 98.88 109 ALA B CA 1
ATOM 2880 C C . ALA B 1 109 ? 9.945 17.688 13.273 1 98.88 109 ALA B C 1
ATOM 2882 O O . ALA B 1 109 ? 10.328 18.078 12.172 1 98.88 109 ALA B O 1
ATOM 2883 N N . VAL B 1 110 ? 9.977 18.453 14.336 1 98.88 110 VAL B N 1
ATOM 2884 C CA . VAL B 1 110 ? 10.5 19.812 14.297 1 98.88 110 VAL B CA 1
ATOM 2885 C C . VAL B 1 110 ? 11.969 19.781 13.867 1 98.88 110 VAL B C 1
ATOM 2887 O O . VAL B 1 110 ? 12.375 20.562 12.992 1 98.88 110 VAL B O 1
ATOM 2890 N N . GLN B 1 111 ? 12.703 18.891 14.484 1 98.81 111 GLN B N 1
ATOM 2891 C CA . GLN B 1 111 ? 14.117 18.766 14.141 1 98.81 111 GLN B CA 1
ATOM 2892 C C . GLN B 1 111 ? 14.289 18.359 12.672 1 98.81 111 GLN B C 1
ATOM 2894 O O . GLN B 1 111 ? 15.141 18.906 11.969 1 98.81 111 GLN B O 1
ATOM 2899 N N . ASP B 1 112 ? 13.516 17.391 12.211 1 98.62 112 ASP B N 1
ATOM 2900 C CA . ASP B 1 112 ? 13.586 16.922 10.828 1 98.62 112 ASP B CA 1
ATOM 2901 C C . ASP B 1 112 ? 13.273 18.062 9.852 1 98.62 112 ASP B C 1
ATOM 2903 O O . ASP B 1 112 ? 13.961 18.219 8.844 1 98.62 112 ASP B O 1
ATOM 2907 N N . ILE B 1 113 ? 12.227 18.828 10.148 1 98.75 113 ILE B N 1
ATOM 2908 C CA . ILE B 1 113 ? 11.82 19.906 9.273 1 98.75 113 ILE B CA 1
ATOM 2909 C C . ILE B 1 113 ? 12.938 20.953 9.195 1 98.75 113 ILE B C 1
ATOM 2911 O O . ILE B 1 113 ? 13.258 21.453 8.117 1 98.75 113 ILE B O 1
ATOM 2915 N N . LYS B 1 114 ? 13.5 21.281 10.32 1 98.62 114 LYS B N 1
ATOM 2916 C CA . LYS B 1 114 ? 14.586 22.25 10.367 1 98.62 114 LYS B CA 1
ATOM 2917 C C . LYS B 1 114 ? 15.781 21.781 9.531 1 98.62 114 LYS B C 1
ATOM 2919 O O . LYS B 1 114 ? 16.312 22.547 8.727 1 98.62 114 LYS B O 1
ATOM 2924 N N . VAL B 1 115 ? 16.141 20.516 9.609 1 98.19 115 VAL B N 1
ATOM 2925 C CA . VAL B 1 115 ? 17.391 20 9.047 1 98.19 115 VAL B CA 1
ATOM 2926 C C . VAL B 1 115 ? 17.156 19.547 7.609 1 98.19 115 VAL B C 1
ATOM 2928 O O . VAL B 1 115 ? 17.875 19.953 6.691 1 98.19 115 VAL B O 1
ATOM 2931 N N . LYS B 1 116 ? 16.125 18.766 7.363 1 96.94 116 LYS B N 1
ATOM 2932 C CA . LYS B 1 116 ? 15.93 18.094 6.078 1 96.94 116 LYS B CA 1
ATOM 2933 C C . LYS B 1 116 ? 15.227 19.016 5.086 1 96.94 116 LYS B C 1
ATOM 2935 O O . LYS B 1 116 ? 15.398 18.875 3.871 1 96.94 116 LYS B O 1
ATOM 2940 N N . TYR B 1 117 ? 14.477 19.953 5.586 1 97.75 117 TYR B N 1
ATOM 2941 C CA . TYR B 1 117 ? 13.695 20.812 4.699 1 97.75 117 TYR B CA 1
ATOM 2942 C C . TYR B 1 117 ? 14.07 22.281 4.898 1 97.75 117 TYR B C 1
ATOM 2944 O O . TYR B 1 117 ? 13.266 23.172 4.625 1 97.75 117 TYR B O 1
ATOM 2952 N N . ASN B 1 118 ? 15.195 22.484 5.539 1 97.5 118 ASN B N 1
ATOM 2953 C CA . ASN B 1 118 ? 15.727 23.828 5.754 1 97.5 118 ASN B CA 1
ATOM 2954 C C . ASN B 1 118 ? 14.719 24.719 6.465 1 97.5 118 ASN B C 1
ATOM 2956 O O . ASN B 1 118 ? 14.531 25.875 6.082 1 97.5 118 ASN B O 1
ATOM 2960 N N . GLY B 1 119 ? 13.938 24.141 7.277 1 98.38 119 GLY B N 1
ATOM 2961 C CA . GLY B 1 119 ? 12.984 24.859 8.102 1 98.38 119 GLY B CA 1
ATOM 2962 C C . GLY B 1 119 ? 11.672 25.141 7.402 1 98.38 119 GLY B C 1
ATOM 2963 O O . GLY B 1 119 ? 10.781 25.781 7.961 1 98.38 119 GLY B O 1
ATOM 2964 N N . ASP B 1 120 ? 11.539 24.688 6.164 1 98.56 120 ASP B N 1
ATOM 2965 C CA . ASP B 1 120 ? 10.336 24.969 5.375 1 98.56 120 ASP B CA 1
ATOM 2966 C C . ASP B 1 120 ? 9.656 23.656 4.957 1 98.56 120 ASP B C 1
ATOM 2968 O O . ASP B 1 120 ? 9.969 23.094 3.906 1 98.56 120 ASP B O 1
ATOM 2972 N N . ALA B 1 121 ? 8.609 23.312 5.648 1 98.69 121 ALA B N 1
ATOM 2973 C CA . ALA B 1 121 ? 7.902 22.047 5.434 1 98.69 121 ALA B CA 1
ATOM 2974 C C . ALA B 1 121 ? 7.191 22.047 4.082 1 98.69 121 ALA B C 1
ATOM 2976 O O . ALA B 1 121 ? 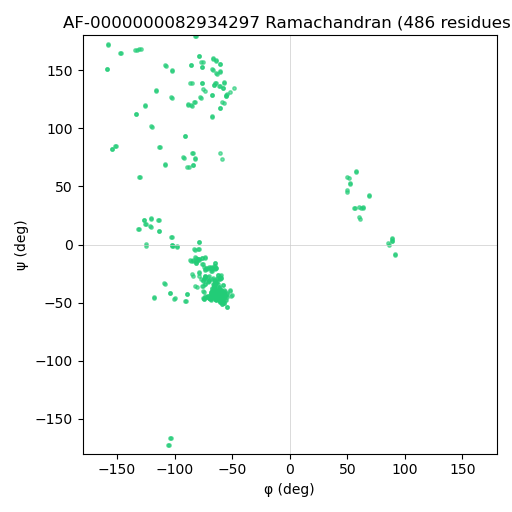6.832 20.984 3.566 1 98.69 121 ALA B O 1
ATOM 2977 N N . SER B 1 122 ? 6.926 23.203 3.459 1 98.69 122 SER B N 1
ATOM 2978 C CA . SER B 1 122 ? 6.234 23.266 2.176 1 98.69 122 SER B CA 1
ATOM 2979 C C . SER B 1 122 ? 7.066 22.625 1.069 1 98.69 122 SER B C 1
ATOM 2981 O O . SER B 1 122 ? 6.539 22.281 0.007 1 98.69 122 SER B O 1
ATOM 2983 N N . LEU B 1 123 ? 8.344 22.406 1.303 1 98.5 123 LEU B N 1
ATOM 2984 C CA . LEU B 1 123 ? 9.219 21.766 0.328 1 98.5 123 LEU B CA 1
ATOM 2985 C C . LEU B 1 123 ? 8.797 20.328 0.094 1 98.5 123 LEU B C 1
ATOM 2987 O O . LEU B 1 123 ? 9.164 19.719 -0.921 1 98.5 123 LEU B O 1
ATOM 2991 N N . ILE B 1 124 ? 8.047 19.797 0.997 1 98.62 124 ILE B N 1
ATOM 2992 C CA . ILE B 1 124 ? 7.547 18.422 0.875 1 98.62 124 ILE B CA 1
ATOM 2993 C C . ILE B 1 124 ? 6.602 18.328 -0.321 1 98.62 124 ILE B C 1
ATOM 2995 O O . ILE B 1 124 ? 6.547 17.297 -0.996 1 98.62 124 ILE B O 1
ATOM 2999 N N . TRP B 1 125 ? 5.887 19.391 -0.604 1 98.69 125 TRP B N 1
ATOM 3000 C CA . TRP B 1 125 ? 4.875 19.328 -1.652 1 98.69 125 TRP B CA 1
ATOM 3001 C C . TRP B 1 125 ? 5.078 20.438 -2.678 1 98.69 125 TRP B C 1
ATOM 3003 O O . TRP B 1 125 ? 4.145 20.812 -3.391 1 98.69 125 TRP B O 1
ATOM 3013 N N . SER B 1 126 ? 6.277 21 -2.775 1 97.88 126 SER B N 1
ATOM 3014 C CA . SER B 1 126 ? 6.562 22.078 -3.719 1 97.88 126 SER B CA 1
ATOM 3015 C C . SER B 1 126 ? 6.945 21.531 -5.09 1 97.88 126 SER B C 1
ATOM 3017 O O . SER B 1 126 ? 7.34 20.359 -5.207 1 97.88 126 SER B O 1
ATOM 3019 N N . ASN B 1 127 ? 6.734 22.297 -6.156 1 97.31 127 ASN B N 1
ATOM 3020 C CA . ASN B 1 127 ? 7.207 22.047 -7.512 1 97.31 127 ASN B CA 1
ATOM 3021 C C . ASN B 1 127 ? 6.512 20.844 -8.141 1 97.31 127 ASN B C 1
ATOM 3023 O O . ASN B 1 127 ? 7.164 19.969 -8.727 1 97.31 127 ASN B O 1
ATOM 3027 N N . ASN B 1 128 ? 5.254 20.688 -7.969 1 97.88 128 ASN B N 1
ATOM 3028 C CA . ASN B 1 128 ? 4.406 19.672 -8.586 1 97.88 128 ASN B CA 1
ATOM 3029 C C . ASN B 1 128 ? 4.984 18.281 -8.398 1 97.88 128 ASN B C 1
ATOM 3031 O O . ASN B 1 128 ? 5.203 17.562 -9.375 1 97.88 128 ASN B O 1
ATOM 3035 N N . PRO B 1 129 ? 5.191 17.906 -7.129 1 98.12 129 PRO B N 1
ATOM 3036 C CA . PRO B 1 129 ? 5.785 16.594 -6.875 1 98.12 129 PRO B CA 1
ATOM 3037 C C . PRO B 1 129 ? 4.867 15.445 -7.293 1 98.12 129 PRO B C 1
ATOM 3039 O O . PRO B 1 129 ? 3.664 15.641 -7.465 1 98.12 129 PRO B O 1
ATOM 3042 N N . SER B 1 130 ? 5.484 14.242 -7.488 1 98.38 130 SER B N 1
ATOM 3043 C CA . SER B 1 130 ? 4.637 13.062 -7.621 1 98.38 130 SER B CA 1
ATOM 3044 C C . SER B 1 130 ? 3.922 12.75 -6.312 1 98.38 130 SER B C 1
ATOM 3046 O O . SER B 1 130 ? 4.402 13.102 -5.234 1 98.38 130 SER B O 1
ATOM 3048 N N . SER B 1 131 ? 2.76 12.156 -6.434 1 98.75 131 SER B N 1
ATOM 3049 C CA . SER B 1 131 ? 2.012 11.758 -5.246 1 98.75 131 SER B CA 1
ATOM 3050 C C . SER B 1 131 ? 2.824 10.812 -4.371 1 98.75 131 SER B C 1
ATOM 3052 O O . SER B 1 131 ? 2.791 10.906 -3.143 1 98.75 131 SER B O 1
ATOM 3054 N N . ALA B 1 132 ? 3.619 9.961 -4.977 1 98.75 132 ALA B N 1
ATOM 3055 C CA . ALA B 1 132 ? 4.445 9.008 -4.242 1 98.75 132 ALA B CA 1
ATOM 3056 C C . ALA B 1 132 ? 5.516 9.719 -3.422 1 98.75 132 ALA B C 1
ATOM 3058 O O . ALA B 1 132 ? 5.812 9.32 -2.293 1 98.75 132 ALA B O 1
ATOM 3059 N N . LYS B 1 133 ? 6.055 10.773 -3.98 1 98.31 133 LYS B N 1
ATOM 3060 C CA . LYS B 1 133 ? 7.094 11.523 -3.279 1 98.31 133 LYS B CA 1
ATOM 3061 C C . LYS B 1 133 ? 6.551 12.148 -2 1 98.31 133 LYS B C 1
ATOM 3063 O O . LYS B 1 133 ? 7.188 12.078 -0.947 1 98.31 133 LYS B O 1
ATOM 3068 N N . VAL B 1 134 ? 5.426 12.734 -2.096 1 98.81 134 VAL B N 1
ATOM 3069 C CA . VAL B 1 134 ? 4.832 13.406 -0.942 1 98.81 134 VAL B CA 1
ATOM 3070 C C . VAL B 1 134 ? 4.527 12.383 0.149 1 98.81 134 VAL B C 1
ATOM 3072 O O . VAL B 1 134 ? 4.871 12.586 1.315 1 98.81 134 VAL B O 1
ATOM 3075 N N . VAL B 1 135 ? 3.885 11.242 -0.237 1 98.81 135 VAL B N 1
ATOM 3076 C CA . VAL B 1 135 ? 3.578 10.203 0.742 1 98.81 135 VAL B CA 1
ATOM 3077 C C . VAL B 1 135 ? 4.871 9.68 1.358 1 98.81 135 VAL B C 1
ATOM 3079 O O . VAL B 1 135 ? 4.965 9.508 2.576 1 98.81 135 VAL B O 1
ATOM 3082 N N . TYR B 1 136 ? 5.863 9.477 0.54 1 98.5 136 TYR B N 1
ATOM 3083 C CA . TYR B 1 136 ? 7.156 8.984 1.005 1 98.5 136 TYR B CA 1
ATOM 3084 C C . TYR B 1 136 ? 7.758 9.93 2.039 1 98.5 136 TYR B C 1
ATOM 3086 O O . TYR B 1 136 ? 8.25 9.492 3.08 1 98.5 136 TYR B O 1
ATOM 3094 N N . GLU B 1 137 ? 7.738 11.227 1.747 1 98.44 137 GLU B N 1
ATOM 3095 C CA . GLU B 1 137 ? 8.312 12.203 2.668 1 98.44 137 GLU B CA 1
ATOM 3096 C C . GLU B 1 137 ? 7.602 12.172 4.02 1 98.44 137 GLU B C 1
ATOM 3098 O O . GLU B 1 137 ? 8.25 12.219 5.066 1 98.44 137 GLU B O 1
ATOM 3103 N N . PHE B 1 138 ? 6.312 12.055 4.016 1 98.69 138 PHE B N 1
ATOM 3104 C CA . PHE B 1 138 ? 5.57 11.992 5.27 1 98.69 138 PHE B CA 1
ATOM 3105 C C . PHE B 1 138 ? 5.902 10.711 6.031 1 98.69 138 PHE B C 1
ATOM 3107 O O . PHE B 1 138 ? 5.945 10.711 7.262 1 98.69 138 PHE B O 1
ATOM 3114 N N . LEU B 1 139 ? 6.148 9.617 5.312 1 98.19 139 LEU B N 1
ATOM 3115 C CA . LEU B 1 139 ? 6.477 8.336 5.934 1 98.19 139 LEU B CA 1
ATOM 3116 C C . LEU B 1 139 ? 7.793 8.422 6.699 1 98.19 139 LEU B C 1
ATOM 3118 O O . LEU B 1 139 ? 8.055 7.613 7.59 1 98.19 139 LEU B O 1
ATOM 3122 N N . GLN B 1 140 ? 8.609 9.43 6.355 1 97.19 140 GLN B N 1
ATOM 3123 C CA . GLN B 1 140 ? 9.938 9.516 6.941 1 97.19 140 GLN B CA 1
ATOM 3124 C C . GLN B 1 140 ? 9.883 10.125 8.336 1 97.19 140 GLN B C 1
ATOM 3126 O O . GLN B 1 140 ? 10.859 10.07 9.086 1 97.19 140 GLN B O 1
ATOM 3131 N N . PHE B 1 141 ? 8.758 10.727 8.68 1 98.19 141 PHE B N 1
ATOM 3132 C CA . PHE B 1 141 ? 8.633 11.297 10.016 1 98.19 141 PHE B CA 1
ATOM 3133 C C . PHE B 1 141 ? 8.398 10.211 11.055 1 98.19 141 PHE B C 1
ATOM 3135 O O . PHE B 1 141 ? 7.637 9.266 10.812 1 98.19 141 PHE B O 1
ATOM 3142 N N . LYS B 1 142 ? 9.055 10.352 12.203 1 97.5 142 LYS B N 1
ATOM 3143 C CA . LYS B 1 142 ? 8.773 9.469 13.328 1 97.5 142 LYS B CA 1
ATOM 3144 C C . LYS B 1 142 ? 7.293 9.461 13.68 1 97.5 142 LYS B C 1
ATOM 3146 O O . LYS B 1 142 ? 6.668 10.523 13.766 1 97.5 142 LYS B O 1
ATOM 3151 N N . GLY B 1 143 ? 6.781 8.266 13.773 1 96.5 143 GLY B N 1
ATOM 3152 C CA . GLY B 1 143 ? 5.387 8.164 14.18 1 96.5 143 GLY B CA 1
ATOM 3153 C C . GLY B 1 143 ? 4.422 8.148 13.016 1 96.5 143 GLY B C 1
ATOM 3154 O O . GLY B 1 143 ? 3.225 7.918 13.195 1 96.5 143 GLY B O 1
ATOM 3155 N N . SER B 1 144 ? 4.961 8.414 11.859 1 97.56 144 SER B N 1
ATOM 3156 C CA . SER B 1 144 ? 4.105 8.43 10.68 1 97.56 144 SER B CA 1
ATOM 3157 C C . SER B 1 144 ? 3.988 7.043 10.055 1 97.56 144 SER B C 1
ATOM 3159 O O . SER B 1 144 ? 5 6.422 9.719 1 97.56 144 SER B O 1
ATOM 3161 N N . GLY B 1 145 ? 2.826 6.527 9.961 1 96.62 145 GLY B N 1
ATOM 3162 C CA . GLY B 1 145 ? 2.514 5.348 9.172 1 96.62 145 GLY B CA 1
ATOM 3163 C C . GLY B 1 145 ? 1.766 5.668 7.895 1 96.62 145 GLY B C 1
ATOM 3164 O O . GLY B 1 145 ? 1.571 6.836 7.559 1 96.62 145 GLY B O 1
ATOM 3165 N N . LYS B 1 146 ? 1.341 4.688 7.246 1 96.06 146 LYS B N 1
ATOM 3166 C CA . LYS B 1 146 ? 0.669 4.836 5.957 1 96.06 146 LYS B CA 1
ATOM 3167 C C . LYS B 1 146 ? -0.59 5.688 6.09 1 96.06 146 LYS B C 1
ATOM 3169 O O . LYS B 1 146 ? -0.881 6.512 5.219 1 96.06 146 LYS B O 1
ATOM 3174 N N . LYS B 1 147 ? -1.33 5.492 7.098 1 96.19 147 LYS B N 1
ATOM 3175 C CA . LYS B 1 147 ? -2.58 6.223 7.285 1 96.19 147 LYS B CA 1
ATOM 3176 C C . LYS B 1 147 ? -2.334 7.727 7.344 1 96.19 147 LYS B C 1
ATOM 3178 O O . LYS B 1 147 ? -2.98 8.492 6.629 1 96.19 147 LYS B O 1
ATOM 3183 N N . ILE B 1 148 ? -1.412 8.125 8.195 1 97.94 148 ILE B N 1
ATOM 3184 C CA . ILE B 1 148 ? -1.116 9.539 8.375 1 97.94 148 ILE B CA 1
ATOM 3185 C C . ILE B 1 148 ? -0.543 10.117 7.078 1 97.94 148 ILE B C 1
ATOM 3187 O O . ILE B 1 148 ? -0.923 11.211 6.656 1 97.94 148 ILE B O 1
ATOM 3191 N N . ALA B 1 149 ? 0.352 9.352 6.449 1 98.69 149 ALA B N 1
ATOM 3192 C CA . ALA B 1 149 ? 1.018 9.836 5.242 1 98.69 149 ALA B CA 1
ATOM 3193 C C . ALA B 1 149 ? 0.016 10.039 4.109 1 98.69 149 ALA B C 1
ATOM 3195 O O . ALA B 1 149 ? 0.046 11.062 3.426 1 98.69 149 ALA B O 1
ATOM 3196 N N . THR B 1 150 ? -0.861 9.086 3.926 1 98.62 150 THR B N 1
ATOM 3197 C CA . THR B 1 150 ? -1.838 9.211 2.85 1 98.62 150 THR B CA 1
ATOM 3198 C C . THR B 1 150 ? -2.908 10.234 3.207 1 98.62 150 THR B C 1
ATOM 3200 O O . THR B 1 150 ? -3.414 10.938 2.332 1 98.62 150 THR B O 1
ATOM 3203 N N . MET B 1 151 ? -3.27 10.336 4.477 1 98.31 151 MET B N 1
ATOM 3204 C CA . MET B 1 151 ? -4.195 11.367 4.918 1 98.31 151 MET B CA 1
ATOM 3205 C C . MET B 1 151 ? -3.654 12.758 4.598 1 98.31 151 MET B C 1
ATOM 3207 O O . MET B 1 151 ? -4.375 13.602 4.062 1 98.31 151 MET B O 1
ATOM 3211 N N . ALA B 1 152 ? -2.4 12.953 4.91 1 98.75 152 ALA B N 1
ATOM 3212 C CA . ALA B 1 152 ? -1.765 14.242 4.629 1 98.75 152 ALA B CA 1
ATOM 3213 C C . ALA B 1 152 ? -1.809 14.555 3.137 1 98.75 152 ALA B C 1
ATOM 3215 O O . ALA B 1 152 ? -2.188 15.664 2.742 1 98.75 152 ALA B O 1
ATOM 3216 N N . ALA B 1 153 ? -1.446 13.578 2.312 1 98.88 153 ALA B N 1
ATOM 3217 C CA . ALA B 1 153 ? -1.439 13.773 0.865 1 98.88 153 ALA B CA 1
ATOM 3218 C C . ALA B 1 153 ? -2.846 14.055 0.343 1 98.88 153 ALA B C 1
ATOM 3220 O O . ALA B 1 153 ? -3.029 14.883 -0.549 1 98.88 153 ALA B O 1
ATOM 3221 N N . ASN B 1 154 ? -3.828 13.367 0.862 1 98.75 154 ASN B N 1
ATOM 3222 C CA . ASN B 1 154 ? -5.219 13.594 0.489 1 98.75 154 ASN B CA 1
ATOM 3223 C C . ASN B 1 154 ? -5.645 15.031 0.77 1 98.75 154 ASN B C 1
ATOM 3225 O O . ASN B 1 154 ? -6.207 15.703 -0.099 1 98.75 154 ASN B O 1
ATOM 3229 N N . ILE B 1 155 ? -5.371 15.484 1.942 1 98.56 155 ILE B N 1
ATOM 3230 C CA . ILE B 1 155 ? -5.777 16.828 2.352 1 98.56 155 ILE B CA 1
ATOM 3231 C C . ILE B 1 155 ? -5.059 17.875 1.498 1 98.56 155 ILE B C 1
ATOM 3233 O O . ILE B 1 155 ? -5.672 18.828 1.03 1 98.56 155 ILE B O 1
ATOM 3237 N N . LEU B 1 156 ? -3.795 17.703 1.251 1 98.75 156 LEU B N 1
ATOM 3238 C CA . LEU B 1 156 ? -3.021 18.609 0.42 1 98.75 156 LEU B CA 1
ATOM 3239 C C . LEU B 1 156 ? -3.604 18.688 -0.988 1 98.75 156 LEU B C 1
ATOM 3241 O O . LEU B 1 156 ? -3.785 19.781 -1.527 1 98.75 156 LEU B O 1
ATOM 3245 N N . ALA B 1 157 ? -3.949 17.531 -1.532 1 98.38 157 ALA B N 1
ATOM 3246 C CA . ALA B 1 157 ? -4.434 17.469 -2.908 1 98.38 157 ALA B CA 1
ATOM 3247 C C . ALA B 1 157 ? -5.863 18 -3.01 1 98.38 157 ALA B C 1
ATOM 3249 O O . ALA B 1 157 ? -6.156 18.875 -3.832 1 98.38 157 ALA B O 1
ATOM 3250 N N . ARG B 1 158 ? -6.699 17.578 -2.162 1 97.44 158 ARG B N 1
ATOM 3251 C CA . ARG B 1 158 ? -8.133 17.766 -2.342 1 97.44 158 ARG B CA 1
ATOM 3252 C C . ARG B 1 158 ? -8.594 19.094 -1.739 1 97.44 158 ARG B C 1
ATOM 3254 O O . ARG B 1 158 ? -9.422 19.797 -2.324 1 97.44 158 ARG B O 1
ATOM 3261 N N . GLN B 1 159 ? -8.094 19.375 -0.589 1 97.31 159 GLN B N 1
ATOM 3262 C CA . GLN B 1 159 ? -8.602 20.547 0.128 1 97.31 159 GLN B CA 1
ATOM 3263 C C . GLN B 1 159 ? -7.672 21.75 -0.048 1 97.31 159 GLN B C 1
ATOM 3265 O O . GLN B 1 159 ? -8.125 22.859 -0.337 1 97.31 159 GLN B O 1
ATOM 3270 N N . PHE B 1 160 ? -6.359 21.547 0.114 1 98.31 160 PHE B N 1
ATOM 3271 C CA . PHE B 1 160 ? -5.414 22.656 -0.039 1 98.31 160 PHE B CA 1
ATOM 3272 C C . PHE B 1 160 ? -5.145 22.938 -1.513 1 98.31 160 PHE B C 1
ATOM 3274 O O . PHE B 1 160 ? -4.5 23.922 -1.853 1 98.31 160 PHE B O 1
ATOM 3281 N N . LYS B 1 161 ? -5.551 22.031 -2.434 1 97.69 161 LYS B N 1
ATOM 3282 C CA . LYS B 1 161 ? -5.484 22.188 -3.883 1 97.69 161 LYS B CA 1
ATOM 3283 C C . LYS B 1 161 ? -4.035 22.297 -4.355 1 97.69 161 LYS B C 1
ATOM 3285 O O . LYS B 1 161 ? -3.734 23.031 -5.293 1 97.69 161 LYS B O 1
ATOM 3290 N N . ILE B 1 162 ? -3.143 21.609 -3.627 1 98 162 ILE B N 1
ATOM 3291 C CA . ILE B 1 162 ? -1.757 21.531 -4.074 1 98 162 ILE B CA 1
ATOM 3292 C C . ILE B 1 162 ? -1.683 20.703 -5.363 1 98 162 ILE B C 1
ATOM 3294 O O . ILE B 1 162 ? -2.193 19.594 -5.422 1 98 162 ILE B O 1
ATOM 3298 N N . PRO B 1 163 ? -1.06 21.219 -6.387 1 97 163 PRO B N 1
ATOM 3299 C CA . PRO B 1 163 ? -0.955 20.453 -7.629 1 97 163 PRO B CA 1
ATOM 3300 C C . PRO B 1 163 ? 0.114 19.359 -7.562 1 97 163 PRO B C 1
ATOM 3302 O O . PRO B 1 163 ? 1.261 19.641 -7.203 1 97 163 PRO B O 1
ATOM 3305 N N . PHE B 1 164 ? -0.246 18.172 -7.852 1 98.19 164 PHE B N 1
ATOM 3306 C CA . PHE B 1 164 ? 0.66 17.031 -7.977 1 98.19 164 PHE B CA 1
ATOM 3307 C C . PHE B 1 164 ? 0.829 16.625 -9.438 1 98.19 164 PHE B C 1
ATOM 3309 O O . PHE B 1 164 ? -0.014 16.953 -10.273 1 98.19 164 PHE B O 1
ATOM 3316 N N . SER B 1 165 ? 1.981 16 -9.789 1 98.38 165 SER B N 1
ATOM 3317 C CA . SER B 1 165 ? 2.188 15.539 -11.156 1 98.38 165 SER B CA 1
ATOM 3318 C C . SER B 1 165 ? 1.338 14.312 -11.461 1 98.38 165 SER B C 1
ATOM 3320 O O . SER B 1 165 ? 1.086 14 -12.633 1 98.38 165 SER B O 1
ATOM 3322 N N . ASP B 1 166 ? 0.895 13.602 -10.484 1 98.5 166 ASP B N 1
ATOM 3323 C CA . ASP B 1 166 ? -0.023 12.469 -10.562 1 98.5 166 ASP B CA 1
ATOM 3324 C C . ASP B 1 166 ? -0.726 12.25 -9.219 1 98.5 166 ASP B C 1
ATOM 3326 O O . ASP B 1 166 ? -0.389 12.891 -8.227 1 98.5 166 ASP B O 1
ATOM 3330 N N . TYR B 1 167 ? -1.675 11.406 -9.148 1 98.62 167 TYR B N 1
ATOM 3331 C CA . TYR B 1 167 ? -2.4 11.148 -7.906 1 98.62 167 TYR B CA 1
ATOM 3332 C C . TYR B 1 167 ? -2.51 9.656 -7.629 1 98.62 167 TYR B C 1
ATOM 3334 O O . TYR B 1 167 ? -3.24 9.234 -6.73 1 98.62 167 TYR B O 1
ATOM 3342 N N . TYR B 1 168 ? -1.734 8.812 -8.344 1 98.38 168 TYR B N 1
ATOM 3343 C CA . TYR B 1 168 ? -1.858 7.355 -8.328 1 98.38 168 TYR B CA 1
ATOM 3344 C C . TYR B 1 168 ? -1.564 6.801 -6.941 1 98.38 168 TYR B C 1
ATOM 3346 O O . TYR B 1 168 ? -2.096 5.754 -6.559 1 98.38 168 TYR B O 1
ATOM 3354 N N . SER B 1 169 ? -0.711 7.512 -6.215 1 98.56 169 SER B N 1
ATOM 3355 C CA . SER B 1 169 ? -0.164 6.938 -4.992 1 98.56 169 SER B CA 1
ATOM 3356 C C . SER B 1 169 ? -0.853 7.504 -3.754 1 98.56 169 SER B C 1
ATOM 3358 O O . SER B 1 169 ? -0.439 7.23 -2.625 1 98.56 169 SER B O 1
ATOM 3360 N N . ILE B 1 170 ? -1.891 8.297 -3.945 1 98.75 170 ILE B N 1
ATOM 3361 C CA . ILE B 1 170 ? -2.672 8.805 -2.822 1 98.75 170 ILE B CA 1
ATOM 3362 C C . ILE B 1 170 ? -3.824 7.848 -2.523 1 98.75 170 ILE B C 1
ATOM 3364 O O . ILE B 1 170 ? -4.91 7.98 -3.09 1 98.75 170 ILE B O 1
ATOM 3368 N N . ASP B 1 171 ? -3.582 6.965 -1.637 1 98.69 171 ASP B N 1
ATOM 3369 C CA . ASP B 1 171 ? -4.57 5.969 -1.233 1 98.69 171 ASP B CA 1
ATOM 3370 C C . ASP B 1 171 ? -5.594 6.57 -0.27 1 98.69 171 ASP B C 1
ATOM 3372 O O . ASP B 1 171 ? -5.359 7.633 0.306 1 98.69 171 ASP B O 1
ATOM 3376 N N . ILE B 1 172 ? -6.684 5.934 -0.11 1 98.5 172 ILE B N 1
ATOM 3377 C CA . ILE B 1 172 ? -7.547 6.246 1.023 1 98.5 172 ILE B CA 1
ATOM 3378 C C . ILE B 1 172 ? -6.797 5.992 2.328 1 98.5 172 ILE B C 1
ATOM 3380 O O . ILE B 1 172 ? -5.828 5.227 2.357 1 98.5 172 ILE B O 1
ATOM 3384 N N . SER B 1 173 ? -7.184 6.633 3.336 1 97.56 173 SER B N 1
ATOM 3385 C CA . SER B 1 173 ? -6.586 6.52 4.664 1 97.56 173 SER B CA 1
ATOM 3386 C C . SER B 1 173 ? -7.562 5.891 5.652 1 97.56 173 SER B C 1
ATOM 3388 O O . SER B 1 173 ? -8.195 6.594 6.441 1 97.56 173 SER B O 1
ATOM 3390 N N . PRO B 1 174 ? -7.594 4.578 5.652 1 95.38 174 PRO B N 1
ATOM 3391 C CA . PRO B 1 174 ? -8.68 3.92 6.379 1 95.38 174 PRO B CA 1
ATOM 3392 C C . PRO B 1 174 ? -8.586 4.117 7.891 1 95.38 174 PRO B C 1
ATOM 3394 O O . PRO B 1 174 ? -7.645 3.635 8.523 1 95.38 174 PRO B O 1
ATOM 3397 N N . ASP B 1 175 ? -9.445 4.844 8.445 1 94 175 ASP B N 1
ATOM 3398 C CA . ASP B 1 175 ? -9.711 4.875 9.883 1 94 175 ASP B CA 1
ATOM 3399 C C . ASP B 1 175 ? -11 4.129 10.219 1 94 175 ASP B C 1
ATOM 3401 O O . ASP B 1 175 ? -11.523 3.385 9.391 1 94 175 ASP B O 1
ATOM 3405 N N . VAL B 1 176 ? -11.492 4.305 11.398 1 93.88 176 VAL B N 1
ATOM 3406 C CA . VAL B 1 176 ? -12.625 3.52 11.859 1 93.88 176 VAL B CA 1
ATOM 3407 C C . VAL B 1 176 ? -13.859 3.854 11.023 1 93.88 176 VAL B C 1
ATOM 3409 O O . VAL B 1 176 ? -14.672 2.975 10.727 1 93.88 176 VAL B O 1
ATOM 3412 N N . HIS B 1 177 ? -14.008 5.117 10.602 1 95.5 177 HIS B N 1
ATOM 3413 C CA . HIS B 1 177 ? -15.148 5.547 9.805 1 95.5 177 HIS B CA 1
ATOM 3414 C C . HIS B 1 177 ? -15.102 4.941 8.406 1 95.5 177 HIS B C 1
ATOM 3416 O O . HIS B 1 177 ? -16.094 4.395 7.926 1 95.5 177 HIS B O 1
ATOM 3422 N N . ILE B 1 178 ? -13.984 4.996 7.812 1 97.19 178 ILE B N 1
ATOM 3423 C CA . ILE B 1 178 ? -13.812 4.508 6.449 1 97.19 178 ILE B CA 1
ATOM 3424 C C . ILE B 1 178 ? -13.961 2.986 6.426 1 97.19 178 ILE B C 1
ATOM 3426 O O . ILE B 1 178 ? -14.633 2.438 5.547 1 97.19 178 ILE B O 1
ATOM 3430 N N . LEU B 1 179 ? -13.383 2.32 7.414 1 97 179 LEU B N 1
ATOM 3431 C CA . LEU B 1 179 ? -13.508 0.87 7.504 1 97 179 LEU B CA 1
ATOM 3432 C C . LEU B 1 179 ? -14.969 0.456 7.582 1 97 179 LEU B C 1
ATOM 3434 O O . LEU B 1 179 ? -15.414 -0.429 6.844 1 97 179 LEU B O 1
ATOM 3438 N N . ARG B 1 180 ? -15.68 1.132 8.43 1 96.88 180 ARG B N 1
ATOM 3439 C CA . ARG B 1 180 ? -17.094 0.81 8.641 1 96.88 180 ARG B CA 1
ATOM 3440 C C . ARG B 1 180 ? -17.906 1.05 7.375 1 96.88 180 ARG B C 1
ATOM 3442 O O . ARG B 1 180 ? -18.703 0.2 6.973 1 96.88 180 ARG B O 1
ATOM 3449 N N . VAL B 1 181 ? -17.688 2.16 6.723 1 98 181 VAL B N 1
ATOM 3450 C CA . VAL B 1 181 ? -18.453 2.525 5.535 1 98 181 VAL B CA 1
ATOM 3451 C C . VAL B 1 181 ? -18.141 1.56 4.398 1 98 181 VAL B C 1
ATOM 3453 O O . VAL B 1 181 ? -19.047 1.053 3.732 1 98 181 VAL B O 1
ATOM 3456 N N . MET B 1 182 ? -16.891 1.233 4.211 1 98 182 MET B N 1
ATOM 3457 C CA . MET B 1 182 ? -16.484 0.345 3.125 1 98 182 MET B CA 1
ATOM 3458 C C . MET B 1 182 ? -17.078 -1.048 3.311 1 98 182 MET B C 1
ATOM 3460 O O . MET B 1 182 ? -17.484 -1.683 2.34 1 98 182 MET B O 1
ATOM 3464 N N . ARG B 1 183 ? -17.125 -1.518 4.508 1 97.44 183 ARG B N 1
ATOM 3465 C CA . ARG B 1 183 ? -17.656 -2.846 4.797 1 97.44 183 ARG B CA 1
ATOM 3466 C C . ARG B 1 183 ? -19.172 -2.855 4.711 1 97.44 183 ARG B C 1
ATOM 3468 O O . ARG B 1 183 ? -19.766 -3.74 4.082 1 97.44 183 ARG B O 1
ATOM 3475 N N . ARG B 1 184 ? -19.828 -1.796 5.203 1 97.44 184 ARG B N 1
ATOM 3476 C CA . ARG B 1 184 ? -21.281 -1.763 5.27 1 97.44 184 ARG B CA 1
ATOM 3477 C C . ARG B 1 184 ? -21.891 -1.513 3.891 1 97.44 184 ARG B C 1
ATOM 3479 O O . ARG B 1 184 ? -23 -1.969 3.602 1 97.44 184 ARG B O 1
ATOM 3486 N N . THR B 1 185 ? -21.219 -0.776 3.008 1 97.44 185 THR B N 1
ATOM 3487 C CA . THR B 1 185 ? -21.703 -0.515 1.657 1 97.44 185 THR B CA 1
ATOM 3488 C C . THR B 1 185 ? -21.719 -1.797 0.829 1 97.44 185 THR B C 1
ATOM 3490 O O . THR B 1 185 ? -22.344 -1.854 -0.227 1 97.44 185 THR B O 1
ATOM 3493 N N . GLY B 1 186 ? -20.844 -2.82 1.272 1 97 186 GLY B N 1
ATOM 3494 C CA . GLY B 1 186 ? -20.734 -4.059 0.519 1 97 186 GLY B CA 1
ATOM 3495 C C . GLY B 1 186 ? -19.688 -4.004 -0.567 1 97 186 GLY B C 1
ATOM 3496 O O . GLY B 1 186 ? -19.547 -4.934 -1.365 1 97 186 GLY B O 1
ATOM 3497 N N . LEU B 1 187 ? -18.953 -2.865 -0.575 1 97 187 LEU B N 1
ATOM 3498 C CA . LEU B 1 187 ? -17.859 -2.754 -1.53 1 97 187 LEU B CA 1
ATOM 3499 C C . LEU B 1 187 ? -16.797 -3.812 -1.26 1 97 187 LEU B C 1
ATOM 3501 O O . LEU B 1 187 ? -16.125 -4.273 -2.186 1 97 187 LEU B O 1
ATOM 3505 N N . VAL B 1 188 ? -16.625 -4.16 0.004 1 96.88 188 VAL B N 1
ATOM 3506 C CA . VAL B 1 188 ? -15.727 -5.23 0.442 1 96.88 188 VAL B CA 1
ATOM 3507 C C . VAL B 1 188 ? -16.469 -6.16 1.4 1 96.88 188 VAL B C 1
ATOM 3509 O O . VAL B 1 188 ? -17.578 -5.844 1.854 1 96.88 188 VAL B O 1
ATOM 3512 N N . ASP B 1 189 ? -15.844 -7.281 1.672 1 94 189 ASP B N 1
ATOM 3513 C CA . ASP B 1 189 ? -16.406 -8.203 2.652 1 94 189 ASP B CA 1
ATOM 3514 C C . ASP B 1 189 ? -16.453 -7.57 4.043 1 94 189 ASP B C 1
ATOM 3516 O O . ASP B 1 189 ? -15.648 -6.684 4.348 1 94 189 ASP B O 1
ATOM 3520 N N . SER B 1 190 ? -17.328 -8.094 4.973 1 93.88 190 SER B N 1
ATOM 3521 C CA . SER B 1 190 ? -17.516 -7.543 6.309 1 93.88 190 SER B CA 1
ATOM 3522 C C . SER B 1 190 ? -16.266 -7.695 7.156 1 93.88 190 SER B C 1
ATOM 3524 O O . SER B 1 190 ? -16.062 -6.961 8.125 1 93.88 190 SER B O 1
ATOM 3526 N N . ASN B 1 191 ? -15.422 -8.602 6.762 1 93.44 191 ASN B N 1
ATOM 3527 C CA . ASN B 1 191 ? -14.195 -8.828 7.527 1 93.44 191 ASN B CA 1
ATOM 3528 C C . ASN B 1 191 ? -12.953 -8.461 6.727 1 93.44 191 ASN B C 1
ATOM 3530 O O . ASN B 1 191 ? -11.852 -8.898 7.047 1 93.44 191 ASN B O 1
ATOM 3534 N N . ALA B 1 192 ? -13.172 -7.617 5.707 1 95.19 192 ALA B N 1
ATOM 3535 C CA . ALA B 1 192 ? -12.062 -7.242 4.84 1 95.19 192 ALA B CA 1
ATOM 3536 C C . ALA B 1 192 ? -10.961 -6.535 5.629 1 95.19 192 ALA B C 1
ATOM 3538 O O . ALA B 1 192 ? -11.25 -5.699 6.488 1 95.19 192 ALA B O 1
ATOM 3539 N N . ASP B 1 193 ? -9.734 -6.898 5.363 1 95.38 193 ASP B N 1
ATOM 3540 C CA . ASP B 1 193 ? -8.609 -6.27 6.039 1 95.38 193 ASP B CA 1
ATOM 3541 C C . ASP B 1 193 ? -8.242 -4.941 5.379 1 95.38 193 ASP B C 1
ATOM 3543 O O . ASP B 1 193 ? -8.883 -4.527 4.41 1 95.38 193 ASP B O 1
ATOM 3547 N N . LEU B 1 194 ? -7.277 -4.25 5.848 1 96.25 194 LEU B N 1
ATOM 3548 C CA . LEU B 1 194 ? -6.891 -2.906 5.434 1 96.25 194 LEU B CA 1
ATOM 3549 C C . LEU B 1 194 ? -6.438 -2.895 3.977 1 96.25 194 LEU B C 1
ATOM 3551 O O . LEU B 1 194 ? -6.832 -2.014 3.209 1 96.25 194 LEU B O 1
ATOM 3555 N N . ASP B 1 195 ? -5.609 -3.834 3.561 1 97 195 ASP B N 1
ATOM 3556 C CA . ASP B 1 195 ? -5.105 -3.889 2.193 1 97 195 ASP B CA 1
ATOM 3557 C C . ASP B 1 195 ? -6.242 -4.078 1.194 1 97 195 ASP B C 1
ATOM 3559 O O . ASP B 1 195 ? -6.273 -3.43 0.147 1 97 195 ASP B O 1
ATOM 3563 N N . SER B 1 196 ? -7.172 -4.969 1.57 1 97.56 196 SER B N 1
ATOM 3564 C CA . SER B 1 196 ? -8.32 -5.191 0.696 1 97.56 196 SER B CA 1
ATOM 3565 C C . SER B 1 196 ? -9.109 -3.906 0.492 1 97.56 196 SER B C 1
ATOM 3567 O O . SER B 1 196 ? -9.547 -3.609 -0.622 1 97.56 196 SER B O 1
ATOM 3569 N N . ILE B 1 197 ? -9.273 -3.178 1.54 1 98.06 197 ILE B N 1
ATOM 3570 C CA . ILE B 1 197 ? -10.031 -1.933 1.48 1 98.06 197 ILE B CA 1
ATOM 3571 C C . ILE B 1 197 ? -9.305 -0.924 0.599 1 98.06 197 ILE B C 1
ATOM 3573 O O . ILE B 1 197 ? -9.914 -0.269 -0.248 1 98.06 197 ILE B O 1
ATOM 3577 N N . ILE B 1 198 ? -8.008 -0.798 0.75 1 98.5 198 ILE B N 1
ATOM 3578 C CA . ILE B 1 198 ? -7.191 0.131 -0.021 1 98.5 198 ILE B CA 1
ATOM 3579 C C . ILE B 1 198 ? -7.242 -0.242 -1.501 1 98.5 198 ILE B C 1
ATOM 3581 O O . ILE B 1 198 ? -7.473 0.615 -2.355 1 98.5 198 ILE B O 1
ATOM 3585 N N . TYR B 1 199 ? -7.105 -1.512 -1.838 1 98.56 199 TYR B N 1
ATOM 3586 C CA . TYR B 1 199 ? -7.078 -1.922 -3.238 1 98.56 199 TYR B CA 1
ATOM 3587 C C . TYR B 1 199 ? -8.469 -1.847 -3.855 1 98.56 199 TYR B C 1
ATOM 3589 O O . TYR B 1 199 ? -8.609 -1.646 -5.066 1 98.56 199 TYR B O 1
ATOM 3597 N N . LYS B 1 200 ? -9.516 -2.016 -3.02 1 98.38 200 LYS B N 1
ATOM 3598 C CA . LYS B 1 200 ? -10.852 -1.772 -3.553 1 98.38 200 LYS B CA 1
ATOM 3599 C C . LYS B 1 200 ? -11.031 -0.307 -3.939 1 98.38 200 LYS B C 1
ATOM 3601 O O . LYS B 1 200 ? -11.609 -0.001 -4.984 1 98.38 200 LYS B O 1
ATOM 3606 N N . ALA B 1 201 ? -10.547 0.58 -3.08 1 98.69 201 ALA B N 1
ATOM 3607 C CA . ALA B 1 201 ? -10.609 2.002 -3.406 1 98.69 201 ALA B CA 1
ATOM 3608 C C . ALA B 1 201 ? -9.82 2.305 -4.684 1 98.69 201 ALA B C 1
ATOM 3610 O O . ALA B 1 201 ? -10.266 3.102 -5.512 1 98.69 201 ALA B O 1
ATOM 3611 N N . ARG B 1 202 ? -8.656 1.672 -4.836 1 98.69 202 ARG B N 1
ATOM 3612 C CA . ARG B 1 202 ? -7.863 1.815 -6.051 1 98.69 202 ARG B CA 1
ATOM 3613 C C . ARG B 1 202 ? -8.641 1.344 -7.273 1 98.69 202 ARG B C 1
ATOM 3615 O O . ARG B 1 202 ? -8.555 1.951 -8.344 1 98.69 202 ARG B O 1
ATOM 3622 N N . GLU B 1 203 ? -9.383 0.269 -7.105 1 98.12 203 GLU B N 1
ATOM 3623 C CA . GLU B 1 203 ? -10.188 -0.268 -8.195 1 98.12 203 GLU B CA 1
ATOM 3624 C C . GLU B 1 203 ? -11.305 0.697 -8.586 1 98.12 203 GLU B C 1
ATOM 3626 O O . GLU B 1 203 ? -11.617 0.848 -9.766 1 98.12 203 GLU B O 1
ATOM 3631 N N . LEU B 1 204 ? -11.883 1.356 -7.598 1 98 204 LEU B N 1
ATOM 3632 C CA . LEU B 1 204 ? -13 2.268 -7.828 1 98 204 LEU B CA 1
ATOM 3633 C C . LEU B 1 204 ? -12.555 3.475 -8.648 1 98 204 LEU B C 1
ATOM 3635 O O . LEU B 1 204 ? -13.312 3.977 -9.484 1 98 204 LEU B O 1
ATOM 3639 N N . ASN B 1 205 ? -11.367 3.941 -8.406 1 98.12 205 ASN B N 1
ATOM 3640 C CA . ASN B 1 205 ? -10.805 5.07 -9.141 1 98.12 205 ASN B CA 1
ATOM 3641 C C . ASN B 1 205 ? -9.289 4.988 -9.219 1 98.12 205 ASN B C 1
ATOM 3643 O O . ASN B 1 205 ? -8.586 5.652 -8.453 1 98.12 205 ASN B O 1
ATOM 3647 N N . PRO B 1 206 ? -8.758 4.285 -10.156 1 97.88 206 PRO B N 1
ATOM 3648 C CA . PRO B 1 206 ? -7.328 3.975 -10.242 1 97.88 206 PRO B CA 1
ATOM 3649 C C . PRO B 1 206 ? -6.457 5.223 -10.367 1 97.88 206 PRO B C 1
ATOM 3651 O O . PRO B 1 206 ? -5.336 5.254 -9.859 1 97.88 206 PRO B O 1
ATOM 3654 N N . GLU B 1 207 ? -6.938 6.309 -10.953 1 97.81 207 GLU B N 1
ATOM 3655 C CA . GLU B 1 207 ? -6.137 7.496 -11.242 1 97.81 207 GLU B CA 1
ATOM 3656 C C . GLU B 1 207 ? -5.941 8.344 -9.992 1 97.81 207 GLU B C 1
ATOM 3658 O O . GLU B 1 207 ? -5.004 9.141 -9.914 1 97.81 207 GLU B O 1
ATOM 3663 N N . PHE B 1 208 ? -6.824 8.203 -9.102 1 98.5 208 PHE B N 1
ATOM 3664 C CA . PHE B 1 208 ? -6.785 8.906 -7.828 1 98.5 208 PHE B CA 1
ATOM 3665 C C . PHE B 1 208 ? -7.547 8.133 -6.758 1 98.5 208 PHE B C 1
ATOM 3667 O O . PHE B 1 208 ? -8.656 8.516 -6.383 1 98.5 208 PHE B O 1
ATOM 3674 N N . PRO B 1 209 ? -6.898 7.121 -6.152 1 98.56 209 PRO B N 1
ATOM 3675 C CA . PRO B 1 209 ? -7.574 6.238 -5.199 1 98.56 209 PRO B CA 1
ATOM 3676 C C . PRO B 1 209 ? -8.133 6.988 -3.992 1 98.56 209 PRO B C 1
ATOM 3678 O O . PRO B 1 209 ? -9.156 6.59 -3.434 1 98.56 209 PRO B O 1
ATOM 3681 N N . GLY B 1 210 ? -7.516 8.062 -3.635 1 98.69 210 GLY B N 1
ATOM 3682 C CA . GLY B 1 210 ? -7.914 8.836 -2.469 1 98.69 210 GLY B CA 1
ATOM 3683 C C . GLY B 1 210 ? -9.117 9.727 -2.725 1 98.69 210 GLY B C 1
ATOM 3684 O O . GLY B 1 210 ? -9.586 10.414 -1.819 1 98.69 210 GLY B O 1
ATOM 3685 N N . ILE B 1 211 ? -9.703 9.688 -3.914 1 98.5 211 ILE B N 1
ATOM 3686 C CA . ILE B 1 211 ? -10.781 10.586 -4.305 1 98.5 211 ILE B CA 1
ATOM 3687 C C . ILE B 1 211 ? -11.992 10.359 -3.4 1 98.5 211 ILE B C 1
ATOM 3689 O O . ILE B 1 211 ? -12.766 11.289 -3.146 1 98.5 211 ILE B O 1
ATOM 3693 N N . ILE B 1 212 ? -12.117 9.141 -2.85 1 98.38 212 ILE B N 1
ATOM 3694 C CA . ILE B 1 212 ? -13.297 8.82 -2.059 1 98.38 212 ILE B CA 1
ATOM 3695 C C . ILE B 1 212 ? -12.984 8.992 -0.574 1 98.38 212 ILE B C 1
ATOM 3697 O O . ILE B 1 212 ? -13.844 8.75 0.278 1 98.38 212 ILE B O 1
ATOM 3701 N N . ASP B 1 213 ? -11.727 9.352 -0.218 1 98.38 213 ASP B N 1
ATOM 3702 C CA . ASP B 1 213 ? -11.312 9.391 1.18 1 98.38 213 ASP B CA 1
ATOM 3703 C C . ASP B 1 213 ? -12.242 10.273 2.006 1 98.38 213 ASP B C 1
ATOM 3705 O O . ASP B 1 213 ? -12.859 9.812 2.965 1 98.38 213 ASP B O 1
ATOM 3709 N N . PHE B 1 214 ? -12.445 11.508 1.591 1 96.62 214 PHE B N 1
ATOM 3710 C CA . PHE B 1 214 ? -13.234 12.445 2.375 1 96.62 214 PHE B CA 1
ATOM 3711 C C . PHE B 1 214 ? -14.711 12.07 2.348 1 96.62 214 PHE B C 1
ATOM 3713 O O . PHE B 1 214 ? -15.391 12.133 3.373 1 96.62 214 PHE B O 1
ATOM 3720 N N . SER B 1 215 ? -15.242 11.734 1.202 1 96.81 215 SER B N 1
ATOM 3721 C CA . SER B 1 215 ? -16.656 11.352 1.113 1 96.81 215 SER B CA 1
ATOM 3722 C C . SER B 1 215 ? -16.953 10.133 1.983 1 96.81 215 SER B C 1
ATOM 3724 O O . SER B 1 215 ? -17.984 10.07 2.637 1 96.81 215 SER B O 1
ATOM 3726 N N . CYS B 1 216 ? -16.047 9.203 1.999 1 97.94 216 CYS B N 1
ATOM 3727 C CA . CYS B 1 216 ? -16.203 8.008 2.818 1 97.94 216 CYS B CA 1
ATOM 3728 C C . CYS B 1 216 ? -16.125 8.352 4.301 1 97.94 216 CYS B C 1
ATOM 3730 O O . CYS B 1 216 ? -16.953 7.914 5.09 1 97.94 216 CYS B O 1
ATOM 3732 N N . TRP B 1 217 ? -15.109 9.133 4.656 1 96.75 217 TRP B N 1
ATOM 3733 C CA . TRP B 1 217 ? -14.914 9.539 6.043 1 96.75 217 TRP B CA 1
ATOM 3734 C C . TRP B 1 217 ? -16.125 10.328 6.559 1 96.75 217 TRP B C 1
ATOM 3736 O O . TRP B 1 217 ? -16.641 10.039 7.641 1 96.75 217 TRP B O 1
ATOM 3746 N N . GLU B 1 218 ? -16.547 11.312 5.754 1 96.25 218 GLU B N 1
ATOM 3747 C CA . GLU B 1 218 ? -17.703 12.133 6.125 1 96.25 218 GLU B CA 1
ATOM 3748 C C . GLU B 1 218 ? -18.953 11.281 6.309 1 96.25 218 GLU B C 1
ATOM 3750 O O . GLU B 1 218 ? -19.734 11.5 7.238 1 96.25 218 GLU B O 1
ATOM 3755 N N . THR B 1 219 ? -19.172 10.359 5.398 1 98 219 THR B N 1
ATOM 3756 C CA . THR B 1 219 ? -20.297 9.445 5.496 1 98 219 THR B CA 1
ATOM 3757 C C . THR B 1 219 ? -20.281 8.695 6.828 1 98 219 THR B C 1
ATOM 3759 O O . THR B 1 219 ? -21.297 8.633 7.527 1 98 219 THR B O 1
ATOM 3762 N N . GLY B 1 220 ? -19.141 8.172 7.164 1 96.88 220 GLY B N 1
ATOM 3763 C CA . GLY B 1 220 ? -19 7.441 8.414 1 96.88 220 GLY B CA 1
ATOM 3764 C C . GLY B 1 220 ? -19.172 8.32 9.641 1 96.88 220 GLY B C 1
ATOM 3765 O O . GLY B 1 220 ? -19.734 7.883 10.648 1 96.88 220 GLY B O 1
ATOM 3766 N N . ARG B 1 221 ? -18.703 9.516 9.523 1 93.94 221 ARG B N 1
ATOM 3767 C CA . ARG B 1 221 ? -18.703 10.445 10.648 1 93.94 221 ARG B CA 1
ATOM 3768 C C . ARG B 1 221 ? -20.094 11.008 10.891 1 93.94 221 ARG B C 1
ATOM 3770 O O . ARG B 1 221 ? -20.5 11.211 12.039 1 93.94 221 ARG B O 1
ATOM 3777 N N . THR B 1 222 ? -20.828 11.219 9.844 1 96.06 222 THR B N 1
ATOM 3778 C CA . THR B 1 222 ? -22.047 12.016 9.938 1 96.06 222 THR B CA 1
ATOM 3779 C C . THR B 1 222 ? -23.281 11.125 9.914 1 96.06 222 THR B C 1
ATOM 3781 O O . THR B 1 222 ? -24.203 11.328 10.695 1 96.06 222 THR B O 1
ATOM 3784 N N . TRP B 1 223 ? -23.281 10.133 9.078 1 97.88 223 TRP B N 1
ATOM 3785 C CA . TRP B 1 223 ? -24.531 9.406 8.844 1 97.88 223 TRP B CA 1
ATOM 3786 C C . TRP B 1 223 ? -24.391 7.941 9.258 1 97.88 223 TRP B C 1
ATOM 3788 O O . TRP B 1 223 ? -25.266 7.395 9.922 1 97.88 223 TRP B O 1
ATOM 3798 N N . CYS B 1 224 ? -23.312 7.293 8.867 1 97.5 224 CYS B N 1
ATOM 3799 C CA . CYS B 1 224 ? -23.125 5.863 9.094 1 97.5 224 CYS B CA 1
ATOM 3800 C C . CYS B 1 224 ? -22.484 5.602 10.445 1 97.5 224 CYS B C 1
ATOM 3802 O O . CYS B 1 224 ? -21.422 4.98 10.523 1 97.5 224 CYS B O 1
ATOM 3804 N N . ARG B 1 225 ? -23.188 5.895 11.477 1 95.81 225 ARG B N 1
ATOM 3805 C CA . ARG B 1 225 ? -22.688 5.754 12.844 1 95.81 225 ARG B CA 1
ATOM 3806 C C . ARG B 1 225 ? -22.688 4.293 13.273 1 95.81 225 ARG B C 1
ATOM 3808 O O . ARG B 1 225 ? -23.438 3.477 12.734 1 95.81 225 ARG B O 1
ATOM 3815 N N . PRO B 1 226 ? -21.734 3.994 14.227 1 94.88 226 PRO B N 1
ATOM 3816 C CA . PRO B 1 226 ? -21.656 2.596 14.656 1 94.88 226 PRO B CA 1
ATOM 3817 C C . PRO B 1 226 ? -22.984 2.043 15.141 1 94.88 226 PRO B C 1
ATOM 3819 O O . PRO B 1 226 ? -23.344 0.908 14.812 1 94.88 226 PRO B O 1
ATOM 3822 N N . ASN B 1 227 ? -23.641 2.912 15.898 1 93.94 227 ASN B N 1
ATOM 3823 C CA . ASN B 1 227 ? -24.969 2.539 16.391 1 93.94 227 ASN B CA 1
ATOM 3824 C C . ASN B 1 227 ? -26.047 3.453 15.82 1 93.94 227 ASN B C 1
ATOM 3826 O O . ASN B 1 227 ? -25.875 4.672 15.758 1 93.94 227 ASN B O 1
ATOM 3830 N N . ASN B 1 228 ? -27.078 2.918 15.336 1 93.06 228 ASN B N 1
ATOM 3831 C CA . ASN B 1 228 ? -28.219 3.66 14.82 1 93.06 228 ASN B CA 1
ATOM 3832 C C . ASN B 1 228 ? -27.812 4.617 13.703 1 93.06 228 ASN B C 1
ATOM 3834 O O . ASN B 1 228 ? -28 5.828 13.82 1 93.06 228 ASN B O 1
ATOM 3838 N N . PRO B 1 229 ? -27.312 4.117 12.633 1 96.25 229 PRO B N 1
ATOM 3839 C CA . PRO B 1 229 ? -26.938 4.969 11.5 1 96.25 229 PRO B CA 1
ATOM 3840 C C . PRO B 1 229 ? -28.141 5.691 10.883 1 96.25 229 PRO B C 1
ATOM 3842 O O . PRO B 1 229 ? -29.266 5.219 10.992 1 96.25 229 PRO B O 1
ATOM 3845 N N . ASN B 1 230 ? -27.906 6.859 10.398 1 96.62 230 ASN B N 1
ATOM 3846 C CA . ASN B 1 230 ? -28.938 7.633 9.711 1 96.62 230 ASN B CA 1
ATOM 3847 C C . ASN B 1 230 ? -28.922 7.371 8.211 1 96.62 230 ASN B C 1
ATOM 3849 O O . ASN B 1 230 ? -28.641 8.273 7.418 1 96.62 230 ASN B O 1
ATOM 3853 N N . CYS B 1 231 ? -29.391 6.273 7.801 1 96.25 231 CYS B N 1
ATOM 3854 C CA . CYS B 1 231 ? -29.297 5.805 6.422 1 96.25 231 CYS B CA 1
ATOM 3855 C C . CYS B 1 231 ? -30.188 6.633 5.504 1 96.25 231 CYS B C 1
ATOM 3857 O O . CYS B 1 231 ? -29.891 6.809 4.324 1 96.25 231 CYS B O 1
ATOM 3859 N N . ASN B 1 232 ? -31.281 7.129 6.004 1 96 232 ASN B N 1
ATOM 3860 C CA . ASN B 1 232 ? -32.25 7.863 5.191 1 96 232 ASN B CA 1
ATOM 3861 C C . ASN B 1 232 ? -31.656 9.164 4.664 1 96 232 ASN B C 1
ATOM 3863 O O . ASN B 1 232 ? -32 9.617 3.576 1 96 232 ASN B O 1
ATOM 3867 N N . GLU B 1 233 ? -30.766 9.742 5.41 1 97.5 233 GLU B N 1
ATOM 3868 C CA . GLU B 1 233 ? -30.188 11.023 5.035 1 97.5 233 GLU B CA 1
ATOM 3869 C C . GLU B 1 233 ? -28.781 10.844 4.445 1 97.5 233 GLU B C 1
ATOM 3871 O O . GLU B 1 233 ? -28.141 11.812 4.035 1 97.5 233 GLU B O 1
ATOM 3876 N N . CYS B 1 234 ? -28.344 9.664 4.379 1 97.62 234 CYS B N 1
ATOM 3877 C CA . CYS B 1 234 ? -26.984 9.359 3.961 1 97.62 234 CYS B CA 1
ATOM 3878 C C . CYS B 1 234 ? -26.766 9.727 2.498 1 97.62 234 CYS B C 1
ATOM 3880 O O . CYS B 1 234 ? -27.578 9.391 1.641 1 97.62 234 CYS B O 1
ATOM 3882 N N . ILE B 1 235 ? -25.656 10.32 2.143 1 96.94 235 ILE B N 1
ATOM 3883 C CA . ILE B 1 235 ? -25.391 10.883 0.825 1 96.94 235 ILE B CA 1
ATOM 3884 C C . ILE B 1 235 ? -25.094 9.766 -0.167 1 96.94 235 ILE B C 1
ATOM 3886 O O . ILE B 1 235 ? -25.078 9.984 -1.38 1 96.94 235 ILE B O 1
ATOM 3890 N N . ILE B 1 236 ? -24.875 8.523 0.367 1 97.81 236 ILE B N 1
ATOM 3891 C CA . ILE B 1 236 ? -24.594 7.434 -0.553 1 97.81 236 ILE B CA 1
ATOM 3892 C C . ILE B 1 236 ? -25.641 6.34 -0.398 1 97.81 236 ILE B C 1
ATOM 3894 O O . ILE B 1 236 ? -25.391 5.176 -0.721 1 97.81 236 ILE B O 1
ATOM 3898 N N . ARG B 1 237 ? -26.766 6.68 0.095 1 96.5 237 ARG B N 1
ATOM 3899 C CA . ARG B 1 237 ? -27.844 5.746 0.435 1 96.5 237 ARG B CA 1
ATOM 3900 C C . ARG B 1 237 ? -28.172 4.84 -0.746 1 96.5 237 ARG B C 1
ATOM 3902 O O . ARG B 1 237 ? -28.344 3.631 -0.579 1 96.5 237 ARG B O 1
ATOM 3909 N N . ASP B 1 238 ? -28.188 5.348 -1.955 1 96.31 238 ASP B N 1
ATOM 3910 C CA . ASP B 1 238 ? -28.672 4.641 -3.133 1 96.31 238 ASP B CA 1
ATOM 3911 C C . ASP B 1 238 ? -27.672 3.584 -3.598 1 96.31 238 ASP B C 1
ATOM 3913 O O . ASP B 1 238 ? -28.031 2.684 -4.363 1 96.31 238 ASP B O 1
ATOM 3917 N N . ASP B 1 239 ? -26.422 3.697 -3.127 1 96.62 239 ASP B N 1
ATOM 3918 C CA . ASP B 1 239 ? -25.391 2.75 -3.572 1 96.62 239 ASP B CA 1
ATOM 3919 C C . ASP B 1 239 ? -24.922 1.866 -2.42 1 96.62 239 ASP B C 1
ATOM 3921 O O . ASP B 1 239 ? -23.906 1.196 -2.525 1 96.62 239 ASP B O 1
ATOM 3925 N N . CYS B 1 240 ? -25.625 1.896 -1.328 1 96.94 240 CYS B N 1
ATOM 3926 C CA . CYS B 1 240 ? -25.219 1.139 -0.15 1 96.94 240 CYS B CA 1
ATOM 3927 C C . CYS B 1 240 ? -26.047 -0.13 -0.003 1 96.94 240 CYS B C 1
ATOM 3929 O O . CYS B 1 240 ? -27.281 -0.07 0.047 1 96.94 240 CYS B O 1
ATOM 3931 N N . LYS B 1 241 ? -25.406 -1.302 0.115 1 95.31 241 LYS B N 1
ATOM 3932 C CA . LYS B 1 241 ? -26.094 -2.582 0.271 1 95.31 241 LYS B CA 1
ATOM 3933 C C . LYS B 1 241 ? -26.484 -2.824 1.728 1 95.31 241 LYS B C 1
ATOM 3935 O O . LYS B 1 241 ? -27.188 -3.785 2.035 1 95.31 241 LYS B O 1
ATOM 3940 N N . LYS B 1 242 ? -26.078 -1.917 2.537 1 93.81 242 LYS B N 1
ATOM 3941 C CA . LYS B 1 242 ? -26.422 -1.998 3.957 1 93.81 242 LYS B CA 1
ATOM 3942 C C . LYS B 1 242 ? -26.109 -3.385 4.516 1 93.81 242 LYS B C 1
ATOM 3944 O O . LYS B 1 242 ? -26.969 -4.012 5.141 1 93.81 242 LYS B O 1
ATOM 3949 N N . VAL B 1 243 ? -24.844 -3.877 4.113 1 83 243 VAL B N 1
ATOM 3950 C CA . VAL B 1 243 ? -24.422 -5.188 4.605 1 83 243 VAL B CA 1
ATOM 3951 C C . VAL B 1 243 ? -24.391 -5.18 6.133 1 83 243 VAL B C 1
ATOM 3953 O O . VAL B 1 243 ? -23.766 -4.309 6.742 1 83 243 VAL B O 1
ATOM 3956 N N . ILE B 1 244 ? -25.516 -5.191 6.93 1 66.56 244 ILE B N 1
ATOM 3957 C CA . ILE B 1 244 ? -25.875 -4.977 8.32 1 66.56 244 ILE B CA 1
ATOM 3958 C C . ILE B 1 244 ? -24.938 -5.77 9.234 1 66.56 244 ILE B C 1
ATOM 3960 O O . ILE B 1 244 ? -24.469 -6.84 8.859 1 66.56 244 ILE B O 1
ATOM 3964 N N . PHE B 1 245 ? -24.359 -5.098 10.453 1 54.41 245 PHE B N 1
ATOM 3965 C CA . PHE B 1 245 ? -23.906 -5.707 11.695 1 54.41 245 PHE B CA 1
ATOM 3966 C C . PHE B 1 245 ? -25.078 -6.367 12.43 1 54.41 245 PHE B C 1
ATOM 3968 O O . PHE B 1 245 ? -26.219 -5.973 12.25 1 54.41 245 PHE B O 1
#